Protein 1IYC (pdb70)

Secondary structure (DSSP, 8-state):
--S---SSS---TTTS---SS-EEETTEEE-GGGT-

InterPro domains:
  IPR036508 Chitin binding domain superfamily [SSF57625] (29-64)

Structure (mmCIF, N/CA/C/O backbone):
data_1IYC
#
_entry.id   1IYC
#
loop_
_atom_site.group_PDB
_atom_site.id
_atom_site.type_symbol
_atom_site.label_atom_id
_atom_site.label_alt_id
_atom_site.label_comp_id
_atom_site.label_asym_id
_atom_site.label_entity_id
_atom_site.label_seq_id
_atom_site.pdbx_PDB_ins_code
_atom_site.Cartn_x
_atom_site.Cartn_y
_atom_site.Cartn_z
_atom_site.occupancy
_atom_site.B_iso_or_equiv
_atom_site.auth_seq_id
_atom_site.auth_comp_id
_atom_site.auth_asym_id
_atom_site.auth_atom_id
_atom_site.pdbx_PDB_model_num
ATOM 1 N N . GLU A 1 1 ? -9.972 -2.809 -6.774 1.00 0.00 1 GLU A N 1
ATOM 2 C CA . GLU A 1 1 ? -8.761 -2.947 -7.623 1.00 0.00 1 GLU A CA 1
ATOM 3 C C . GLU A 1 1 ? -7.905 -4.125 -7.169 1.00 0.00 1 GLU A C 1
ATOM 4 O O . GLU A 1 1 ? -7.678 -4.315 -5.974 1.00 0.00 1 GLU A O 1
ATOM 18 N N . LEU A 1 2 ? -7.438 -4.917 -8.129 1.00 0.00 2 LEU A N 1
ATOM 19 C CA . LEU A 1 2 ? -6.612 -6.080 -7.824 1.00 0.00 2 LEU A CA 1
ATOM 20 C C . LEU A 1 2 ? -5.205 -5.666 -7.414 1.00 0.00 2 LEU A C 1
ATOM 21 O O . LEU A 1 2 ? -4.661 -6.173 -6.433 1.00 0.00 2 LEU A O 1
ATOM 37 N N . PRO A 1 3 ? -4.595 -4.738 -8.161 1.00 0.00 3 PRO A N 1
ATOM 38 C CA . PRO A 1 3 ? -3.248 -4.257 -7.881 1.00 0.00 3 PRO A CA 1
ATOM 39 C C . PRO A 1 3 ? -3.236 -3.080 -6.909 1.00 0.00 3 PRO A C 1
ATOM 40 O O . PRO A 1 3 ? -3.677 -1.983 -7.246 1.00 0.00 3 PRO A O 1
ATOM 51 N N . LYS A 1 4 ? -2.738 -3.317 -5.699 1.00 0.00 4 LYS A N 1
ATOM 52 C CA . LYS A 1 4 ? -2.677 -2.277 -4.679 1.00 0.00 4 LYS A CA 1
ATOM 53 C C . LYS A 1 4 ? -1.751 -1.137 -5.086 1.00 0.00 4 LYS A C 1
ATOM 54 O O . LYS A 1 4 ? -0.530 -1.248 -4.975 1.00 0.00 4 LYS A O 1
ATOM 73 N N . LEU A 1 5 ? -2.337 -0.034 -5.541 1.00 0.00 5 LEU A N 1
ATOM 74 C CA . LEU A 1 5 ? -1.558 1.126 -5.941 1.00 0.00 5 LEU A CA 1
ATOM 75 C C . LEU A 1 5 ? -2.324 2.438 -5.731 1.00 0.00 5 LEU A C 1
ATOM 76 O O . LEU A 1 5 ? -2.203 3.353 -6.545 1.00 0.00 5 LEU A O 1
ATOM 92 N N . PRO A 1 6 ? -3.110 2.578 -4.635 1.00 0.00 6 PRO A N 1
ATOM 93 C CA . PRO A 1 6 ? -3.845 3.803 -4.364 1.00 0.00 6 PRO A CA 1
ATOM 94 C C . PRO A 1 6 ? -3.047 4.748 -3.475 1.00 0.00 6 PRO A C 1
ATOM 95 O O . PRO A 1 6 ? -1.846 4.561 -3.280 1.00 0.00 6 PRO A O 1
ATOM 106 N N . ASP A 1 7 ? -3.715 5.758 -2.932 1.00 0.00 7 ASP A N 1
ATOM 107 C CA . ASP A 1 7 ? -3.054 6.719 -2.061 1.00 0.00 7 ASP A CA 1
ATOM 108 C C . ASP A 1 7 ? -4.031 7.789 -1.587 1.00 0.00 7 ASP A C 1
ATOM 109 O O . ASP A 1 7 ? -4.028 8.174 -0.417 1.00 0.00 7 ASP A O 1
ATOM 118 N N . ASP A 1 8 ? -4.866 8.262 -2.503 1.00 0.00 8 ASP A N 1
ATOM 119 C CA . ASP A 1 8 ? -5.853 9.287 -2.186 1.00 0.00 8 ASP A CA 1
ATOM 120 C C . ASP A 1 8 ? -7.253 8.833 -2.585 1.00 0.00 8 ASP A C 1
ATOM 121 O O . ASP A 1 8 ? -8.016 9.592 -3.183 1.00 0.00 8 ASP A O 1
ATOM 130 N N . LYS A 1 9 ? -7.584 7.588 -2.252 1.00 0.00 9 LYS A N 1
ATOM 131 C CA . LYS A 1 9 ? -8.893 7.037 -2.580 1.00 0.00 9 LYS A CA 1
ATOM 132 C C . LYS A 1 9 ? -9.485 6.289 -1.392 1.00 0.00 9 LYS A C 1
ATOM 133 O O . LYS A 1 9 ? -10.524 6.673 -0.856 1.00 0.00 9 LYS A O 1
ATOM 152 N N . VAL A 1 10 ? -8.818 5.215 -0.992 1.00 0.00 10 VAL A N 1
ATOM 153 C CA . VAL A 1 10 ? -9.276 4.402 0.124 1.00 0.00 10 VAL A CA 1
ATOM 154 C C . VAL A 1 10 ? -8.142 4.106 1.101 1.00 0.00 10 VAL A C 1
ATOM 155 O O . VAL A 1 10 ? -8.351 4.052 2.313 1.00 0.00 10 VAL A O 1
ATOM 168 N N . LEU A 1 11 ? -6.944 3.908 0.564 1.00 0.00 11 LEU A N 1
ATOM 169 C CA . LEU A 1 11 ? -5.775 3.612 1.381 1.00 0.00 11 LEU A CA 1
ATOM 170 C C . LEU A 1 11 ? -6.132 2.702 2.552 1.00 0.00 11 LEU A C 1
ATOM 171 O O . LEU A 1 11 ? -5.731 2.952 3.689 1.00 0.00 11 LEU A O 1
ATOM 187 N N . ILE A 1 12 ? -6.885 1.642 2.269 1.00 0.00 12 ILE A N 1
ATOM 188 C CA . ILE A 1 12 ? -7.285 0.696 3.308 1.00 0.00 12 ILE A CA 1
ATOM 189 C C . ILE A 1 12 ? -6.097 -0.112 3.806 1.00 0.00 12 ILE A C 1
ATOM 190 O O . ILE A 1 12 ? -5.534 -0.923 3.070 1.00 0.00 12 ILE A O 1
ATOM 206 N N . ARG A 1 13 ? -5.737 0.089 5.066 1.00 0.00 13 ARG A N 1
ATOM 207 C CA . ARG A 1 13 ? -4.635 -0.650 5.661 1.00 0.00 13 ARG A CA 1
ATOM 208 C C . ARG A 1 13 ? -4.964 -2.136 5.669 1.00 0.00 13 ARG A C 1
ATOM 209 O O . ARG A 1 13 ? -4.075 -2.981 5.775 1.00 0.00 13 ARG A O 1
ATOM 230 N N . SER A 1 14 ? -6.260 -2.428 5.555 1.00 0.00 14 SER A N 1
ATOM 231 C CA . SER A 1 14 ? -6.765 -3.799 5.541 1.00 0.00 14 SER A CA 1
ATOM 232 C C . SER A 1 14 ? -5.699 -4.785 5.097 1.00 0.00 14 SER A C 1
ATOM 233 O O . SER A 1 14 ? -5.005 -5.380 5.920 1.00 0.00 14 SER A O 1
ATOM 241 N N . ARG A 1 15 ? -5.578 -4.952 3.792 1.00 0.00 15 ARG A N 1
ATOM 242 C CA . ARG A 1 15 ? -4.593 -5.870 3.235 1.00 0.00 15 ARG A CA 1
ATOM 243 C C . ARG A 1 15 ? -4.612 -5.807 1.723 1.00 0.00 15 ARG A C 1
ATOM 244 O O . ARG A 1 15 ? -4.414 -6.811 1.038 1.00 0.00 15 ARG A O 1
ATOM 265 N N . SER A 1 16 ? -4.860 -4.616 1.213 1.00 0.00 16 SER A N 1
ATOM 266 C CA . SER A 1 16 ? -4.917 -4.405 -0.225 1.00 0.00 16 SER A CA 1
ATOM 267 C C . SER A 1 16 ? -4.920 -2.921 -0.571 1.00 0.00 16 SER A C 1
ATOM 268 O O . SER A 1 16 ? -5.791 -2.456 -1.307 1.00 0.00 16 SER A O 1
ATOM 276 N N . ASN A 1 17 ? -3.951 -2.175 -0.049 1.00 0.00 17 ASN A N 1
ATOM 277 C CA . ASN A 1 17 ? -3.882 -0.750 -0.332 1.00 0.00 17 ASN A CA 1
ATOM 278 C C . ASN A 1 17 ? -2.573 -0.123 0.135 1.00 0.00 17 ASN A C 1
ATOM 279 O O . ASN A 1 17 ? -1.863 -0.675 0.974 1.00 0.00 17 ASN A O 1
ATOM 290 N N . CYS A 1 18 ? -2.286 1.054 -0.414 1.00 0.00 18 CYS A N 1
ATOM 291 C CA . CYS A 1 18 ? -1.089 1.810 -0.072 1.00 0.00 18 CYS A CA 1
ATOM 292 C C . CYS A 1 18 ? -1.482 3.254 0.251 1.00 0.00 18 CYS A C 1
ATOM 293 O O . CYS A 1 18 ? -2.104 3.935 -0.564 1.00 0.00 18 CYS A O 1
ATOM 300 N N . PRO A 1 19 ? -1.150 3.725 1.463 1.00 0.00 19 PRO A N 1
ATOM 301 C CA . PRO A 1 19 ? -1.492 5.078 1.923 1.00 0.00 19 PRO A CA 1
ATOM 302 C C . PRO A 1 19 ? -0.982 6.178 0.999 1.00 0.00 19 PRO A C 1
ATOM 303 O O . PRO A 1 19 ? -0.346 5.910 -0.017 1.00 0.00 19 PRO A O 1
ATOM 314 N N . LYS A 1 20 ? -1.266 7.421 1.372 1.00 0.00 20 LYS A N 1
ATOM 315 C CA . LYS A 1 20 ? -0.837 8.579 0.597 1.00 0.00 20 LYS A CA 1
ATOM 316 C C . LYS A 1 20 ? 0.673 8.555 0.398 1.00 0.00 20 LYS A C 1
ATOM 317 O O . LYS A 1 20 ? 1.415 8.251 1.332 1.00 0.00 20 LYS A O 1
ATOM 336 N N . GLY A 1 21 ? 1.123 8.871 -0.817 1.00 0.00 21 GLY A N 1
ATOM 337 C CA . GLY A 1 21 ? 2.550 8.869 -1.105 1.00 0.00 21 GLY A CA 1
ATOM 338 C C . GLY A 1 21 ? 3.269 7.800 -0.311 1.00 0.00 21 GLY A C 1
ATOM 339 O O . GLY A 1 21 ? 3.822 8.075 0.754 1.00 0.00 21 GLY A O 1
ATOM 343 N N . LYS A 1 22 ? 3.228 6.572 -0.807 1.00 0.00 22 LYS A N 1
ATOM 344 C CA . LYS A 1 22 ? 3.843 5.458 -0.115 1.00 0.00 22 LYS A CA 1
ATOM 345 C C . LYS A 1 22 ? 4.607 4.556 -1.080 1.00 0.00 22 LYS A C 1
ATOM 346 O O . LYS A 1 22 ? 4.929 4.957 -2.198 1.00 0.00 22 LYS A O 1
ATOM 365 N N . VAL A 1 23 ? 4.922 3.351 -0.630 1.00 0.00 23 VAL A N 1
ATOM 366 C CA . VAL A 1 23 ? 5.675 2.406 -1.445 1.00 0.00 23 VAL A CA 1
ATOM 367 C C . VAL A 1 23 ? 5.564 0.979 -0.919 1.00 0.00 23 VAL A C 1
ATOM 368 O O . VAL A 1 23 ? 5.874 0.702 0.234 1.00 0.00 23 VAL A O 1
ATOM 381 N N . TRP A 1 24 ? 5.135 0.069 -1.771 1.00 0.00 24 TRP A N 1
ATOM 382 C CA . TRP A 1 24 ? 4.994 -1.319 -1.380 1.00 0.00 24 TRP A CA 1
ATOM 383 C C . TRP A 1 24 ? 6.341 -1.975 -1.139 1.00 0.00 24 TRP A C 1
ATOM 384 O O . TRP A 1 24 ? 7.394 -1.428 -1.465 1.00 0.00 24 TRP A O 1
ATOM 405 N N . ASN A 1 25 ? 6.275 -3.150 -0.550 1.00 0.00 25 ASN A N 1
ATOM 406 C CA . ASN A 1 25 ? 7.457 -3.931 -0.221 1.00 0.00 25 ASN A CA 1
ATOM 407 C C . ASN A 1 25 ? 7.121 -5.411 -0.300 1.00 0.00 25 ASN A C 1
ATOM 408 O O . ASN A 1 25 ? 5.979 -5.764 -0.544 1.00 0.00 25 ASN A O 1
ATOM 419 N N . GLY A 1 26 ? 8.113 -6.267 -0.105 1.00 0.00 26 GLY A N 1
ATOM 420 C CA . GLY A 1 26 ? 7.889 -7.702 -0.171 1.00 0.00 26 GLY A CA 1
ATOM 421 C C . GLY A 1 26 ? 6.472 -8.129 0.196 1.00 0.00 26 GLY A C 1
ATOM 422 O O . GLY A 1 26 ? 5.954 -9.091 -0.371 1.00 0.00 26 GLY A O 1
ATOM 426 N N . PHE A 1 27 ? 5.840 -7.433 1.145 1.00 0.00 27 PHE A N 1
ATOM 427 C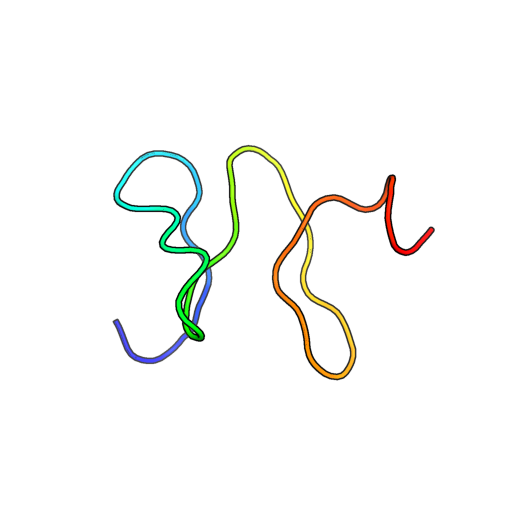 CA . PHE A 1 27 ? 4.494 -7.776 1.560 1.00 0.00 27 PHE A CA 1
ATOM 428 C C . PHE A 1 27 ? 3.823 -6.629 2.313 1.00 0.00 27 PHE A C 1
ATOM 429 O O . PHE A 1 27 ? 3.242 -6.849 3.374 1.00 0.00 27 PHE A O 1
ATOM 446 N N . ASP A 1 28 ? 3.900 -5.406 1.784 1.00 0.00 28 ASP A N 1
ATOM 447 C CA . ASP A 1 28 ? 3.280 -4.266 2.473 1.00 0.00 28 ASP A CA 1
ATOM 448 C C . ASP A 1 28 ? 3.271 -3.005 1.628 1.00 0.00 28 ASP A C 1
ATOM 449 O O . ASP A 1 28 ? 4.301 -2.601 1.103 1.00 0.00 28 ASP A O 1
ATOM 458 N N . CYS A 1 29 ? 2.103 -2.376 1.519 1.00 0.00 29 CYS A N 1
ATOM 459 C CA . CYS A 1 29 ? 1.963 -1.143 0.749 1.00 0.00 29 CYS A CA 1
ATOM 460 C C . CYS A 1 29 ? 1.975 0.060 1.678 1.00 0.00 29 CYS A C 1
ATOM 461 O O . CYS A 1 29 ? 0.936 0.439 2.212 1.00 0.00 29 CYS A O 1
ATOM 468 N N . LYS A 1 30 ? 3.145 0.669 1.865 1.00 0.00 30 LYS A N 1
ATOM 469 C CA . LYS A 1 30 ? 3.252 1.836 2.748 1.00 0.00 30 LYS A CA 1
ATOM 470 C C . LYS A 1 30 ? 4.507 2.643 2.487 1.00 0.00 30 LYS A C 1
ATOM 471 O O . LYS A 1 30 ? 5.412 2.224 1.777 1.00 0.00 30 LYS A O 1
ATOM 490 N N . SER A 1 31 ? 4.528 3.825 3.067 1.00 0.00 31 SER A N 1
ATOM 491 C CA . SER A 1 31 ? 5.643 4.745 2.906 1.00 0.00 31 SER A CA 1
ATOM 492 C C . SER A 1 31 ? 6.977 4.059 3.155 1.00 0.00 31 SER A C 1
ATOM 493 O O . SER A 1 31 ? 7.046 3.022 3.816 1.00 0.00 31 SER A O 1
ATOM 501 N N . PRO A 1 32 ? 8.061 4.642 2.624 1.00 0.00 32 PRO A N 1
ATOM 502 C CA . PRO A 1 32 ? 9.407 4.100 2.781 1.00 0.00 32 PRO A CA 1
ATOM 503 C C . PRO A 1 32 ? 9.958 4.356 4.171 1.00 0.00 32 PRO A C 1
ATOM 504 O O . PRO A 1 32 ? 10.900 3.697 4.611 1.00 0.00 32 PRO A O 1
ATOM 515 N N . PHE A 1 33 ? 9.352 5.304 4.867 1.00 0.00 33 PHE A N 1
ATOM 516 C CA . PHE A 1 33 ? 9.769 5.633 6.218 1.00 0.00 33 PHE A CA 1
ATOM 517 C C . PHE A 1 33 ? 9.722 4.387 7.090 1.00 0.00 33 PHE A C 1
ATOM 518 O O . PHE A 1 33 ? 10.453 4.272 8.074 1.00 0.00 33 PHE A O 1
ATOM 535 N N . ALA A 1 34 ? 8.848 3.456 6.716 1.00 0.00 34 ALA A N 1
ATOM 536 C CA . ALA A 1 34 ? 8.692 2.213 7.460 1.00 0.00 34 ALA A CA 1
ATOM 537 C C . ALA A 1 34 ? 9.189 1.019 6.657 1.00 0.00 34 ALA A C 1
ATOM 538 O O . ALA A 1 34 ? 8.590 -0.055 6.688 1.00 0.00 34 ALA A O 1
ATOM 545 N N . PHE A 1 35 ? 10.292 1.217 5.949 1.00 0.00 35 PHE A N 1
ATOM 546 C CA . PHE A 1 35 ? 10.886 0.160 5.136 1.00 0.00 35 PHE A CA 1
ATOM 547 C C . PHE A 1 35 ? 12.285 0.554 4.677 1.00 0.00 35 PHE A C 1
ATOM 548 O O . PHE A 1 35 ? 13.203 -0.266 4.673 1.00 0.00 35 PHE A O 1
ATOM 565 N N . SER A 1 36 ? 12.436 1.813 4.293 1.00 0.00 36 SER A N 1
ATOM 566 C CA . SER A 1 36 ? 13.720 2.324 3.831 1.00 0.00 36 SER A CA 1
ATOM 567 C C . SER A 1 36 ? 14.705 2.454 4.989 1.00 0.00 36 SER A C 1
ATOM 568 O O . SER A 1 36 ? 14.462 3.295 5.879 1.00 0.00 36 SER A O 1
ATOM 577 N N . GLU A 1 1 ? -4.713 -11.633 -6.449 1.00 0.00 1 GLU A N 2
ATOM 578 C CA . GLU A 1 1 ? -3.942 -10.446 -5.995 1.00 0.00 1 GLU A CA 2
ATOM 579 C C . GLU A 1 1 ? -4.847 -9.228 -5.834 1.00 0.00 1 GLU A C 2
ATOM 580 O O . GLU A 1 1 ? -5.872 -9.111 -6.505 1.00 0.00 1 GLU A O 2
ATOM 594 N N . LEU A 1 2 ? -4.460 -8.324 -4.939 1.00 0.00 2 LEU A N 2
ATOM 595 C CA . LEU A 1 2 ? -5.236 -7.116 -4.689 1.00 0.00 2 LEU A CA 2
ATOM 596 C C . LEU A 1 2 ? -4.512 -5.882 -5.216 1.00 0.00 2 LEU A C 2
ATOM 597 O O . LEU A 1 2 ? -3.283 -5.809 -5.184 1.00 0.00 2 LEU A O 2
ATOM 613 N N . PRO A 1 3 ? -5.271 -4.894 -5.713 1.00 0.00 3 PRO A N 2
ATOM 614 C CA . PRO A 1 3 ? -4.704 -3.654 -6.253 1.00 0.00 3 PRO A CA 2
ATOM 615 C C . PRO A 1 3 ? -4.048 -2.799 -5.174 1.00 0.00 3 PRO A C 2
ATOM 616 O O . PRO A 1 3 ? -4.431 -1.649 -4.962 1.00 0.00 3 PRO A O 2
ATOM 627 N N . LYS A 1 4 ? -3.063 -3.373 -4.490 1.00 0.00 4 LYS A N 2
ATOM 628 C CA . LYS A 1 4 ? -2.354 -2.671 -3.427 1.00 0.00 4 LYS A CA 2
ATOM 629 C C . LYS A 1 4 ? -1.603 -1.452 -3.957 1.00 0.00 4 LYS A C 2
ATOM 630 O O . LYS A 1 4 ? -0.386 -1.355 -3.812 1.00 0.00 4 LYS A O 2
ATOM 649 N N . LEU A 1 5 ? -2.327 -0.521 -4.572 1.00 0.00 5 LEU A N 2
ATOM 650 C CA . LEU A 1 5 ? -1.709 0.684 -5.107 1.00 0.00 5 LEU A CA 2
ATOM 651 C C . LEU A 1 5 ? -2.601 1.929 -4.956 1.00 0.00 5 LEU A C 2
ATOM 652 O O . LEU A 1 5 ? -2.436 2.890 -5.709 1.00 0.00 5 LEU A O 2
ATOM 668 N N . PRO A 1 6 ? -3.553 1.962 -3.992 1.00 0.00 6 PRO A N 2
ATOM 669 C CA . PRO A 1 6 ? -4.423 3.128 -3.802 1.00 0.00 6 PRO A CA 2
ATOM 670 C C . PRO A 1 6 ? -3.748 4.232 -2.993 1.00 0.00 6 PRO A C 2
ATOM 671 O O . PRO A 1 6 ? -2.653 4.045 -2.463 1.00 0.00 6 PRO A O 2
ATOM 682 N N . ASP A 1 7 ? -4.415 5.378 -2.893 1.00 0.00 7 ASP A N 2
ATOM 683 C CA . ASP A 1 7 ? -3.885 6.510 -2.136 1.00 0.00 7 ASP A CA 2
ATOM 684 C C . ASP A 1 7 ? -4.837 7.700 -2.194 1.00 0.00 7 ASP A C 2
ATOM 685 O O . ASP A 1 7 ? -4.704 8.573 -3.052 1.00 0.00 7 ASP A O 2
ATOM 694 N N . ASP A 1 8 ? -5.795 7.730 -1.274 1.00 0.00 8 ASP A N 2
ATOM 695 C CA . ASP A 1 8 ? -6.771 8.813 -1.215 1.00 0.00 8 ASP A CA 2
ATOM 696 C C . ASP A 1 8 ? -7.176 9.096 0.228 1.00 0.00 8 ASP A C 2
ATOM 697 O O . ASP A 1 8 ? -8.292 9.544 0.496 1.00 0.00 8 ASP A O 2
ATOM 706 N N . LYS A 1 9 ? -6.261 8.834 1.153 1.00 0.00 9 LYS A N 2
ATOM 707 C CA . LYS A 1 9 ? -6.510 9.059 2.566 1.00 0.00 9 LYS A CA 2
ATOM 708 C C . LYS A 1 9 ? -7.760 8.318 3.025 1.00 0.00 9 LYS A C 2
ATOM 709 O O . LYS A 1 9 ? -8.325 8.616 4.076 1.00 0.00 9 LYS A O 2
ATOM 728 N N . VAL A 1 10 ? -8.181 7.346 2.224 1.00 0.00 10 VAL A N 2
ATOM 729 C CA . VAL A 1 10 ? -9.359 6.547 2.533 1.00 0.00 10 VAL A CA 2
ATOM 730 C C . VAL A 1 10 ? -9.038 5.055 2.455 1.00 0.00 10 VAL A C 2
ATOM 731 O O . VAL A 1 10 ? -9.887 4.211 2.739 1.00 0.00 10 VAL A O 2
ATOM 744 N N . LEU A 1 11 ? -7.807 4.743 2.060 1.00 0.00 11 LEU A N 2
ATOM 745 C CA . LEU A 1 11 ? -7.359 3.367 1.932 1.00 0.00 11 LEU A CA 2
ATOM 746 C C . LEU A 1 11 ? -7.675 2.555 3.181 1.00 0.00 11 LEU A C 2
ATOM 747 O O . LEU A 1 11 ? -8.365 3.021 4.087 1.00 0.00 11 LEU A O 2
ATOM 763 N N . ILE A 1 12 ? -7.163 1.331 3.211 1.00 0.00 12 ILE A N 2
ATOM 764 C CA . ILE A 1 12 ? -7.378 0.428 4.330 1.00 0.00 12 ILE A CA 2
ATOM 765 C C . ILE A 1 12 ? -6.076 -0.218 4.778 1.00 0.00 12 ILE A C 2
ATOM 766 O O . ILE A 1 12 ? -5.431 -0.930 4.008 1.00 0.00 12 ILE A O 2
ATOM 782 N N . ARG A 1 13 ? -5.710 -0.001 6.033 1.00 0.00 13 ARG A N 2
ATOM 783 C CA . ARG A 1 13 ? -4.504 -0.604 6.575 1.00 0.00 13 ARG A CA 2
ATOM 784 C C . ARG A 1 13 ? -4.673 -2.119 6.623 1.00 0.00 13 ARG A C 2
ATOM 785 O O . ARG A 1 13 ? -3.705 -2.862 6.785 1.00 0.00 13 ARG A O 2
ATOM 806 N N . SER A 1 14 ? -5.924 -2.556 6.479 1.00 0.00 14 SER A N 2
ATOM 807 C CA . SER A 1 14 ? -6.276 -3.970 6.497 1.00 0.00 14 SER A CA 2
ATOM 808 C C . SER A 1 14 ? -5.115 -4.851 6.069 1.00 0.00 14 SER A C 2
ATOM 809 O O . SER A 1 14 ? -4.354 -5.344 6.902 1.00 0.00 14 SER A O 2
ATOM 817 N N . ARG A 1 15 ? -4.990 -5.050 4.768 1.00 0.00 15 ARG A N 2
ATOM 818 C CA . ARG A 1 15 ? -3.921 -5.883 4.229 1.00 0.00 15 ARG A CA 2
ATOM 819 C C . ARG A 1 15 ? -3.967 -5.902 2.714 1.00 0.00 15 ARG A C 2
ATOM 820 O O . ARG A 1 15 ? -3.655 -6.908 2.078 1.00 0.00 15 ARG A O 2
ATOM 841 N N . SER A 1 16 ? -4.362 -4.779 2.150 1.00 0.00 16 SER A N 2
ATOM 842 C CA . SER A 1 16 ? -4.463 -4.647 0.699 1.00 0.00 16 SER A CA 2
ATOM 843 C C . SER A 1 16 ? -4.688 -3.195 0.304 1.00 0.00 16 SER A C 2
ATOM 844 O O . SER A 1 16 ? -5.604 -2.886 -0.458 1.00 0.00 16 SER A O 2
ATOM 852 N N . ASN A 1 17 ? -3.858 -2.301 0.834 1.00 0.00 17 ASN A N 2
ATOM 853 C CA . ASN A 1 17 ? -3.991 -0.885 0.538 1.00 0.00 17 ASN A CA 2
ATOM 854 C C . ASN A 1 17 ? -2.766 -0.096 0.993 1.00 0.00 17 ASN A C 2
ATOM 855 O O . ASN A 1 17 ? -2.149 -0.416 2.008 1.00 0.00 17 ASN A O 2
ATOM 866 N N . CYS A 1 18 ? -2.435 0.950 0.242 1.00 0.00 18 CYS A N 2
ATOM 867 C CA . CYS A 1 18 ? -1.302 1.806 0.573 1.00 0.00 18 CYS A CA 2
ATOM 868 C C . CYS A 1 18 ? -1.793 3.218 0.879 1.00 0.00 18 CYS A C 2
ATOM 869 O O . CYS A 1 18 ? -2.748 3.695 0.263 1.00 0.00 18 CYS A O 2
ATOM 876 N N . PRO A 1 19 ? -1.152 3.913 1.828 1.00 0.00 19 PRO A N 2
ATOM 877 C CA . PRO A 1 19 ? -1.541 5.273 2.193 1.00 0.00 19 PRO A CA 2
ATOM 878 C C . PRO A 1 19 ? -1.196 6.262 1.082 1.00 0.00 19 PRO A C 2
ATOM 879 O O . PRO A 1 19 ? -1.091 5.876 -0.081 1.00 0.00 19 PRO A O 2
ATOM 890 N N . LYS A 1 20 ? -1.019 7.528 1.433 1.00 0.00 20 LYS A N 2
ATOM 891 C CA . LYS A 1 20 ? -0.680 8.547 0.447 1.00 0.00 20 LYS A CA 2
ATOM 892 C C . LYS A 1 20 ? 0.831 8.614 0.251 1.00 0.00 20 LYS A C 2
ATOM 893 O O . LYS A 1 20 ? 1.595 8.536 1.214 1.00 0.00 20 LYS A O 2
ATOM 912 N N . GLY A 1 21 ? 1.259 8.758 -0.997 1.00 0.00 21 GLY A N 2
ATOM 913 C CA . GLY A 1 21 ? 2.681 8.828 -1.284 1.00 0.00 21 GLY A CA 2
ATOM 914 C C . GLY A 1 21 ? 3.450 7.746 -0.558 1.00 0.00 21 GLY A C 2
ATOM 915 O O . GLY A 1 21 ? 4.357 8.032 0.223 1.00 0.00 21 GLY A O 2
ATOM 919 N N . LYS A 1 22 ? 3.067 6.501 -0.805 1.00 0.00 22 LYS A N 2
ATOM 920 C CA . LYS A 1 22 ? 3.698 5.361 -0.163 1.00 0.00 22 LYS A CA 2
ATOM 921 C C . LYS A 1 22 ? 4.516 4.542 -1.152 1.00 0.00 22 LYS A C 2
ATOM 922 O O . LYS A 1 22 ? 4.779 4.976 -2.273 1.00 0.00 22 LYS A O 2
ATOM 941 N N . VAL A 1 23 ? 4.917 3.356 -0.716 1.00 0.00 23 VAL A N 2
ATOM 942 C CA . VAL A 1 23 ? 5.707 2.456 -1.524 1.00 0.00 23 VAL A CA 2
ATOM 943 C C . VAL A 1 23 ? 5.640 1.039 -0.967 1.00 0.00 23 VAL A C 2
ATOM 944 O O . VAL A 1 23 ? 6.053 0.791 0.162 1.00 0.00 23 VAL A O 2
ATOM 957 N N . TRP A 1 24 ? 5.116 0.112 -1.750 1.00 0.00 24 TRP A N 2
ATOM 958 C CA . TRP A 1 24 ? 4.997 -1.261 -1.308 1.00 0.00 24 TRP A CA 2
ATOM 959 C C . TRP A 1 24 ? 6.357 -1.915 -1.176 1.00 0.00 24 TRP A C 2
ATOM 960 O O . TRP A 1 24 ? 7.376 -1.384 -1.617 1.00 0.00 24 TRP A O 2
ATOM 981 N N . ASN A 1 25 ? 6.349 -3.066 -0.545 1.00 0.00 25 ASN A N 2
ATOM 982 C CA . ASN A 1 25 ? 7.558 -3.832 -0.303 1.00 0.00 25 ASN A CA 2
ATOM 983 C C . ASN A 1 25 ? 7.249 -5.319 -0.353 1.00 0.00 25 ASN A C 2
ATOM 984 O O . ASN A 1 25 ? 6.117 -5.708 -0.591 1.00 0.00 25 ASN A O 2
ATOM 995 N N . GLY A 1 26 ? 8.259 -6.139 -0.133 1.00 0.00 26 GLY A N 2
ATOM 996 C CA . GLY A 1 26 ? 8.075 -7.575 -0.170 1.00 0.00 26 GLY A CA 2
ATOM 997 C C . GLY A 1 26 ? 6.675 -8.047 0.208 1.00 0.00 26 GLY A C 2
ATOM 998 O O . GLY A 1 26 ? 6.196 -9.033 -0.349 1.00 0.00 26 GLY A O 2
ATOM 1002 N N . PHE A 1 27 ? 6.011 -7.368 1.154 1.00 0.00 27 PHE A N 2
ATOM 1003 C CA . PHE A 1 27 ? 4.676 -7.779 1.565 1.00 0.00 27 PHE A CA 2
ATOM 1004 C C . PHE A 1 27 ? 3.942 -6.676 2.330 1.00 0.00 27 PHE A C 2
ATOM 1005 O O . PHE A 1 27 ? 3.340 -6.944 3.368 1.00 0.00 27 PHE A O 2
ATOM 1022 N N . ASP A 1 28 ? 3.986 -5.442 1.828 1.00 0.00 28 ASP A N 2
ATOM 1023 C CA . ASP A 1 28 ? 3.306 -4.333 2.512 1.00 0.00 28 ASP A CA 2
ATOM 1024 C C . ASP A 1 28 ? 3.285 -3.074 1.659 1.00 0.00 28 ASP A C 2
ATOM 1025 O O . ASP A 1 28 ? 4.188 -2.847 0.869 1.00 0.00 28 ASP A O 2
ATOM 1034 N N . CYS A 1 29 ? 2.239 -2.266 1.816 1.00 0.00 29 CYS A N 2
ATOM 1035 C CA . CYS A 1 29 ? 2.103 -1.035 1.041 1.00 0.00 29 CYS A CA 2
ATOM 1036 C C . CYS A 1 29 ? 2.226 0.189 1.939 1.00 0.00 29 CYS A C 2
ATOM 1037 O O . CYS A 1 29 ? 1.265 0.572 2.602 1.00 0.00 29 CYS A O 2
ATOM 1044 N N . LYS A 1 30 ? 3.407 0.796 1.966 1.00 0.00 30 LYS A N 2
ATOM 1045 C CA . LYS A 1 30 ? 3.634 1.966 2.802 1.00 0.00 30 LYS A CA 2
ATOM 1046 C C . LYS A 1 30 ? 4.898 2.727 2.407 1.00 0.00 30 LYS A C 2
ATOM 1047 O O . LYS A 1 30 ? 5.894 2.128 2.012 1.00 0.00 30 LYS A O 2
ATOM 1066 N N . SER A 1 31 ? 4.858 4.051 2.532 1.00 0.00 31 SER A N 2
ATOM 1067 C CA . SER A 1 31 ? 6.012 4.880 2.200 1.00 0.00 31 SER A CA 2
ATOM 1068 C C . SER A 1 31 ? 7.295 4.254 2.740 1.00 0.00 31 SER A C 2
ATOM 1069 O O . SER A 1 31 ? 7.253 3.274 3.484 1.00 0.00 31 SER A O 2
ATOM 1077 N N . PRO A 1 32 ? 8.460 4.811 2.374 1.00 0.00 32 PRO A N 2
ATOM 1078 C CA . PRO A 1 32 ? 9.754 4.295 2.824 1.00 0.00 32 PRO A CA 2
ATOM 1079 C C . PRO A 1 32 ? 9.936 4.428 4.325 1.00 0.00 32 PRO A C 2
ATOM 1080 O O . PRO A 1 32 ? 10.841 3.831 4.907 1.00 0.00 32 PRO A O 2
ATOM 1091 N N . PHE A 1 33 ? 9.065 5.203 4.948 1.00 0.00 33 PHE A N 2
ATOM 1092 C CA . PHE A 1 33 ? 9.122 5.402 6.384 1.00 0.00 33 PHE A CA 2
ATOM 1093 C C . PHE A 1 33 ? 8.846 4.091 7.108 1.00 0.00 33 PHE A C 2
ATOM 1094 O O . PHE A 1 33 ? 9.145 3.947 8.294 1.00 0.00 33 PHE A O 2
ATOM 1111 N N . ALA A 1 34 ? 8.266 3.139 6.384 1.00 0.00 34 ALA A N 2
ATOM 1112 C CA . ALA A 1 34 ? 7.938 1.839 6.950 1.00 0.00 34 ALA A CA 2
ATOM 1113 C C . ALA A 1 34 ? 8.615 0.712 6.179 1.00 0.00 34 ALA A C 2
ATOM 1114 O O . ALA A 1 34 ? 8.004 -0.321 5.908 1.00 0.00 34 ALA A O 2
ATOM 1121 N N . PHE A 1 35 ? 9.880 0.918 5.836 1.00 0.00 35 PHE A N 2
ATOM 1122 C CA . PHE A 1 35 ? 10.646 -0.081 5.098 1.00 0.00 35 PHE A CA 2
ATOM 1123 C C . PHE A 1 35 ? 12.136 0.241 5.137 1.00 0.00 35 PHE A C 2
ATOM 1124 O O . PHE A 1 35 ? 12.852 0.032 4.156 1.00 0.00 35 PHE A O 2
ATOM 1141 N N . SER A 1 36 ? 12.598 0.749 6.274 1.00 0.00 36 SER A N 2
ATOM 1142 C CA . SER A 1 36 ? 14.003 1.098 6.440 1.00 0.00 36 SER A CA 2
ATOM 1143 C C . SER A 1 36 ? 14.605 0.374 7.639 1.00 0.00 36 SER A C 2
ATOM 1144 O O . SER A 1 36 ? 14.643 -0.874 7.620 1.00 0.00 36 SER A O 2
ATOM 1153 N N . GLU A 1 1 ? -6.159 -6.699 -10.070 1.00 0.00 1 GLU A N 3
ATOM 1154 C CA . GLU A 1 1 ? -5.963 -6.152 -8.702 1.00 0.00 1 GLU A CA 3
ATOM 1155 C C . GLU A 1 1 ? -4.842 -6.885 -7.970 1.00 0.00 1 GLU A C 3
ATOM 1156 O O . GLU A 1 1 ? -5.078 -7.563 -6.971 1.00 0.00 1 GLU A O 3
ATOM 1170 N N . LEU A 1 2 ? -3.622 -6.740 -8.476 1.00 0.00 2 LEU A N 3
ATOM 1171 C CA . LEU A 1 2 ? -2.461 -7.385 -7.872 1.00 0.00 2 LEU A CA 3
ATOM 1172 C C . LEU A 1 2 ? -1.540 -6.359 -7.226 1.00 0.00 2 LEU A C 3
ATOM 1173 O O . LEU A 1 2 ? -1.302 -6.399 -6.019 1.00 0.00 2 LEU A O 3
ATOM 1189 N N . PRO A 1 3 ? -1.010 -5.417 -8.021 1.00 0.00 3 PRO A N 3
ATOM 1190 C CA . PRO A 1 3 ? -0.121 -4.378 -7.523 1.00 0.00 3 PRO A CA 3
ATOM 1191 C C . PRO A 1 3 ? -0.890 -3.145 -7.066 1.00 0.00 3 PRO A C 3
ATOM 1192 O O . PRO A 1 3 ? -1.020 -2.169 -7.806 1.00 0.00 3 PRO A O 3
ATOM 1203 N N . LYS A 1 4 ? -1.412 -3.203 -5.845 1.00 0.00 4 LYS A N 3
ATOM 1204 C CA . LYS A 1 4 ? -2.185 -2.101 -5.288 1.00 0.00 4 LYS A CA 3
ATOM 1205 C C . LYS A 1 4 ? -1.380 -0.808 -5.259 1.00 0.00 4 LYS A C 3
ATOM 1206 O O . LYS A 1 4 ? -0.190 -0.804 -4.944 1.00 0.00 4 LYS A O 3
ATOM 1225 N N . LEU A 1 5 ? -2.051 0.288 -5.582 1.00 0.00 5 LEU A N 3
ATOM 1226 C CA . LEU A 1 5 ? -1.429 1.603 -5.592 1.00 0.00 5 LEU A CA 3
ATOM 1227 C C . LEU A 1 5 ? -2.466 2.701 -5.394 1.00 0.00 5 LEU A C 3
ATOM 1228 O O . LEU A 1 5 ? -2.447 3.713 -6.096 1.00 0.00 5 LEU A O 3
ATOM 1244 N N . PRO A 1 6 ? -3.398 2.519 -4.444 1.00 0.00 6 PRO A N 3
ATOM 1245 C CA . PRO A 1 6 ? -4.443 3.496 -4.173 1.00 0.00 6 PRO A CA 3
ATOM 1246 C C . PRO A 1 6 ? -4.052 4.487 -3.084 1.00 0.00 6 PRO A C 3
ATOM 1247 O O . PRO A 1 6 ? -2.963 4.404 -2.517 1.00 0.00 6 PRO A O 3
ATOM 1258 N N . ASP A 1 7 ? -4.950 5.420 -2.791 1.00 0.00 7 ASP A N 3
ATOM 1259 C CA . ASP A 1 7 ? -4.707 6.423 -1.761 1.00 0.00 7 ASP A CA 3
ATOM 1260 C C . ASP A 1 7 ? -5.889 7.381 -1.647 1.00 0.00 7 ASP A C 3
ATOM 1261 O O . ASP A 1 7 ? -6.330 7.957 -2.642 1.00 0.00 7 ASP A O 3
ATOM 1270 N N . ASP A 1 8 ? -6.399 7.546 -0.432 1.00 0.00 8 ASP A N 3
ATOM 1271 C CA . ASP A 1 8 ? -7.532 8.433 -0.194 1.00 0.00 8 ASP A CA 3
ATOM 1272 C C . ASP A 1 8 ? -7.825 8.554 1.299 1.00 0.00 8 ASP A C 3
ATOM 1273 O O . ASP A 1 8 ? -8.960 8.362 1.733 1.00 0.00 8 ASP A O 3
ATOM 1282 N N . LYS A 1 9 ? -6.794 8.878 2.075 1.00 0.00 9 LYS A N 3
ATOM 1283 C CA . LYS A 1 9 ? -6.936 9.030 3.518 1.00 0.00 9 LYS A CA 3
ATOM 1284 C C . LYS A 1 9 ? -7.963 8.048 4.067 1.00 0.00 9 LYS A C 3
ATOM 1285 O O . LYS A 1 9 ? -8.699 8.358 5.005 1.00 0.00 9 LYS A O 3
ATOM 1304 N N . VAL A 1 10 ? -8.006 6.864 3.469 1.00 0.00 10 VAL A N 3
ATOM 1305 C CA . VAL A 1 10 ? -8.940 5.828 3.882 1.00 0.00 10 VAL A CA 3
ATOM 1306 C C . VAL A 1 10 ? -8.361 4.444 3.604 1.00 0.00 10 VAL A C 3
ATOM 1307 O O . VAL A 1 10 ? -8.013 3.711 4.529 1.00 0.00 10 VAL A O 3
ATOM 1320 N N . LEU A 1 11 ? -8.247 4.111 2.321 1.00 0.00 11 LEU A N 3
ATOM 1321 C CA . LEU A 1 11 ? -7.704 2.823 1.882 1.00 0.00 11 LEU A CA 3
ATOM 1322 C C . LEU A 1 11 ? -8.131 1.680 2.804 1.00 0.00 11 LEU A C 3
ATOM 1323 O O . LEU A 1 11 ? -8.985 1.850 3.673 1.00 0.00 11 LEU A O 3
ATOM 1339 N N . ILE A 1 12 ? -7.533 0.508 2.600 1.00 0.00 12 ILE A N 3
ATOM 1340 C CA . ILE A 1 12 ? -7.845 -0.659 3.409 1.00 0.00 12 ILE A CA 3
ATOM 1341 C C . ILE A 1 12 ? -6.576 -1.323 3.918 1.00 0.00 12 ILE A C 3
ATOM 1342 O O . ILE A 1 12 ? -5.886 -2.017 3.170 1.00 0.00 12 ILE A O 3
ATOM 1358 N N . ARG A 1 13 ? -6.283 -1.133 5.195 1.00 0.00 13 ARG A N 3
ATOM 1359 C CA . ARG A 1 13 ? -5.108 -1.743 5.794 1.00 0.00 13 ARG A CA 3
ATOM 1360 C C . ARG A 1 13 ? -5.147 -3.251 5.580 1.00 0.00 13 ARG A C 3
ATOM 1361 O O . ARG A 1 13 ? -4.124 -3.930 5.677 1.00 0.00 13 ARG A O 3
ATOM 1382 N N . SER A 1 14 ? -6.347 -3.758 5.286 1.00 0.00 14 SER A N 3
ATOM 1383 C CA . SER A 1 14 ? -6.565 -5.181 5.045 1.00 0.00 14 SER A CA 3
ATOM 1384 C C . SER A 1 14 ? -5.302 -5.859 4.544 1.00 0.00 14 SER A C 3
ATOM 1385 O O . SER A 1 14 ? -4.539 -6.431 5.322 1.00 0.00 14 SER A O 3
ATOM 1393 N N . ARG A 1 15 ? -5.088 -5.789 3.243 1.00 0.00 15 ARG A N 3
ATOM 1394 C CA . ARG A 1 15 ? -3.912 -6.394 2.638 1.00 0.00 15 ARG A CA 3
ATOM 1395 C C . ARG A 1 15 ? -3.887 -6.140 1.146 1.00 0.00 15 ARG A C 3
ATOM 1396 O O . ARG A 1 15 ? -3.425 -6.971 0.365 1.00 0.00 15 ARG A O 3
ATOM 1417 N N . SER A 1 16 ? -4.389 -4.983 0.760 1.00 0.00 16 SER A N 3
ATOM 1418 C CA . SER A 1 16 ? -4.426 -4.615 -0.651 1.00 0.00 16 SER A CA 3
ATOM 1419 C C . SER A 1 16 ? -4.603 -3.115 -0.852 1.00 0.00 16 SER A C 3
ATOM 1420 O O . SER A 1 16 ? -5.399 -2.687 -1.688 1.00 0.00 16 SER A O 3
ATOM 1428 N N . ASN A 1 17 ? -3.854 -2.316 -0.100 1.00 0.00 17 ASN A N 3
ATOM 1429 C CA . ASN A 1 17 ? -3.942 -0.870 -0.230 1.00 0.00 17 ASN A CA 3
ATOM 1430 C C . ASN A 1 17 ? -2.684 -0.180 0.287 1.00 0.00 17 ASN A C 3
ATOM 1431 O O . ASN A 1 17 ? -1.998 -0.687 1.174 1.00 0.00 17 ASN A O 3
ATOM 1442 N N . CYS A 1 18 ? -2.396 0.985 -0.284 1.00 0.00 18 CYS A N 3
ATOM 1443 C CA . CYS A 1 18 ? -1.228 1.771 0.095 1.00 0.00 18 CYS A CA 3
ATOM 1444 C C . CYS A 1 18 ? -1.646 3.200 0.433 1.00 0.00 18 CYS A C 3
ATOM 1445 O O . CYS A 1 18 ? -2.339 3.853 -0.347 1.00 0.00 18 CYS A O 3
ATOM 1452 N N . PRO A 1 19 ? -1.238 3.705 1.607 1.00 0.00 19 PRO A N 3
ATOM 1453 C CA . PRO A 1 19 ? -1.583 5.059 2.049 1.00 0.00 19 PRO A CA 3
ATOM 1454 C C . PRO A 1 19 ? -1.177 6.117 1.032 1.00 0.00 19 PRO A C 3
ATOM 1455 O O . PRO A 1 19 ? -0.715 5.798 -0.058 1.00 0.00 19 PRO A O 3
ATOM 1466 N N . LYS A 1 20 ? -1.346 7.379 1.399 1.00 0.00 20 LYS A N 3
ATOM 1467 C CA . LYS A 1 20 ? -0.984 8.485 0.523 1.00 0.00 20 LYS A CA 3
ATOM 1468 C C . LYS A 1 20 ? 0.525 8.510 0.312 1.00 0.00 20 LYS A C 3
ATOM 1469 O O . LYS A 1 20 ? 1.282 8.172 1.221 1.00 0.00 20 LYS A O 3
ATOM 1488 N N . GLY A 1 21 ? 0.957 8.911 -0.885 1.00 0.00 21 GLY A N 3
ATOM 1489 C CA . GLY A 1 21 ? 2.381 8.966 -1.185 1.00 0.00 21 GLY A CA 3
ATOM 1490 C C . GLY A 1 21 ? 3.156 7.905 -0.432 1.00 0.00 21 GLY A C 3
ATOM 1491 O O . GLY A 1 21 ? 3.835 8.205 0.549 1.00 0.00 21 GLY A O 3
ATOM 1495 N N . LYS A 1 22 ? 3.034 6.661 -0.873 1.00 0.00 22 LYS A N 3
ATOM 1496 C CA . LYS A 1 22 ? 3.704 5.558 -0.213 1.00 0.00 22 LYS A CA 3
ATOM 1497 C C . LYS A 1 22 ? 4.416 4.658 -1.219 1.00 0.00 22 LYS A C 3
ATOM 1498 O O . LYS A 1 22 ? 4.634 5.043 -2.368 1.00 0.00 22 LYS A O 3
ATOM 1517 N N . VAL A 1 23 ? 4.800 3.471 -0.773 1.00 0.00 23 VAL A N 3
ATOM 1518 C CA . VAL A 1 23 ? 5.512 2.525 -1.623 1.00 0.00 23 VAL A CA 3
ATOM 1519 C C . VAL A 1 23 ? 5.493 1.114 -1.047 1.00 0.00 23 VAL A C 3
ATOM 1520 O O . VAL A 1 23 ? 5.913 0.888 0.082 1.00 0.00 23 VAL A O 3
ATOM 1533 N N . TRP A 1 24 ? 5.025 0.157 -1.825 1.00 0.00 24 TRP A N 3
ATOM 1534 C CA . TRP A 1 24 ? 4.975 -1.214 -1.364 1.00 0.00 24 TRP A CA 3
ATOM 1535 C C . TRP A 1 24 ? 6.359 -1.806 -1.221 1.00 0.00 24 TRP A C 3
ATOM 1536 O O . TRP A 1 24 ? 7.350 -1.264 -1.709 1.00 0.00 24 TRP A O 3
ATOM 1557 N N . ASN A 1 25 ? 6.398 -2.930 -0.541 1.00 0.00 25 ASN A N 3
ATOM 1558 C CA . ASN A 1 25 ? 7.637 -3.646 -0.298 1.00 0.00 25 ASN A CA 3
ATOM 1559 C C . ASN A 1 25 ? 7.365 -5.138 -0.236 1.00 0.00 25 ASN A C 3
ATOM 1560 O O . ASN A 1 25 ? 6.241 -5.571 -0.432 1.00 0.00 25 ASN A O 3
ATOM 1571 N N . GLY A 1 26 ? 8.397 -5.915 0.026 1.00 0.00 26 GLY A N 3
ATOM 1572 C CA . GLY A 1 26 ? 8.251 -7.357 0.090 1.00 0.00 26 GLY A CA 3
ATOM 1573 C C . GLY A 1 26 ? 6.864 -7.841 0.504 1.00 0.00 26 GLY A C 3
ATOM 1574 O O . GLY A 1 26 ? 6.406 -8.871 0.010 1.00 0.00 26 GLY A O 3
ATO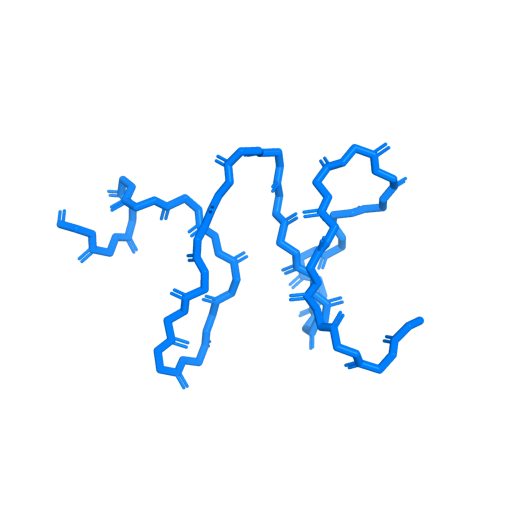M 1578 N N . PHE A 1 27 ? 6.189 -7.124 1.408 1.00 0.00 27 PHE A N 3
ATOM 1579 C CA . PHE A 1 27 ? 4.865 -7.542 1.851 1.00 0.00 27 PHE A CA 3
ATOM 1580 C C . PHE A 1 27 ? 4.102 -6.414 2.539 1.00 0.00 27 PHE A C 3
ATOM 1581 O O . PHE A 1 27 ? 3.478 -6.640 3.575 1.00 0.00 27 PHE A O 3
ATOM 1598 N N . ASP A 1 28 ? 4.141 -5.205 1.982 1.00 0.00 28 ASP A N 3
ATOM 1599 C CA . ASP A 1 28 ? 3.428 -4.080 2.602 1.00 0.00 28 ASP A CA 3
ATOM 1600 C C . ASP A 1 28 ? 3.398 -2.846 1.718 1.00 0.00 28 ASP A C 3
ATOM 1601 O O . ASP A 1 28 ? 4.408 -2.471 1.139 1.00 0.00 28 ASP A O 3
ATOM 1610 N N . CYS A 1 29 ? 2.229 -2.211 1.643 1.00 0.00 29 CYS A N 3
ATOM 1611 C CA . CYS A 1 29 ? 2.051 -1.000 0.845 1.00 0.00 29 CYS A CA 3
ATOM 1612 C C . CYS A 1 29 ? 2.087 0.231 1.744 1.00 0.00 29 CYS A C 3
ATOM 1613 O O . CYS A 1 29 ? 1.064 0.620 2.302 1.00 0.00 29 CYS A O 3
ATOM 1620 N N . LYS A 1 30 ? 3.260 0.849 1.877 1.00 0.00 30 LYS A N 3
ATOM 1621 C CA . LYS A 1 30 ? 3.398 2.042 2.722 1.00 0.00 30 LYS A CA 3
ATOM 1622 C C . LYS A 1 30 ? 4.645 2.836 2.384 1.00 0.00 30 LYS A C 3
ATOM 1623 O O . LYS A 1 30 ? 5.522 2.383 1.661 1.00 0.00 30 LYS A O 3
ATOM 1642 N N . SER A 1 31 ? 4.691 4.042 2.907 1.00 0.00 31 SER A N 3
ATOM 1643 C CA . SER A 1 31 ? 5.802 4.951 2.660 1.00 0.00 31 SER A CA 3
ATOM 1644 C C . SER A 1 31 ? 7.149 4.251 2.801 1.00 0.00 31 SER A C 3
ATOM 1645 O O . SER A 1 31 ? 7.230 3.118 3.273 1.00 0.00 31 SER A O 3
ATOM 1653 N N . PRO A 1 32 ? 8.229 4.932 2.383 1.00 0.00 32 PRO A N 3
ATOM 1654 C CA . PRO A 1 32 ? 9.589 4.398 2.450 1.00 0.00 32 PRO A CA 3
ATOM 1655 C C . PRO A 1 32 ? 10.151 4.447 3.859 1.00 0.00 32 PRO A C 3
ATOM 1656 O O . PRO A 1 32 ? 11.158 3.806 4.163 1.00 0.00 32 PRO A O 3
ATOM 1667 N N . PHE A 1 33 ? 9.484 5.196 4.722 1.00 0.00 33 PHE A N 3
ATOM 1668 C CA . PHE A 1 33 ? 9.903 5.310 6.107 1.00 0.00 33 PHE A CA 3
ATOM 1669 C C . PHE A 1 33 ? 9.773 3.958 6.790 1.00 0.00 33 PHE A C 3
ATOM 1670 O O . PHE A 1 33 ? 10.551 3.611 7.679 1.00 0.00 33 PHE A O 3
ATOM 1687 N N . ALA A 1 34 ? 8.778 3.200 6.349 1.00 0.00 34 ALA A N 3
ATOM 1688 C CA . ALA A 1 34 ? 8.515 1.875 6.884 1.00 0.00 34 ALA A CA 3
ATOM 1689 C C . ALA A 1 34 ? 9.607 0.894 6.476 1.00 0.00 34 ALA A C 3
ATOM 1690 O O . ALA A 1 34 ? 10.774 1.264 6.353 1.00 0.00 34 ALA A O 3
ATOM 1697 N N . PHE A 1 35 ? 9.201 -0.353 6.283 1.00 0.00 35 PHE A N 3
ATOM 1698 C CA . PHE A 1 35 ? 10.096 -1.447 5.895 1.00 0.00 35 PHE A CA 3
ATOM 1699 C C . PHE A 1 35 ? 11.419 -0.929 5.339 1.00 0.00 35 PHE A C 3
ATOM 1700 O O . PHE A 1 35 ? 11.525 -0.615 4.154 1.00 0.00 35 PHE A O 3
ATOM 1717 N N . SER A 1 36 ? 12.424 -0.847 6.202 1.00 0.00 36 SER A N 3
ATOM 1718 C CA . SER A 1 36 ? 13.741 -0.372 5.794 1.00 0.00 36 SER A CA 3
ATOM 1719 C C . SER A 1 36 ? 14.776 -1.487 5.901 1.00 0.00 36 SER A C 3
ATOM 1720 O O . SER A 1 36 ? 15.189 -1.804 7.036 1.00 0.00 36 SER A O 3
ATOM 1729 N N . GLU A 1 1 ? -3.269 -10.132 -3.920 1.00 0.00 1 GLU A N 4
ATOM 1730 C CA . GLU A 1 1 ? -3.962 -8.834 -4.127 1.00 0.00 1 GLU A CA 4
ATOM 1731 C C . GLU A 1 1 ? -3.078 -7.858 -4.896 1.00 0.00 1 GLU A C 4
ATOM 1732 O O . GLU A 1 1 ? -2.013 -7.465 -4.422 1.00 0.00 1 GLU A O 4
ATOM 1746 N N . LEU A 1 2 ? -3.527 -7.474 -6.086 1.00 0.00 2 LEU A N 4
ATOM 1747 C CA . LEU A 1 2 ? -2.773 -6.546 -6.919 1.00 0.00 2 LEU A CA 4
ATOM 1748 C C . LEU A 1 2 ? -3.104 -5.102 -6.572 1.00 0.00 2 LEU A C 4
ATOM 1749 O O . LEU A 1 2 ? -2.213 -4.261 -6.469 1.00 0.00 2 LEU A O 4
ATOM 1765 N N . PRO A 1 3 ? -4.394 -4.800 -6.384 1.00 0.00 3 PRO A N 4
ATOM 1766 C CA . PRO A 1 3 ? -4.850 -3.450 -6.041 1.00 0.00 3 PRO A CA 4
ATOM 1767 C C . PRO A 1 3 ? -4.076 -2.854 -4.868 1.00 0.00 3 PRO A C 4
ATOM 1768 O O . PRO A 1 3 ? -4.555 -2.848 -3.734 1.00 0.00 3 PRO A O 4
ATOM 1779 N N . LYS A 1 4 ? -2.874 -2.363 -5.147 1.00 0.00 4 LYS A N 4
ATOM 1780 C CA . LYS A 1 4 ? -2.031 -1.774 -4.116 1.00 0.00 4 LYS A CA 4
ATOM 1781 C C . LYS A 1 4 ? -1.487 -0.413 -4.543 1.00 0.00 4 LYS A C 4
ATOM 1782 O O . LYS A 1 4 ? -0.284 -0.168 -4.472 1.00 0.00 4 LYS A O 4
ATOM 1801 N N . LEU A 1 5 ? -2.378 0.472 -4.980 1.00 0.00 5 LEU A N 4
ATOM 1802 C CA . LEU A 1 5 ? -1.971 1.807 -5.398 1.00 0.00 5 LEU A CA 4
ATOM 1803 C C . LEU A 1 5 ? -3.019 2.876 -5.050 1.00 0.00 5 LEU A C 4
ATOM 1804 O O . LEU A 1 5 ? -3.213 3.815 -5.822 1.00 0.00 5 LEU A O 4
ATOM 1820 N N . PRO A 1 6 ? -3.717 2.775 -3.893 1.00 0.00 6 PRO A N 4
ATOM 1821 C CA . PRO A 1 6 ? -4.722 3.750 -3.498 1.00 0.00 6 PRO A CA 4
ATOM 1822 C C . PRO A 1 6 ? -4.191 4.746 -2.466 1.00 0.00 6 PRO A C 4
ATOM 1823 O O . PRO A 1 6 ? -3.041 4.658 -2.038 1.00 0.00 6 PRO A O 4
ATOM 1834 N N . ASP A 1 7 ? -5.040 5.688 -2.063 1.00 0.00 7 ASP A N 4
ATOM 1835 C CA . ASP A 1 7 ? -4.659 6.692 -1.074 1.00 0.00 7 ASP A CA 4
ATOM 1836 C C . ASP A 1 7 ? -5.810 7.664 -0.815 1.00 0.00 7 ASP A C 4
ATOM 1837 O O . ASP A 1 7 ? -6.286 8.330 -1.734 1.00 0.00 7 ASP A O 4
ATOM 1846 N N . ASP A 1 8 ? -6.259 7.740 0.437 1.00 0.00 8 ASP A N 4
ATOM 1847 C CA . ASP A 1 8 ? -7.359 8.635 0.798 1.00 0.00 8 ASP A CA 4
ATOM 1848 C C . ASP A 1 8 ? -7.472 8.807 2.313 1.00 0.00 8 ASP A C 4
ATOM 1849 O O . ASP A 1 8 ? -8.541 9.136 2.829 1.00 0.00 8 ASP A O 4
ATOM 1858 N N . LYS A 1 9 ? -6.366 8.593 3.018 1.00 0.00 9 LYS A N 4
ATOM 1859 C CA . LYS A 1 9 ? -6.337 8.733 4.465 1.00 0.00 9 LYS A CA 4
ATOM 1860 C C . LYS A 1 9 ? -7.215 7.688 5.147 1.00 0.00 9 LYS A C 4
ATOM 1861 O O . LYS A 1 9 ? -7.425 7.733 6.359 1.00 0.00 9 LYS A O 4
ATOM 1880 N N . VAL A 1 10 ? -7.723 6.748 4.361 1.00 0.00 10 VAL A N 4
ATOM 1881 C CA . VAL A 1 10 ? -8.574 5.689 4.881 1.00 0.00 10 VAL A CA 4
ATOM 1882 C C . VAL A 1 10 ? -8.031 4.332 4.462 1.00 0.00 10 VAL A C 4
ATOM 1883 O O . VAL A 1 10 ? -7.561 3.556 5.294 1.00 0.00 10 VAL A O 4
ATOM 1896 N N . LEU A 1 11 ? -8.070 4.074 3.158 1.00 0.00 11 LEU A N 4
ATOM 1897 C CA . LEU A 1 11 ? -7.559 2.829 2.587 1.00 0.00 11 LEU A CA 4
ATOM 1898 C C . LEU A 1 11 ? -7.831 1.627 3.493 1.00 0.00 11 LEU A C 4
ATOM 1899 O O . LEU A 1 11 ? -8.588 1.715 4.459 1.00 0.00 11 LEU A O 4
ATOM 1915 N N . ILE A 1 12 ? -7.208 0.500 3.164 1.00 0.00 12 ILE A N 4
ATOM 1916 C CA . ILE A 1 12 ? -7.366 -0.724 3.933 1.00 0.00 12 ILE A CA 4
ATOM 1917 C C . ILE A 1 12 ? -6.023 -1.396 4.168 1.00 0.00 12 ILE A C 4
ATOM 1918 O O . ILE A 1 12 ? -5.358 -1.819 3.221 1.00 0.00 12 ILE A O 4
ATOM 1934 N N . ARG A 1 13 ? -5.634 -1.517 5.428 1.00 0.00 13 ARG A N 4
ATOM 1935 C CA . ARG A 1 13 ? -4.378 -2.167 5.766 1.00 0.00 13 ARG A CA 4
ATOM 1936 C C . ARG A 1 13 ? -4.433 -3.635 5.369 1.00 0.00 13 ARG A C 4
ATOM 1937 O O . ARG A 1 13 ? -3.400 -4.289 5.226 1.00 0.00 13 ARG A O 4
ATOM 1958 N N . SER A 1 14 ? -5.658 -4.133 5.193 1.00 0.00 14 SER A N 4
ATOM 1959 C CA . SER A 1 14 ? -5.898 -5.521 4.804 1.00 0.00 14 SER A CA 4
ATOM 1960 C C . SER A 1 14 ? -4.707 -6.108 4.064 1.00 0.00 14 SER A C 4
ATOM 1961 O O . SER A 1 14 ? -3.828 -6.728 4.664 1.00 0.00 14 SER A O 4
ATOM 1969 N N . ARG A 1 15 ? -4.687 -5.901 2.761 1.00 0.00 15 ARG A N 4
ATOM 1970 C CA . ARG A 1 15 ? -3.604 -6.402 1.926 1.00 0.00 15 ARG A CA 4
ATOM 1971 C C . ARG A 1 15 ? -3.837 -6.021 0.478 1.00 0.00 15 ARG A C 4
ATOM 1972 O O . ARG A 1 15 ? -3.509 -6.771 -0.442 1.00 0.00 15 ARG A O 4
ATOM 1993 N N . SER A 1 16 ? -4.404 -4.843 0.291 1.00 0.00 16 SER A N 4
ATOM 1994 C CA . SER A 1 16 ? -4.693 -4.338 -1.045 1.00 0.00 16 SER A CA 4
ATOM 1995 C C . SER A 1 16 ? -4.843 -2.825 -1.036 1.00 0.00 16 SER A C 4
ATOM 1996 O O . SER A 1 16 ? -5.701 -2.272 -1.724 1.00 0.00 16 SER A O 4
ATOM 2004 N N . ASN A 1 17 ? -4.002 -2.156 -0.255 1.00 0.00 17 ASN A N 4
ATOM 2005 C CA . ASN A 1 17 ? -4.049 -0.707 -0.164 1.00 0.00 17 ASN A CA 4
ATOM 2006 C C . ASN A 1 17 ? -2.739 -0.121 0.365 1.00 0.00 17 ASN A C 4
ATOM 2007 O O . ASN A 1 17 ? -1.936 -0.812 0.991 1.00 0.00 17 ASN A O 4
ATOM 2018 N N . CYS A 1 18 ? -2.550 1.170 0.107 1.00 0.00 18 CYS A N 4
ATOM 2019 C CA . CYS A 1 18 ? -1.362 1.907 0.539 1.00 0.00 18 CYS A CA 4
ATOM 2020 C C . CYS A 1 18 ? -1.764 3.329 0.909 1.00 0.00 18 CYS A C 4
ATOM 2021 O O . CYS A 1 18 ? -2.664 3.900 0.294 1.00 0.00 18 CYS A O 4
ATOM 2028 N N . PRO A 1 19 ? -1.111 3.931 1.909 1.00 0.00 19 PRO A N 4
ATOM 2029 C CA . PRO A 1 19 ? -1.431 5.293 2.328 1.00 0.00 19 PRO A CA 4
ATOM 2030 C C . PRO A 1 19 ? -1.110 6.303 1.235 1.00 0.00 19 PRO A C 4
ATOM 2031 O O . PRO A 1 19 ? -1.012 5.947 0.061 1.00 0.00 19 PRO A O 4
ATOM 2042 N N . LYS A 1 20 ? -0.950 7.559 1.619 1.00 0.00 20 LYS A N 4
ATOM 2043 C CA . LYS A 1 20 ? -0.637 8.612 0.666 1.00 0.00 20 LYS A CA 4
ATOM 2044 C C . LYS A 1 20 ? 0.861 8.640 0.383 1.00 0.00 20 LYS A C 4
ATOM 2045 O O . LYS A 1 20 ? 1.675 8.529 1.301 1.00 0.00 20 LYS A O 4
ATOM 2064 N N . GLY A 1 21 ? 1.224 8.784 -0.886 1.00 0.00 21 GLY A N 4
ATOM 2065 C CA . GLY A 1 21 ? 2.629 8.816 -1.247 1.00 0.00 21 GLY A CA 4
ATOM 2066 C C . GLY A 1 21 ? 3.412 7.751 -0.510 1.00 0.00 21 GLY A C 4
ATOM 2067 O O . GLY A 1 21 ? 4.218 8.054 0.369 1.00 0.00 21 GLY A O 4
ATOM 2071 N N . LYS A 1 22 ? 3.145 6.500 -0.854 1.00 0.00 22 LYS A N 4
ATOM 2072 C CA . LYS A 1 22 ? 3.791 5.369 -0.212 1.00 0.00 22 LYS A CA 4
ATOM 2073 C C . LYS A 1 22 ? 4.558 4.515 -1.213 1.00 0.00 22 LYS A C 4
ATOM 2074 O O . LYS A 1 22 ? 4.775 4.916 -2.357 1.00 0.00 22 LYS A O 4
ATOM 2093 N N . VAL A 1 23 ? 4.962 3.330 -0.768 1.00 0.00 23 VAL A N 4
ATOM 2094 C CA . VAL A 1 23 ? 5.700 2.401 -1.602 1.00 0.00 23 VAL A CA 4
ATOM 2095 C C . VAL A 1 23 ? 5.650 0.990 -1.031 1.00 0.00 23 VAL A C 4
ATOM 2096 O O . VAL A 1 23 ? 6.067 0.752 0.098 1.00 0.00 23 VAL A O 4
ATOM 2109 N N . TRP A 1 24 ? 5.140 0.055 -1.813 1.00 0.00 24 TRP A N 4
ATOM 2110 C CA . TRP A 1 24 ? 5.035 -1.320 -1.371 1.00 0.00 24 TRP A CA 4
ATOM 2111 C C . TRP A 1 24 ? 6.401 -1.960 -1.207 1.00 0.00 24 TRP A C 4
ATOM 2112 O O . TRP A 1 24 ? 7.420 -1.440 -1.661 1.00 0.00 24 TRP A O 4
ATOM 2133 N N . ASN A 1 25 ? 6.390 -3.087 -0.529 1.00 0.00 25 ASN A N 4
ATOM 2134 C CA . ASN A 1 25 ? 7.598 -3.843 -0.247 1.00 0.00 25 ASN A CA 4
ATOM 2135 C C . ASN A 1 25 ? 7.310 -5.333 -0.320 1.00 0.00 25 ASN A C 4
ATOM 2136 O O . ASN A 1 25 ? 6.209 -5.739 -0.654 1.00 0.00 25 ASN A O 4
ATOM 2147 N N . GLY A 1 26 ? 8.306 -6.140 -0.014 1.00 0.00 26 GLY A N 4
ATOM 2148 C CA . GLY A 1 26 ? 8.142 -7.580 -0.064 1.00 0.00 26 GLY A CA 4
ATOM 2149 C C . GLY A 1 26 ? 6.727 -8.069 0.225 1.00 0.00 26 GLY A C 4
ATOM 2150 O O . GLY A 1 26 ? 6.293 -9.059 -0.365 1.00 0.00 26 GLY A O 4
ATOM 2154 N N . PHE A 1 27 ? 6.000 -7.405 1.130 1.00 0.00 27 PHE A N 4
ATOM 2155 C CA . PHE A 1 27 ? 4.647 -7.837 1.453 1.00 0.00 27 PHE A CA 4
ATOM 2156 C C . PHE A 1 27 ? 3.848 -6.752 2.176 1.00 0.00 27 PHE A C 4
ATOM 2157 O O . PHE A 1 27 ? 3.162 -7.042 3.155 1.00 0.00 27 PHE A O 4
ATOM 2174 N N . ASP A 1 28 ? 3.930 -5.508 1.704 1.00 0.00 28 ASP A N 4
ATOM 2175 C CA . ASP A 1 28 ? 3.192 -4.413 2.349 1.00 0.00 28 ASP A CA 4
ATOM 2176 C C . ASP A 1 28 ? 3.240 -3.129 1.535 1.00 0.00 28 ASP A C 4
ATOM 2177 O O . ASP A 1 28 ? 4.264 -2.798 0.954 1.00 0.00 28 ASP A O 4
ATOM 2186 N N . CYS A 1 29 ? 2.122 -2.408 1.508 1.00 0.00 29 CYS A N 4
ATOM 2187 C CA . CYS A 1 29 ? 2.030 -1.154 0.768 1.00 0.00 29 CYS A CA 4
ATOM 2188 C C . CYS A 1 29 ? 2.098 0.033 1.719 1.00 0.00 29 CYS A C 4
ATOM 2189 O O . CYS A 1 29 ? 1.106 0.387 2.351 1.00 0.00 29 CYS A O 4
ATOM 2196 N N . LYS A 1 30 ? 3.274 0.638 1.826 1.00 0.00 30 LYS A N 4
ATOM 2197 C CA . LYS A 1 30 ? 3.463 1.771 2.717 1.00 0.00 30 LYS A CA 4
ATOM 2198 C C . LYS A 1 30 ? 4.737 2.548 2.391 1.00 0.00 30 LYS A C 4
ATOM 2199 O O . LYS A 1 30 ? 5.738 1.969 1.982 1.00 0.00 30 LYS A O 4
ATOM 2218 N N . SER A 1 31 ? 4.692 3.858 2.593 1.00 0.00 31 SER A N 4
ATOM 2219 C CA . SER A 1 31 ? 5.844 4.722 2.337 1.00 0.00 31 SER A CA 4
ATOM 2220 C C . SER A 1 31 ? 7.147 4.060 2.771 1.00 0.00 31 SER A C 4
ATOM 2221 O O . SER A 1 31 ? 7.144 3.037 3.454 1.00 0.00 31 SER A O 4
ATOM 2229 N N . PRO A 1 32 ? 8.289 4.649 2.379 1.00 0.00 32 PRO A N 4
ATOM 2230 C CA . PRO A 1 32 ? 9.607 4.118 2.728 1.00 0.00 32 PRO A CA 4
ATOM 2231 C C . PRO A 1 32 ? 9.969 4.398 4.173 1.00 0.00 32 PRO A C 4
ATOM 2232 O O . PRO A 1 32 ? 10.878 3.782 4.729 1.00 0.00 32 PRO A O 4
ATOM 2243 N N . PHE A 1 33 ? 9.241 5.318 4.781 1.00 0.00 33 PHE A N 4
ATOM 2244 C CA . PHE A 1 33 ? 9.469 5.665 6.168 1.00 0.00 33 PHE A CA 4
ATOM 2245 C C . PHE A 1 33 ? 9.214 4.452 7.052 1.00 0.00 33 PHE A C 4
ATOM 2246 O O . PHE A 1 33 ? 9.671 4.388 8.193 1.00 0.00 33 PHE A O 4
ATOM 2263 N N . ALA A 1 34 ? 8.471 3.490 6.509 1.00 0.00 34 ALA A N 4
ATOM 2264 C CA . ALA A 1 34 ? 8.140 2.274 7.237 1.00 0.00 34 ALA A CA 4
ATOM 2265 C C . ALA A 1 34 ? 8.656 1.035 6.513 1.00 0.00 34 ALA A C 4
ATOM 2266 O O . ALA A 1 34 ? 7.943 0.041 6.378 1.00 0.00 34 ALA A O 4
ATOM 2273 N N . PHE A 1 35 ? 9.899 1.101 6.054 1.00 0.00 35 PHE A N 4
ATOM 2274 C CA . PHE A 1 35 ? 10.511 -0.020 5.348 1.00 0.00 35 PHE A CA 4
ATOM 2275 C C . PHE A 1 35 ? 12.030 0.119 5.318 1.00 0.00 35 PHE A C 4
ATOM 2276 O O . PHE A 1 35 ? 12.657 -0.062 4.275 1.00 0.00 35 PHE A O 4
ATOM 2293 N N . SER A 1 36 ? 12.616 0.439 6.468 1.00 0.00 36 SER A N 4
ATOM 2294 C CA . SER A 1 36 ? 14.061 0.601 6.567 1.00 0.00 36 SER A CA 4
ATOM 2295 C C . SER A 1 36 ? 14.669 -0.466 7.473 1.00 0.00 36 SER A C 4
ATOM 2296 O O . SER A 1 36 ? 13.902 -1.132 8.199 1.00 0.00 36 SER A O 4
ATOM 2305 N N . GLU A 1 1 ? -4.034 -10.384 -5.054 1.00 0.00 1 GLU A N 5
ATOM 2306 C CA . GLU A 1 1 ? -3.846 -9.197 -4.181 1.00 0.00 1 GLU A CA 5
ATOM 2307 C C . GLU A 1 1 ? -3.581 -7.940 -5.004 1.00 0.00 1 GLU A C 5
ATOM 2308 O O . GLU A 1 1 ? -2.547 -7.290 -4.848 1.00 0.00 1 GLU A O 5
ATOM 2322 N N . LEU A 1 2 ? -4.523 -7.600 -5.878 1.00 0.00 2 LEU A N 5
ATOM 2323 C CA . LEU A 1 2 ? -4.391 -6.417 -6.720 1.00 0.00 2 LEU A CA 5
ATOM 2324 C C . LEU A 1 2 ? -4.562 -5.153 -5.897 1.00 0.00 2 LEU A C 5
ATOM 2325 O O . LEU A 1 2 ? -3.782 -4.209 -6.014 1.00 0.00 2 LEU A O 5
ATOM 2341 N N . PRO A 1 3 ? -5.592 -5.124 -5.048 1.00 0.00 3 PRO A N 5
ATOM 2342 C CA . PRO A 1 3 ? -5.881 -3.977 -4.187 1.00 0.00 3 PRO A CA 5
ATOM 2343 C C . PRO A 1 3 ? -4.667 -3.535 -3.377 1.00 0.00 3 PRO A C 5
ATOM 2344 O O . PRO A 1 3 ? -4.556 -3.841 -2.191 1.00 0.00 3 PRO A O 5
ATOM 2355 N N . LYS A 1 4 ? -3.761 -2.815 -4.026 1.00 0.00 4 LYS A N 5
ATOM 2356 C CA . LYS A 1 4 ? -2.556 -2.329 -3.368 1.00 0.00 4 LYS A CA 5
ATOM 2357 C C . LYS A 1 4 ? -2.083 -1.019 -3.981 1.00 0.00 4 LYS A C 5
ATOM 2358 O O . LYS A 1 4 ? -0.882 -0.773 -4.096 1.00 0.00 4 LYS A O 5
ATOM 2377 N N . LEU A 1 5 ? -3.032 -0.175 -4.364 1.00 0.00 5 LEU A N 5
ATOM 2378 C CA . LEU A 1 5 ? -2.701 1.115 -4.955 1.00 0.00 5 LEU A CA 5
ATOM 2379 C C . LEU A 1 5 ? -3.736 2.202 -4.625 1.00 0.00 5 LEU A C 5
ATOM 2380 O O . LEU A 1 5 ? -4.025 3.047 -5.472 1.00 0.00 5 LEU A O 5
ATOM 2396 N N . PRO A 1 6 ? -4.304 2.224 -3.399 1.00 0.00 6 PRO A N 5
ATOM 2397 C CA . PRO A 1 6 ? -5.278 3.230 -3.007 1.00 0.00 6 PRO A CA 5
ATOM 2398 C C . PRO A 1 6 ? -4.632 4.374 -2.229 1.00 0.00 6 PRO A C 5
ATOM 2399 O O . PRO A 1 6 ? -3.425 4.364 -1.989 1.00 0.00 6 PRO A O 5
ATOM 2410 N N . ASP A 1 7 ? -5.439 5.349 -1.828 1.00 0.00 7 ASP A N 5
ATOM 2411 C CA . ASP A 1 7 ? -4.935 6.486 -1.064 1.00 0.00 7 ASP A CA 5
ATOM 2412 C C . ASP A 1 7 ? -6.054 7.478 -0.757 1.00 0.00 7 ASP A C 5
ATOM 2413 O O . ASP A 1 7 ? -6.706 7.993 -1.667 1.00 0.00 7 ASP A O 5
ATOM 2422 N N . ASP A 1 8 ? -6.274 7.740 0.528 1.00 0.00 8 ASP A N 5
ATOM 2423 C CA . ASP A 1 8 ? -7.318 8.670 0.952 1.00 0.00 8 ASP A CA 5
ATOM 2424 C C . ASP A 1 8 ? -7.231 8.955 2.450 1.00 0.00 8 ASP A C 5
ATOM 2425 O O . ASP A 1 8 ? -8.239 9.239 3.097 1.00 0.00 8 ASP A O 5
ATOM 2434 N N . LYS A 1 9 ? -6.021 8.883 2.992 1.00 0.00 9 LYS A N 5
ATOM 2435 C CA . LYS A 1 9 ? -5.795 9.138 4.404 1.00 0.00 9 LYS A CA 5
ATOM 2436 C C . LYS A 1 9 ? -6.661 8.230 5.274 1.00 0.00 9 LYS A C 5
ATOM 2437 O O . LYS A 1 9 ? -6.849 8.484 6.463 1.00 0.00 9 LYS A O 5
ATOM 2456 N N . VAL A 1 10 ? -7.181 7.166 4.670 1.00 0.00 10 VAL A N 5
ATOM 2457 C CA . VAL A 1 10 ? -8.023 6.208 5.377 1.00 0.00 10 VAL A CA 5
ATOM 2458 C C . VAL A 1 10 ? -7.522 4.790 5.134 1.00 0.00 10 VAL A C 5
ATOM 2459 O O . VAL A 1 10 ? -6.905 4.183 6.009 1.00 0.00 10 VAL A O 5
ATOM 2472 N N . LEU A 1 11 ? -7.778 4.295 3.925 1.00 0.00 11 LEU A N 5
ATOM 2473 C CA . LEU A 1 11 ? -7.350 2.961 3.499 1.00 0.00 11 LEU A CA 5
ATOM 2474 C C . LEU A 1 11 ? -7.398 1.931 4.632 1.00 0.00 11 LEU A C 5
ATOM 2475 O O . LEU A 1 11 ? -7.934 2.188 5.710 1.00 0.00 11 LEU A O 5
ATOM 2491 N N . ILE A 1 12 ? -6.826 0.758 4.367 1.00 0.00 12 ILE A N 5
ATOM 2492 C CA . ILE A 1 12 ? -6.782 -0.319 5.349 1.00 0.00 12 ILE A CA 5
ATOM 2493 C C . ILE A 1 12 ? -5.358 -0.824 5.521 1.00 0.00 12 ILE A C 5
ATOM 2494 O O . ILE A 1 12 ? -4.516 -0.660 4.639 1.00 0.00 12 ILE A O 5
ATOM 2510 N N . ARG A 1 13 ? -5.104 -1.462 6.653 1.00 0.00 13 ARG A N 5
ATOM 2511 C CA . ARG A 1 13 ? -3.792 -2.019 6.935 1.00 0.00 13 ARG A CA 5
ATOM 2512 C C . ARG A 1 13 ? -3.805 -3.520 6.681 1.00 0.00 13 ARG A C 5
ATOM 2513 O O . ARG A 1 13 ? -2.755 -4.154 6.578 1.00 0.00 13 ARG A O 5
ATOM 2534 N N . SER A 1 14 ? -5.012 -4.077 6.584 1.00 0.00 14 SER A N 5
ATOM 2535 C CA . SER A 1 14 ? -5.192 -5.502 6.341 1.00 0.00 14 SER A CA 5
ATOM 2536 C C . SER A 1 14 ? -4.062 -6.062 5.496 1.00 0.00 14 SER A C 5
ATOM 2537 O O . SER A 1 14 ? -3.094 -6.616 6.018 1.00 0.00 14 SER A O 5
ATOM 2545 N N . ARG A 1 15 ? -4.188 -5.909 4.191 1.00 0.00 15 ARG A N 5
ATOM 2546 C CA . ARG A 1 15 ? -3.172 -6.394 3.269 1.00 0.00 15 ARG A CA 5
ATOM 2547 C C . ARG A 1 15 ? -3.567 -6.099 1.837 1.00 0.00 15 ARG A C 5
ATOM 2548 O O . ARG A 1 15 ? -3.294 -6.881 0.927 1.00 0.00 15 ARG A O 5
ATOM 2569 N N . SER A 1 16 ? -4.218 -4.966 1.649 1.00 0.00 16 SER A N 5
ATOM 2570 C CA . SER A 1 16 ? -4.663 -4.561 0.319 1.00 0.00 16 SER A CA 5
ATOM 2571 C C . SER A 1 16 ? -4.882 -3.058 0.229 1.00 0.00 16 SER A C 5
ATOM 2572 O O . SER A 1 16 ? -5.839 -2.602 -0.398 1.00 0.00 16 SER A O 5
ATOM 2580 N N . ASN A 1 17 ? -3.993 -2.291 0.843 1.00 0.00 17 ASN A N 5
ATOM 2581 C CA . ASN A 1 17 ? -4.104 -0.844 0.810 1.00 0.00 17 ASN A CA 5
ATOM 2582 C C . ASN A 1 17 ? -2.773 -0.170 1.134 1.00 0.00 17 ASN A C 5
ATOM 2583 O O . ASN A 1 17 ? -1.943 -0.714 1.862 1.00 0.00 17 ASN A O 5
ATOM 2594 N N . CYS A 1 18 ? -2.588 1.025 0.584 1.00 0.00 18 CYS A N 5
ATOM 2595 C CA . CYS A 1 18 ? -1.375 1.807 0.793 1.00 0.00 18 CYS A CA 5
ATOM 2596 C C . CYS A 1 18 ? -1.731 3.267 1.068 1.00 0.00 18 CYS A C 5
ATOM 2597 O O . CYS A 1 18 ? -2.713 3.781 0.530 1.00 0.00 18 CYS A O 5
ATOM 2604 N N . PRO A 1 19 ? -0.947 3.959 1.911 1.00 0.00 19 PRO A N 5
ATOM 2605 C CA . PRO A 1 19 ? -1.198 5.360 2.252 1.00 0.00 19 PRO A CA 5
ATOM 2606 C C . PRO A 1 19 ? -0.993 6.292 1.065 1.00 0.00 19 PRO A C 5
ATOM 2607 O O . PRO A 1 19 ? -1.110 5.887 -0.091 1.00 0.00 19 PRO A O 5
ATOM 2618 N N . LYS A 1 20 ? -0.687 7.547 1.369 1.00 0.00 20 LYS A N 5
ATOM 2619 C CA . LYS A 1 20 ? -0.462 8.561 0.345 1.00 0.00 20 LYS A CA 5
ATOM 2620 C C . LYS A 1 20 ? 0.985 8.541 -0.143 1.00 0.00 20 LYS A C 5
ATOM 2621 O O . LYS A 1 20 ? 1.914 8.413 0.654 1.00 0.00 20 LYS A O 5
ATOM 2640 N N . GLY A 1 21 ? 1.170 8.670 -1.455 1.00 0.00 21 GLY A N 5
ATOM 2641 C CA . GLY A 1 21 ? 2.510 8.664 -2.016 1.00 0.00 21 GLY A CA 5
ATOM 2642 C C . GLY A 1 21 ? 3.410 7.679 -1.304 1.00 0.00 21 GLY A C 5
ATOM 2643 O O . GLY A 1 21 ? 4.589 7.947 -1.072 1.00 0.00 21 GLY A O 5
ATOM 2647 N N . LYS A 1 22 ? 2.839 6.539 -0.947 1.00 0.00 22 LYS A N 5
ATOM 2648 C CA . LYS A 1 22 ? 3.559 5.494 -0.245 1.00 0.00 22 LYS A CA 5
ATOM 2649 C C . LYS A 1 22 ? 4.364 4.625 -1.199 1.00 0.00 22 LYS A C 5
ATOM 2650 O O . LYS A 1 22 ? 4.650 5.017 -2.330 1.00 0.00 22 LYS A O 5
ATOM 2669 N N . VAL A 1 23 ? 4.745 3.447 -0.721 1.00 0.00 23 VAL A N 5
ATOM 2670 C CA . VAL A 1 23 ? 5.535 2.528 -1.510 1.00 0.00 23 VAL A CA 5
ATOM 2671 C C . VAL A 1 23 ? 5.470 1.104 -0.966 1.00 0.00 23 VAL A C 5
ATOM 2672 O O . VAL A 1 23 ? 5.858 0.845 0.169 1.00 0.00 23 VAL A O 5
ATOM 2685 N N . TRP A 1 24 ? 4.989 0.179 -1.778 1.00 0.00 24 TRP A N 5
ATOM 2686 C CA . TRP A 1 24 ? 4.891 -1.204 -1.360 1.00 0.00 24 TRP A CA 5
ATOM 2687 C C . TRP A 1 24 ? 6.266 -1.829 -1.216 1.00 0.00 24 TRP A C 5
ATOM 2688 O O . TRP A 1 24 ? 7.280 -1.248 -1.600 1.00 0.00 24 TRP A O 5
ATOM 2709 N N . ASN A 1 25 ? 6.276 -3.006 -0.632 1.00 0.00 25 ASN A N 5
ATOM 2710 C CA . ASN A 1 25 ? 7.503 -3.745 -0.381 1.00 0.00 25 ASN A CA 5
ATOM 2711 C C . ASN A 1 25 ? 7.224 -5.240 -0.457 1.00 0.00 25 ASN A C 5
ATOM 2712 O O . ASN A 1 25 ? 6.087 -5.644 -0.635 1.00 0.00 25 ASN A O 5
ATOM 2723 N N . GLY A 1 26 ? 8.264 -6.048 -0.330 1.00 0.00 26 GLY A N 5
ATOM 2724 C CA . GLY A 1 26 ? 8.106 -7.490 -0.399 1.00 0.00 26 GLY A CA 5
ATOM 2725 C C . GLY A 1 26 ? 6.741 -7.995 0.055 1.00 0.00 26 GLY A C 5
ATOM 2726 O O . GLY A 1 26 ? 6.242 -8.985 -0.482 1.00 0.00 26 GLY A O 5
ATOM 2730 N N . PHE A 1 27 ? 6.128 -7.331 1.039 1.00 0.00 27 PHE A N 5
ATOM 2731 C CA . PHE A 1 27 ? 4.826 -7.753 1.530 1.00 0.00 27 PHE A CA 5
ATOM 2732 C C . PHE A 1 27 ? 4.135 -6.648 2.327 1.00 0.00 27 PHE A C 5
ATOM 2733 O O . PHE A 1 27 ? 3.615 -6.905 3.414 1.00 0.00 27 PHE A O 5
ATOM 2750 N N . ASP A 1 28 ? 4.123 -5.422 1.803 1.00 0.00 28 ASP A N 5
ATOM 2751 C CA . ASP A 1 28 ? 3.478 -4.318 2.525 1.00 0.00 28 ASP A CA 5
ATOM 2752 C C . ASP A 1 28 ? 3.378 -3.060 1.681 1.00 0.00 28 ASP A C 5
ATOM 2753 O O . ASP A 1 28 ? 4.295 -2.728 0.947 1.00 0.00 28 ASP A O 5
ATOM 2762 N N . CYS A 1 29 ? 2.256 -2.360 1.799 1.00 0.00 29 CYS A N 5
ATOM 2763 C CA . CYS A 1 29 ? 2.030 -1.130 1.049 1.00 0.00 29 CYS A CA 5
ATOM 2764 C C . CYS A 1 29 ? 2.162 0.077 1.969 1.00 0.00 29 CYS A C 5
ATOM 2765 O O . CYS A 1 29 ? 1.211 0.431 2.660 1.00 0.00 29 CYS A O 5
ATOM 2772 N N . LYS A 1 30 ? 3.335 0.700 2.000 1.00 0.00 30 LYS A N 5
ATOM 2773 C CA . LYS A 1 30 ? 3.538 1.845 2.876 1.00 0.00 30 LYS A CA 5
ATOM 2774 C C . LYS A 1 30 ? 4.760 2.684 2.498 1.00 0.00 30 LYS A C 5
ATOM 2775 O O . LYS A 1 30 ? 5.752 2.172 1.988 1.00 0.00 30 LYS A O 5
ATOM 2794 N N . SER A 1 31 ? 4.675 3.983 2.766 1.00 0.00 31 SER A N 5
ATOM 2795 C CA . SER A 1 31 ? 5.761 4.915 2.465 1.00 0.00 31 SER A CA 5
ATOM 2796 C C . SER A 1 31 ? 7.118 4.370 2.899 1.00 0.00 31 SER A C 5
ATOM 2797 O O . SER A 1 31 ? 7.209 3.322 3.538 1.00 0.00 31 SER A O 5
ATOM 2805 N N . PRO A 1 32 ? 8.197 5.093 2.546 1.00 0.00 32 PRO A N 5
ATOM 2806 C CA . PRO A 1 32 ? 9.569 4.705 2.887 1.00 0.00 32 PRO A CA 5
ATOM 2807 C C . PRO A 1 32 ? 9.847 4.835 4.375 1.00 0.00 32 PRO A C 5
ATOM 2808 O O . PRO A 1 32 ? 10.903 4.426 4.858 1.00 0.00 32 PRO A O 5
ATOM 2819 N N . PHE A 1 33 ? 8.885 5.388 5.100 1.00 0.00 33 PHE A N 5
ATOM 2820 C CA . PHE A 1 33 ? 9.021 5.548 6.536 1.00 0.00 33 PHE A CA 5
ATOM 2821 C C . PHE A 1 33 ? 9.081 4.177 7.186 1.00 0.00 33 PHE A C 5
ATOM 2822 O O . PHE A 1 33 ? 9.639 4.003 8.270 1.00 0.00 33 PHE A O 5
ATOM 2839 N N . ALA A 1 34 ? 8.506 3.203 6.490 1.00 0.00 34 ALA A N 5
ATOM 2840 C CA . ALA A 1 34 ? 8.484 1.826 6.953 1.00 0.00 34 ALA A CA 5
ATOM 2841 C C . ALA A 1 34 ? 9.719 1.083 6.465 1.00 0.00 34 ALA A C 5
ATOM 2842 O O . ALA A 1 34 ? 10.788 1.674 6.314 1.00 0.00 34 ALA A O 5
ATOM 2849 N N . PHE A 1 35 ? 9.549 -0.210 6.227 1.00 0.00 35 PHE A N 5
ATOM 2850 C CA . PHE A 1 35 ? 10.622 -1.088 5.749 1.00 0.00 35 PHE A CA 5
ATOM 2851 C C . PHE A 1 35 ? 11.779 -0.297 5.146 1.00 0.00 35 PHE A C 5
ATOM 2852 O O . PHE A 1 35 ? 11.801 -0.033 3.943 1.00 0.00 35 PHE A O 5
ATOM 2869 N N . SER A 1 36 ? 12.740 0.075 5.985 1.00 0.00 36 SER A N 5
ATOM 2870 C CA . SER A 1 36 ? 13.900 0.833 5.530 1.00 0.00 36 SER A CA 5
ATOM 2871 C C . SER A 1 36 ? 14.661 0.068 4.452 1.00 0.00 36 SER A C 5
ATOM 2872 O O . SER A 1 36 ? 14.836 -1.159 4.609 1.00 0.00 36 SER A O 5
ATOM 2881 N N . GLU A 1 1 ? -0.243 -12.195 -5.960 1.00 0.00 1 GLU A N 6
ATOM 2882 C CA . GLU A 1 1 ? -1.432 -11.304 -6.030 1.00 0.00 1 GLU A CA 6
ATOM 2883 C C . GLU A 1 1 ? -1.172 -10.104 -6.933 1.00 0.00 1 GLU A C 6
ATOM 2884 O O . GLU A 1 1 ? -0.150 -10.038 -7.616 1.00 0.00 1 GLU A O 6
ATOM 2898 N N . LEU A 1 2 ? -2.105 -9.157 -6.932 1.00 0.00 2 LEU A N 6
ATOM 2899 C CA . LEU A 1 2 ? -1.978 -7.958 -7.753 1.00 0.00 2 LEU A CA 6
ATOM 2900 C C . LEU A 1 2 ? -1.687 -6.732 -6.893 1.00 0.00 2 LEU A C 6
ATOM 2901 O O . LEU A 1 2 ? -2.543 -6.277 -6.133 1.00 0.00 2 LEU A O 6
ATOM 2917 N N . PRO A 1 3 ? -0.472 -6.176 -7.009 1.00 0.00 3 PRO A N 6
ATOM 2918 C CA . PRO A 1 3 ? -0.069 -4.994 -6.243 1.00 0.00 3 PRO A CA 6
ATOM 2919 C C . PRO A 1 3 ? -1.059 -3.844 -6.403 1.00 0.00 3 PRO A C 6
ATOM 2920 O O . PRO A 1 3 ? -1.320 -3.386 -7.515 1.00 0.00 3 PRO A O 6
ATOM 2931 N N . LYS A 1 4 ? -1.607 -3.382 -5.283 1.00 0.00 4 LYS A N 6
ATOM 2932 C CA . LYS A 1 4 ? -2.571 -2.284 -5.305 1.00 0.00 4 LYS A CA 6
ATOM 2933 C C . LYS A 1 4 ? -1.866 -0.951 -5.540 1.00 0.00 4 LYS A C 6
ATOM 2934 O O . LYS A 1 4 ? -0.644 -0.901 -5.680 1.00 0.00 4 LYS A O 6
ATOM 2953 N N . LEU A 1 5 ? -2.642 0.128 -5.580 1.00 0.00 5 LEU A N 6
ATOM 2954 C CA . LEU A 1 5 ? -2.090 1.461 -5.792 1.00 0.00 5 LEU A CA 6
ATOM 2955 C C . LEU A 1 5 ? -3.109 2.544 -5.438 1.00 0.00 5 LEU A C 6
ATOM 2956 O O . LEU A 1 5 ? -3.428 3.400 -6.263 1.00 0.00 5 LEU A O 6
ATOM 2972 N N . PRO A 1 6 ? -3.632 2.520 -4.200 1.00 0.00 6 PRO A N 6
ATOM 2973 C CA . PRO A 1 6 ? -4.607 3.477 -3.712 1.00 0.00 6 PRO A CA 6
ATOM 2974 C C . PRO A 1 6 ? -3.968 4.544 -2.831 1.00 0.00 6 PRO A C 6
ATOM 2975 O O . PRO A 1 6 ? -2.754 4.740 -2.861 1.00 0.00 6 PRO A O 6
ATOM 2986 N N . ASP A 1 7 ? -4.789 5.220 -2.036 1.00 0.00 7 ASP A N 6
ATOM 2987 C CA . ASP A 1 7 ? -4.292 6.254 -1.137 1.00 0.00 7 ASP A CA 6
ATOM 2988 C C . ASP A 1 7 ? -5.421 6.896 -0.336 1.00 0.00 7 ASP A C 6
ATOM 2989 O O . ASP A 1 7 ? -5.514 6.713 0.877 1.00 0.00 7 ASP A O 6
ATOM 2998 N N . ASP A 1 8 ? -6.270 7.659 -1.016 1.00 0.00 8 ASP A N 6
ATOM 2999 C CA . ASP A 1 8 ? -7.382 8.336 -0.354 1.00 0.00 8 ASP A CA 6
ATOM 3000 C C . ASP A 1 8 ? -8.725 7.937 -0.958 1.00 0.00 8 ASP A C 6
ATOM 3001 O O . ASP A 1 8 ? -9.518 8.791 -1.351 1.00 0.00 8 ASP A O 6
ATOM 3010 N N . LYS A 1 9 ? -8.979 6.633 -1.023 1.00 0.00 9 LYS A N 6
ATOM 3011 C CA . LYS A 1 9 ? -10.231 6.123 -1.571 1.00 0.00 9 LYS A CA 6
ATOM 3012 C C . LYS A 1 9 ? -10.757 4.974 -0.719 1.00 0.00 9 LYS A C 6
ATOM 3013 O O . LYS A 1 9 ? -11.828 5.067 -0.118 1.00 0.00 9 LYS A O 6
ATOM 3032 N N . VAL A 1 10 ? -9.986 3.899 -0.669 1.00 0.00 10 VAL A N 6
ATOM 3033 C CA . VAL A 1 10 ? -10.346 2.723 0.110 1.00 0.00 10 VAL A CA 6
ATOM 3034 C C . VAL A 1 10 ? -9.217 2.338 1.060 1.00 0.00 10 VAL A C 6
ATOM 3035 O O . VAL A 1 10 ? -9.309 1.337 1.771 1.00 0.00 10 VAL A O 6
ATOM 3048 N N . LEU A 1 11 ? -8.153 3.144 1.051 1.00 0.00 11 LEU A N 6
ATOM 3049 C CA . LEU A 1 11 ? -6.979 2.921 1.895 1.00 0.00 11 LEU A CA 6
ATOM 3050 C C . LEU A 1 11 ? -7.300 2.044 3.100 1.00 0.00 11 LEU A C 6
ATOM 3051 O O . LEU A 1 11 ? -7.982 2.471 4.032 1.00 0.00 11 LEU A O 6
ATOM 3067 N N . ILE A 1 12 ? -6.798 0.816 3.069 1.00 0.00 12 ILE A N 6
ATOM 3068 C CA . ILE A 1 12 ? -7.016 -0.132 4.150 1.00 0.00 12 ILE A CA 6
ATOM 3069 C C . ILE A 1 12 ? -5.700 -0.674 4.683 1.00 0.00 12 ILE A C 6
ATOM 3070 O O . ILE A 1 12 ? -5.090 -1.550 4.069 1.00 0.00 12 ILE A O 6
ATOM 3086 N N . ARG A 1 13 ? -5.274 -0.181 5.838 1.00 0.00 13 ARG A N 6
ATOM 3087 C CA . ARG A 1 13 ? -4.044 -0.666 6.440 1.00 0.00 13 ARG A CA 6
ATOM 3088 C C . ARG A 1 13 ? -4.048 -2.184 6.409 1.00 0.00 13 ARG A C 6
ATOM 3089 O O . ARG A 1 13 ? -2.996 -2.821 6.376 1.00 0.00 13 ARG A O 6
ATOM 3110 N N . SER A 1 14 ? -5.264 -2.738 6.414 1.00 0.00 14 SER A N 6
ATOM 3111 C CA . SER A 1 14 ? -5.491 -4.183 6.377 1.00 0.00 14 SER A CA 6
ATOM 3112 C C . SER A 1 14 ? -4.230 -4.949 6.019 1.00 0.00 14 SER A C 6
ATOM 3113 O O . SER A 1 14 ? -3.468 -5.362 6.893 1.00 0.00 14 SER A O 6
ATOM 3121 N N . ARG A 1 15 ? -4.016 -5.129 4.729 1.00 0.00 15 ARG A N 6
ATOM 3122 C CA . ARG A 1 15 ? -2.840 -5.841 4.249 1.00 0.00 15 ARG A CA 6
ATOM 3123 C C . ARG A 1 15 ? -2.835 -5.912 2.735 1.00 0.00 15 ARG A C 6
ATOM 3124 O O . ARG A 1 15 ? -2.377 -6.889 2.143 1.00 0.00 15 ARG A O 6
ATOM 3145 N N . SER A 1 16 ? -3.349 -4.863 2.118 1.00 0.00 16 SER A N 6
ATOM 3146 C CA . SER A 1 16 ? -3.408 -4.796 0.661 1.00 0.00 16 SER A CA 6
ATOM 3147 C C . SER A 1 16 ? -3.779 -3.401 0.174 1.00 0.00 16 SER A C 6
ATOM 3148 O O . SER A 1 16 ? -4.639 -3.248 -0.693 1.00 0.00 16 SER A O 6
ATOM 3156 N N . ASN A 1 17 ? -3.131 -2.384 0.730 1.00 0.00 17 ASN A N 6
ATOM 3157 C CA . ASN A 1 17 ? -3.411 -1.015 0.331 1.00 0.00 17 ASN A CA 6
ATOM 3158 C C . ASN A 1 17 ? -2.232 -0.088 0.619 1.00 0.00 17 ASN A C 6
ATOM 3159 O O . ASN A 1 17 ? -1.500 -0.272 1.592 1.00 0.00 17 ASN A O 6
ATOM 3170 N N . CYS A 1 18 ? -2.067 0.911 -0.243 1.00 0.00 18 CYS A N 6
ATOM 3171 C CA . CYS A 1 18 ? -0.991 1.891 -0.110 1.00 0.00 18 CYS A CA 6
ATOM 3172 C C . CYS A 1 18 ? -1.569 3.278 0.144 1.00 0.00 18 CYS A C 6
ATOM 3173 O O . CYS A 1 18 ? -2.150 3.893 -0.751 1.00 0.00 18 CYS A O 6
ATOM 3180 N N . PRO A 1 19 ? -1.418 3.789 1.375 1.00 0.00 19 PRO A N 6
ATOM 3181 C CA . PRO A 1 19 ? -1.930 5.108 1.752 1.00 0.00 19 PRO A CA 6
ATOM 3182 C C . PRO A 1 19 ? -1.254 6.227 0.975 1.00 0.00 19 PRO A C 6
ATOM 3183 O O . PRO A 1 19 ? -0.164 6.046 0.431 1.00 0.00 19 PRO A O 6
ATOM 3194 N N . LYS A 1 20 ? -1.901 7.384 0.930 1.00 0.00 20 LYS A N 6
ATOM 3195 C CA . LYS A 1 20 ? -1.356 8.535 0.222 1.00 0.00 20 LYS A CA 6
ATOM 3196 C C . LYS A 1 20 ? 0.160 8.581 0.358 1.00 0.00 20 LYS A C 6
ATOM 3197 O O . LYS A 1 20 ? 0.712 8.201 1.391 1.00 0.00 20 LYS A O 6
ATOM 3216 N N . GLY A 1 21 ? 0.827 9.050 -0.688 1.00 0.00 21 GLY A N 6
ATOM 3217 C CA . GLY A 1 21 ? 2.275 9.138 -0.665 1.00 0.00 21 GLY A CA 6
ATOM 3218 C C . GLY A 1 21 ? 2.913 7.989 0.088 1.00 0.00 21 GLY A C 6
ATOM 3219 O O . GLY A 1 21 ? 3.359 8.154 1.224 1.00 0.00 21 GLY A O 6
ATOM 3223 N N . LYS A 1 22 ? 2.959 6.822 -0.546 1.00 0.00 22 LYS A N 6
ATOM 3224 C CA . LYS A 1 22 ? 3.545 5.644 0.062 1.00 0.00 22 LYS A CA 6
ATOM 3225 C C . LYS A 1 22 ? 4.170 4.775 -1.017 1.00 0.00 22 LYS A C 6
ATOM 3226 O O . LYS A 1 22 ? 4.307 5.203 -2.161 1.00 0.00 22 LYS A O 6
ATOM 3245 N N . VAL A 1 23 ? 4.558 3.567 -0.660 1.00 0.00 23 VAL A N 6
ATOM 3246 C CA . VAL A 1 23 ? 5.165 2.656 -1.618 1.00 0.00 23 VAL A CA 6
ATOM 3247 C C . VAL A 1 23 ? 5.175 1.239 -1.070 1.00 0.00 23 VAL A C 6
ATOM 3248 O O . VAL A 1 23 ? 5.342 1.033 0.122 1.00 0.00 23 VAL A O 6
ATOM 3261 N N . TRP A 1 24 ? 4.986 0.258 -1.925 1.00 0.00 24 TRP A N 6
ATOM 3262 C CA . TRP A 1 24 ? 4.971 -1.115 -1.473 1.00 0.00 24 TRP A CA 6
ATOM 3263 C C . TRP A 1 24 ? 6.365 -1.626 -1.179 1.00 0.00 24 TRP A C 6
ATOM 3264 O O . TRP A 1 24 ? 7.371 -1.027 -1.560 1.00 0.00 24 TRP A O 6
ATOM 3285 N N . ASN A 1 25 ? 6.393 -2.739 -0.479 1.00 0.00 25 ASN A N 6
ATOM 3286 C CA . ASN A 1 25 ? 7.628 -3.384 -0.078 1.00 0.00 25 ASN A CA 6
ATOM 3287 C C . ASN A 1 25 ? 7.440 -4.893 -0.089 1.00 0.00 25 ASN A C 6
ATOM 3288 O O . ASN A 1 25 ? 6.368 -5.379 -0.416 1.00 0.00 25 ASN A O 6
ATOM 3299 N N . GLY A 1 26 ? 8.482 -5.624 0.258 1.00 0.00 26 GLY A N 6
ATOM 3300 C CA . GLY A 1 26 ? 8.409 -7.073 0.266 1.00 0.00 26 GLY A CA 6
ATOM 3301 C C . GLY A 1 26 ? 7.018 -7.631 0.540 1.00 0.00 26 GLY A C 6
ATOM 3302 O O . GLY A 1 26 ? 6.654 -8.668 -0.014 1.00 0.00 26 GLY A O 6
ATOM 3306 N N . PHE A 1 27 ? 6.233 -6.969 1.395 1.00 0.00 27 PHE A N 6
ATOM 3307 C CA . PHE A 1 27 ? 4.901 -7.456 1.709 1.00 0.00 27 PHE A CA 6
ATOM 3308 C C . PHE A 1 27 ? 4.033 -6.379 2.355 1.00 0.00 27 PHE A C 6
ATOM 3309 O O . PHE A 1 27 ? 3.341 -6.651 3.336 1.00 0.00 27 PHE A O 6
ATOM 3326 N N . ASP A 1 28 ? 4.059 -5.159 1.818 1.00 0.00 28 ASP A N 6
ATOM 3327 C CA . ASP A 1 28 ? 3.249 -4.074 2.393 1.00 0.00 28 ASP A CA 6
ATOM 3328 C C . ASP A 1 28 ? 3.244 -2.826 1.523 1.00 0.00 28 ASP A C 6
ATOM 3329 O O . ASP A 1 28 ? 4.269 -2.449 0.975 1.00 0.00 28 ASP A O 6
ATOM 3338 N N . CYS A 1 29 ? 2.084 -2.181 1.423 1.00 0.00 29 CYS A N 6
ATOM 3339 C CA . CYS A 1 29 ? 1.949 -0.962 0.632 1.00 0.00 29 CYS A CA 6
ATOM 3340 C C . CYS A 1 29 ? 1.987 0.267 1.534 1.00 0.00 29 CYS A C 6
ATOM 3341 O O . CYS A 1 29 ? 0.960 0.713 2.036 1.00 0.00 29 CYS A O 6
ATOM 3348 N N . LYS A 1 30 ? 3.185 0.793 1.747 1.00 0.00 30 LYS A N 6
ATOM 3349 C CA . LYS A 1 30 ? 3.374 1.959 2.607 1.00 0.00 30 LYS A CA 6
ATOM 3350 C C . LYS A 1 30 ? 4.747 2.601 2.402 1.00 0.00 30 LYS A C 6
ATOM 3351 O O . LYS A 1 30 ? 5.710 1.923 2.076 1.00 0.00 30 LYS A O 6
ATOM 3370 N N . SER A 1 31 ? 4.849 3.907 2.608 1.00 0.00 31 SER A N 6
ATOM 3371 C CA . SER A 1 31 ? 6.125 4.588 2.445 1.00 0.00 31 SER A CA 6
ATOM 3372 C C . SER A 1 31 ? 7.250 3.764 3.071 1.00 0.00 31 SER A C 6
ATOM 3373 O O . SER A 1 31 ? 7.335 3.641 4.294 1.00 0.00 31 SER A O 6
ATOM 3381 N N . PRO A 1 32 ? 8.122 3.182 2.234 1.00 0.00 32 PRO A N 6
ATOM 3382 C CA . PRO A 1 32 ? 9.241 2.358 2.698 1.00 0.00 32 PRO A CA 6
ATOM 3383 C C . PRO A 1 32 ? 9.989 2.988 3.860 1.00 0.00 32 PRO A C 6
ATOM 3384 O O . PRO A 1 32 ? 10.632 2.292 4.646 1.00 0.00 32 PRO A O 6
ATOM 3395 N N . PHE A 1 33 ? 9.896 4.304 3.974 1.00 0.00 33 PHE A N 6
ATOM 3396 C CA . PHE A 1 33 ? 10.561 5.011 5.055 1.00 0.00 33 PHE A CA 6
ATOM 3397 C C . PHE A 1 33 ? 10.406 4.231 6.351 1.00 0.00 33 PHE A C 6
ATOM 3398 O O . PHE A 1 33 ? 11.274 4.267 7.222 1.00 0.00 33 PHE A O 6
ATOM 3415 N N . ALA A 1 34 ? 9.286 3.525 6.465 1.00 0.00 34 ALA A N 6
ATOM 3416 C CA . ALA A 1 34 ? 8.999 2.728 7.649 1.00 0.00 34 ALA A CA 6
ATOM 3417 C C . ALA A 1 34 ? 9.053 1.238 7.333 1.00 0.00 34 ALA A C 6
ATOM 3418 O O . ALA A 1 34 ? 8.184 0.472 7.753 1.00 0.00 34 ALA A O 6
ATOM 3425 N N . PHE A 1 35 ? 10.079 0.834 6.593 1.00 0.00 35 PHE A N 6
ATOM 3426 C CA . PHE A 1 35 ? 10.248 -0.568 6.220 1.00 0.00 35 PHE A CA 6
ATOM 3427 C C . PHE A 1 35 ? 11.724 -0.915 6.043 1.00 0.00 35 PHE A C 6
ATOM 3428 O O . PHE A 1 35 ? 12.065 -1.881 5.360 1.00 0.00 35 PHE A O 6
ATOM 3445 N N . SER A 1 36 ? 12.595 -0.125 6.660 1.00 0.00 36 SER A N 6
ATOM 3446 C CA . SER A 1 36 ? 14.032 -0.357 6.565 1.00 0.00 36 SER A CA 6
ATOM 3447 C C . SER A 1 36 ? 14.794 0.545 7.530 1.00 0.00 36 SER A C 6
ATOM 3448 O O . SER A 1 36 ? 15.061 0.100 8.667 1.00 0.00 36 SER A O 6
ATOM 3457 N N . GLU A 1 1 ? -2.313 -10.870 -5.922 1.00 0.00 1 GLU A N 7
ATOM 3458 C CA . GLU A 1 1 ? -3.320 -9.831 -5.584 1.00 0.00 1 GLU A CA 7
ATOM 3459 C C . GLU A 1 1 ? -2.898 -8.463 -6.109 1.00 0.00 1 GLU A C 7
ATOM 3460 O O . GLU A 1 1 ? -1.946 -7.862 -5.612 1.00 0.00 1 GLU A O 7
ATOM 3474 N N . LEU A 1 2 ? -3.617 -7.985 -7.120 1.00 0.00 2 LEU A N 7
ATOM 3475 C CA . LEU A 1 2 ? -3.335 -6.688 -7.733 1.00 0.00 2 LEU A CA 7
ATOM 3476 C C . LEU A 1 2 ? -2.719 -5.711 -6.733 1.00 0.00 2 LEU A C 7
ATOM 3477 O O . LEU A 1 2 ? -3.433 -5.012 -6.012 1.00 0.00 2 LEU A O 7
ATOM 3493 N N . PRO A 1 3 ? -1.378 -5.639 -6.686 1.00 0.00 3 PRO A N 7
ATOM 3494 C CA . PRO A 1 3 ? -0.670 -4.734 -5.783 1.00 0.00 3 PRO A CA 7
ATOM 3495 C C . PRO A 1 3 ? -1.362 -3.382 -5.675 1.00 0.00 3 PRO A C 7
ATOM 3496 O O . PRO A 1 3 ? -1.377 -2.602 -6.628 1.00 0.00 3 PRO A O 7
ATOM 3507 N N . LYS A 1 4 ? -1.950 -3.114 -4.514 1.00 0.00 4 LYS A N 7
ATOM 3508 C CA . LYS A 1 4 ? -2.659 -1.861 -4.291 1.00 0.00 4 LYS A CA 7
ATOM 3509 C C . LYS A 1 4 ? -1.751 -0.655 -4.490 1.00 0.00 4 LYS A C 7
ATOM 3510 O O . LYS A 1 4 ? -0.555 -0.703 -4.199 1.00 0.00 4 LYS A O 7
ATOM 3529 N N . LEU A 1 5 ? -2.342 0.434 -4.965 1.00 0.00 5 LEU A N 7
ATOM 3530 C CA . LEU A 1 5 ? -1.615 1.674 -5.180 1.00 0.00 5 LEU A CA 7
ATOM 3531 C C . LEU A 1 5 ? -2.549 2.879 -5.043 1.00 0.00 5 LEU A C 7
ATOM 3532 O O . LEU A 1 5 ? -2.529 3.778 -5.883 1.00 0.00 5 LEU A O 7
ATOM 3548 N N . PRO A 1 6 ? -3.389 2.924 -3.980 1.00 0.00 6 PRO A N 7
ATOM 3549 C CA . PRO A 1 6 ? -4.316 4.016 -3.749 1.00 0.00 6 PRO A CA 7
ATOM 3550 C C . PRO A 1 6 ? -3.778 5.009 -2.723 1.00 0.00 6 PRO A C 7
ATOM 3551 O O . PRO A 1 6 ? -2.641 4.884 -2.268 1.00 0.00 6 PRO A O 7
ATOM 3562 N N . ASP A 1 7 ? -4.596 5.991 -2.354 1.00 0.00 7 ASP A N 7
ATOM 3563 C CA . ASP A 1 7 ? -4.183 6.989 -1.374 1.00 0.00 7 ASP A CA 7
ATOM 3564 C C . ASP A 1 7 ? -5.282 8.014 -1.119 1.00 0.00 7 ASP A C 7
ATOM 3565 O O . ASP A 1 7 ? -5.747 8.173 0.010 1.00 0.00 7 ASP A O 7
ATOM 3574 N N . ASP A 1 8 ? -5.683 8.715 -2.171 1.00 0.00 8 ASP A N 7
ATOM 3575 C CA . ASP A 1 8 ? -6.719 9.737 -2.060 1.00 0.00 8 ASP A CA 7
ATOM 3576 C C . ASP A 1 8 ? -8.108 9.152 -2.290 1.00 0.00 8 ASP A C 7
ATOM 3577 O O . ASP A 1 8 ? -9.113 9.848 -2.143 1.00 0.00 8 ASP A O 7
ATOM 3586 N N . LYS A 1 9 ? -8.165 7.876 -2.653 1.00 0.00 9 LYS A N 7
ATOM 3587 C CA . LYS A 1 9 ? -9.441 7.217 -2.902 1.00 0.00 9 LYS A CA 7
ATOM 3588 C C . LYS A 1 9 ? -9.541 5.909 -2.124 1.00 0.00 9 LYS A C 7
ATOM 3589 O O . LYS A 1 9 ? -10.585 5.257 -2.118 1.00 0.00 9 LYS A O 7
ATOM 3608 N N . VAL A 1 10 ? -8.448 5.527 -1.474 1.00 0.00 10 VAL A N 7
ATOM 3609 C CA . VAL A 1 10 ? -8.400 4.312 -0.710 1.00 0.00 10 VAL A CA 7
ATOM 3610 C C . VAL A 1 10 ? -7.108 4.235 0.084 1.00 0.00 10 VAL A C 7
ATOM 3611 O O . VAL A 1 10 ? -6.015 4.184 -0.479 1.00 0.00 10 VAL A O 7
ATOM 3624 N N . LEU A 1 11 ? -7.245 4.221 1.385 1.00 0.00 11 LEU A N 7
ATOM 3625 C CA . LEU A 1 11 ? -6.093 4.141 2.274 1.00 0.00 11 LEU A CA 7
ATOM 3626 C C . LEU A 1 11 ? -6.395 3.271 3.492 1.00 0.00 11 LEU A C 7
ATOM 3627 O O . LEU A 1 11 ? -6.225 3.704 4.633 1.00 0.00 11 LEU A O 7
ATOM 3643 N N . ILE A 1 12 ? -6.834 2.039 3.244 1.00 0.00 12 ILE A N 7
ATOM 3644 C CA . ILE A 1 12 ? -7.146 1.109 4.325 1.00 0.00 12 ILE A CA 7
ATOM 3645 C C . ILE A 1 12 ? -5.932 0.280 4.716 1.00 0.00 12 ILE A C 7
ATOM 3646 O O . ILE A 1 12 ? -5.497 -0.591 3.963 1.00 0.00 12 ILE A O 7
ATOM 3662 N N . ARG A 1 13 ? -5.411 0.526 5.908 1.00 0.00 13 ARG A N 7
ATOM 3663 C CA . ARG A 1 13 ? -4.275 -0.235 6.401 1.00 0.00 13 ARG A CA 7
ATOM 3664 C C . ARG A 1 13 ? -4.661 -1.703 6.464 1.00 0.00 13 ARG A C 7
ATOM 3665 O O . ARG A 1 13 ? -3.817 -2.591 6.343 1.00 0.00 13 ARG A O 7
ATOM 3686 N N . SER A 1 14 ? -5.963 -1.920 6.653 1.00 0.00 14 SER A N 7
ATOM 3687 C CA . SER A 1 14 ? -6.557 -3.254 6.736 1.00 0.00 14 SER A CA 7
ATOM 3688 C C . SER A 1 14 ? -5.602 -4.337 6.274 1.00 0.00 14 SER A C 7
ATOM 3689 O O . SER A 1 14 ? -4.878 -4.927 7.076 1.00 0.00 14 SER A O 7
ATOM 3697 N N . ARG A 1 15 ? -5.608 -4.595 4.977 1.00 0.00 15 ARG A N 7
ATOM 3698 C CA . ARG A 1 15 ? -4.734 -5.615 4.412 1.00 0.00 15 ARG A CA 7
ATOM 3699 C C . ARG A 1 15 ? -4.805 -5.621 2.899 1.00 0.00 15 ARG A C 7
ATOM 3700 O O . ARG A 1 15 ? -4.650 -6.660 2.258 1.00 0.00 15 ARG A O 7
ATOM 3721 N N . SER A 1 16 ? -5.035 -4.452 2.341 1.00 0.00 16 SER A N 7
ATOM 3722 C CA . SER A 1 16 ? -5.125 -4.309 0.893 1.00 0.00 16 SER A CA 7
ATOM 3723 C C . SER A 1 16 ? -5.169 -2.849 0.475 1.00 0.00 16 SER A C 7
ATOM 3724 O O . SER A 1 16 ? -6.140 -2.406 -0.138 1.00 0.00 16 SER A O 7
ATOM 3732 N N . ASN A 1 17 ? -4.127 -2.098 0.801 1.00 0.00 17 ASN A N 7
ATOM 3733 C CA . ASN A 1 17 ? -4.091 -0.695 0.437 1.00 0.00 17 ASN A CA 7
ATOM 3734 C C . ASN A 1 17 ? -2.771 -0.039 0.817 1.00 0.00 17 ASN A C 7
ATOM 3735 O O . ASN A 1 17 ? -1.949 -0.621 1.525 1.00 0.00 17 ASN A O 7
ATOM 3746 N N . CYS A 1 18 ? -2.587 1.184 0.336 1.00 0.00 18 CYS A N 7
ATOM 3747 C CA . CYS A 1 18 ? -1.381 1.954 0.607 1.00 0.00 18 CYS A CA 7
ATOM 3748 C C . CYS A 1 18 ? -1.742 3.413 0.871 1.00 0.00 18 CYS A C 7
ATOM 3749 O O . CYS A 1 18 ? -2.503 4.019 0.116 1.00 0.00 18 CYS A O 7
ATOM 3756 N N . PRO A 1 19 ? -1.203 3.997 1.952 1.00 0.00 19 PRO A N 7
ATOM 3757 C CA . PRO A 1 19 ? -1.473 5.388 2.317 1.00 0.00 19 PRO A CA 7
ATOM 3758 C C . PRO A 1 19 ? -1.141 6.353 1.186 1.00 0.00 19 PRO A C 7
ATOM 3759 O O . PRO A 1 19 ? -1.107 5.970 0.017 1.00 0.00 19 PRO A O 7
ATOM 3770 N N . LYS A 1 20 ? -0.895 7.606 1.543 1.00 0.00 20 LYS A N 7
ATOM 3771 C CA . LYS A 1 20 ? -0.561 8.631 0.563 1.00 0.00 20 LYS A CA 7
ATOM 3772 C C . LYS A 1 20 ? 0.928 8.596 0.235 1.00 0.00 20 LYS A C 7
ATOM 3773 O O . LYS A 1 20 ? 1.762 8.395 1.119 1.00 0.00 20 LYS A O 7
ATOM 3792 N N . GLY A 1 21 ? 1.258 8.788 -1.037 1.00 0.00 21 GLY A N 7
ATOM 3793 C CA . GLY A 1 21 ? 2.650 8.768 -1.448 1.00 0.00 21 GLY A CA 7
ATOM 3794 C C . GLY A 1 21 ? 3.426 7.692 -0.724 1.00 0.00 21 GLY A C 7
ATOM 3795 O O . GLY A 1 21 ? 4.368 7.978 0.015 1.00 0.00 21 GLY A O 7
ATOM 3799 N N . LYS A 1 22 ? 3.006 6.452 -0.923 1.00 0.00 22 LYS A N 7
ATOM 3800 C CA . LYS A 1 22 ? 3.635 5.313 -0.278 1.00 0.00 22 LYS A CA 7
ATOM 3801 C C . LYS A 1 22 ? 4.485 4.515 -1.259 1.00 0.00 22 LYS A C 7
ATOM 3802 O O . LYS A 1 22 ? 4.773 4.967 -2.367 1.00 0.00 22 LYS A O 7
ATOM 3821 N N . VAL A 1 23 ? 4.884 3.326 -0.829 1.00 0.00 23 VAL A N 7
ATOM 3822 C CA . VAL A 1 23 ? 5.697 2.438 -1.624 1.00 0.00 23 VAL A CA 7
ATOM 3823 C C . VAL A 1 23 ? 5.634 1.018 -1.076 1.00 0.00 23 VAL A C 7
ATOM 3824 O O . VAL A 1 23 ? 6.049 0.763 0.053 1.00 0.00 23 VAL A O 7
ATOM 3837 N N . TRP A 1 24 ? 5.117 0.091 -1.859 1.00 0.00 24 TRP A N 7
ATOM 3838 C CA . TRP A 1 24 ? 5.017 -1.277 -1.403 1.00 0.00 24 TRP A CA 7
ATOM 3839 C C . TRP A 1 24 ? 6.388 -1.902 -1.249 1.00 0.00 24 TRP A C 7
ATOM 3840 O O . TRP A 1 24 ? 7.395 -1.374 -1.723 1.00 0.00 24 TRP A O 7
ATOM 3861 N N . ASN A 1 25 ? 6.405 -3.022 -0.563 1.00 0.00 25 ASN A N 7
ATOM 3862 C CA . ASN A 1 25 ? 7.632 -3.754 -0.296 1.00 0.00 25 ASN A CA 7
ATOM 3863 C C . ASN A 1 25 ? 7.354 -5.247 -0.296 1.00 0.00 25 ASN A C 7
ATOM 3864 O O . ASN A 1 25 ? 6.232 -5.667 -0.528 1.00 0.00 25 ASN A O 7
ATOM 3875 N N . GLY A 1 26 ? 8.374 -6.040 -0.039 1.00 0.00 26 GLY A N 7
ATOM 3876 C CA . GLY A 1 26 ? 8.204 -7.481 -0.026 1.00 0.00 26 GLY A CA 7
ATOM 3877 C C . GLY A 1 26 ? 6.822 -7.943 0.420 1.00 0.00 26 GLY A C 7
ATOM 3878 O O . GLY A 1 26 ? 6.334 -8.967 -0.058 1.00 0.00 26 GLY A O 7
ATOM 3882 N N . PHE A 1 27 ? 6.181 -7.210 1.337 1.00 0.00 27 PHE A N 7
ATOM 3883 C CA . PHE A 1 27 ? 4.860 -7.601 1.813 1.00 0.00 27 PHE A CA 7
ATOM 3884 C C . PHE A 1 27 ? 4.146 -6.456 2.530 1.00 0.00 27 PHE A C 7
ATOM 3885 O O . PHE A 1 27 ? 3.597 -6.656 3.612 1.00 0.00 27 PHE A O 7
ATOM 3902 N N . ASP A 1 28 ? 4.150 -5.259 1.945 1.00 0.00 28 ASP A N 7
ATOM 3903 C CA . ASP A 1 28 ? 3.486 -4.119 2.590 1.00 0.00 28 ASP A CA 7
ATOM 3904 C C . ASP A 1 28 ? 3.416 -2.912 1.676 1.00 0.00 28 ASP A C 7
ATOM 3905 O O . ASP A 1 28 ? 4.413 -2.523 1.083 1.00 0.00 28 ASP A O 7
ATOM 3914 N N . CYS A 1 29 ? 2.228 -2.326 1.566 1.00 0.00 29 CYS A N 7
ATOM 3915 C CA . CYS A 1 29 ? 2.018 -1.162 0.710 1.00 0.00 29 CYS A CA 7
ATOM 3916 C C . CYS A 1 29 ? 1.963 0.126 1.528 1.00 0.00 29 CYS A C 7
ATOM 3917 O O . CYS A 1 29 ? 0.894 0.530 1.982 1.00 0.00 29 CYS A O 7
ATOM 3924 N N . LYS A 1 30 ? 3.109 0.780 1.694 1.00 0.00 30 LYS A N 7
ATOM 3925 C CA . LYS A 1 30 ? 3.164 2.041 2.446 1.00 0.00 30 LYS A CA 7
ATOM 3926 C C . LYS A 1 30 ? 4.457 2.789 2.198 1.00 0.00 30 LYS A C 7
ATOM 3927 O O . LYS A 1 30 ? 5.391 2.267 1.601 1.00 0.00 30 LYS A O 7
ATOM 3946 N N . SER A 1 31 ? 4.501 4.019 2.667 1.00 0.00 31 SER A N 7
ATOM 3947 C CA . SER A 1 31 ? 5.682 4.857 2.502 1.00 0.00 31 SER A CA 7
ATOM 3948 C C . SER A 1 31 ? 6.947 4.103 2.889 1.00 0.00 31 SER A C 7
ATOM 3949 O O . SER A 1 31 ? 6.890 3.057 3.535 1.00 0.00 31 SER A O 7
ATOM 3957 N N . PRO A 1 32 ? 8.114 4.634 2.495 1.00 0.00 32 PRO A N 7
ATOM 3958 C CA . PRO A 1 32 ? 9.404 4.016 2.799 1.00 0.00 32 PRO A CA 7
ATOM 3959 C C . PRO A 1 32 ? 9.729 4.092 4.279 1.00 0.00 32 PRO A C 7
ATOM 3960 O O . PRO A 1 32 ? 10.512 3.296 4.798 1.00 0.00 32 PRO A O 7
ATOM 3971 N N . PHE A 1 33 ? 9.108 5.044 4.956 1.00 0.00 33 PHE A N 7
ATOM 3972 C CA . PHE A 1 33 ? 9.317 5.211 6.383 1.00 0.00 33 PHE A CA 7
ATOM 3973 C C . PHE A 1 33 ? 9.161 3.873 7.091 1.00 0.00 33 PHE A C 7
ATOM 3974 O O . PHE A 1 33 ? 9.728 3.653 8.162 1.00 0.00 33 PHE A O 7
ATOM 3991 N N . ALA A 1 34 ? 8.380 2.982 6.483 1.00 0.00 34 ALA A N 7
ATOM 3992 C CA . ALA A 1 34 ? 8.139 1.662 7.056 1.00 0.00 34 ALA A CA 7
ATOM 3993 C C . ALA A 1 34 ? 8.849 0.572 6.262 1.00 0.00 34 ALA A C 7
ATOM 3994 O O . ALA A 1 34 ? 8.276 -0.483 5.987 1.00 0.00 34 ALA A O 7
ATOM 4001 N N . PHE A 1 35 ? 10.102 0.830 5.906 1.00 0.00 35 PHE A N 7
ATOM 4002 C CA . PHE A 1 35 ? 10.901 -0.130 5.150 1.00 0.00 35 PHE A CA 7
ATOM 4003 C C . PHE A 1 35 ? 12.381 0.231 5.217 1.00 0.00 35 PHE A C 7
ATOM 4004 O O . PHE A 1 35 ? 13.142 -0.043 4.288 1.00 0.00 35 PHE A O 7
ATOM 4021 N N . SER A 1 36 ? 12.781 0.848 6.324 1.00 0.00 36 SER A N 7
ATOM 4022 C CA . SER A 1 36 ? 14.170 1.249 6.518 1.00 0.00 36 SER A CA 7
ATOM 4023 C C . SER A 1 36 ? 14.370 1.858 7.903 1.00 0.00 36 SER A C 7
ATOM 4024 O O . SER A 1 36 ? 15.503 1.786 8.422 1.00 0.00 36 SER A O 7
ATOM 4033 N N . GLU A 1 1 ? -5.543 -12.819 -4.090 1.00 0.00 1 GLU A N 8
ATOM 4034 C CA . GLU A 1 1 ? -4.546 -11.771 -3.748 1.00 0.00 1 GLU A CA 8
ATOM 4035 C C . GLU A 1 1 ? -5.186 -10.633 -2.961 1.00 0.00 1 GLU A C 8
ATOM 4036 O O . GLU A 1 1 ? -6.340 -10.724 -2.542 1.00 0.00 1 GLU A O 8
ATOM 4050 N N . LEU A 1 2 ? -4.427 -9.560 -2.764 1.00 0.00 2 LEU A N 8
ATOM 4051 C CA . LEU A 1 2 ? -4.919 -8.402 -2.027 1.00 0.00 2 LEU A CA 8
ATOM 4052 C C . LEU A 1 2 ? -4.604 -7.108 -2.775 1.00 0.00 2 LEU A C 8
ATOM 4053 O O . LEU A 1 2 ? -3.441 -6.786 -3.016 1.00 0.00 2 LEU A O 8
ATOM 4069 N N . PRO A 1 3 ? -5.645 -6.352 -3.154 1.00 0.00 3 PRO A N 8
ATOM 4070 C CA . PRO A 1 3 ? -5.486 -5.087 -3.884 1.00 0.00 3 PRO A CA 8
ATOM 4071 C C . PRO A 1 3 ? -4.839 -3.996 -3.035 1.00 0.00 3 PRO A C 8
ATOM 4072 O O . PRO A 1 3 ? -5.523 -3.271 -2.313 1.00 0.00 3 PRO A O 8
ATOM 4083 N N . LYS A 1 4 ? -3.519 -3.885 -3.128 1.00 0.00 4 LYS A N 8
ATOM 4084 C CA . LYS A 1 4 ? -2.780 -2.881 -2.371 1.00 0.00 4 LYS A CA 8
ATOM 4085 C C . LYS A 1 4 ? -2.117 -1.865 -3.297 1.00 0.00 4 LYS A C 8
ATOM 4086 O O . LYS A 1 4 ? -0.893 -1.820 -3.402 1.00 0.00 4 LYS A O 8
ATOM 4105 N N . LEU A 1 5 ? -2.926 -1.060 -3.980 1.00 0.00 5 LEU A N 8
ATOM 4106 C CA . LEU A 1 5 ? -2.392 -0.061 -4.900 1.00 0.00 5 LEU A CA 8
ATOM 4107 C C . LEU A 1 5 ? -3.039 1.335 -4.768 1.00 0.00 5 LEU A C 8
ATOM 4108 O O . LEU A 1 5 ? -2.806 2.183 -5.630 1.00 0.00 5 LEU A O 8
ATOM 4124 N N . PRO A 1 6 ? -3.848 1.634 -3.718 1.00 0.00 6 PRO A N 8
ATOM 4125 C CA . PRO A 1 6 ? -4.456 2.960 -3.581 1.00 0.00 6 PRO A CA 8
ATOM 4126 C C . PRO A 1 6 ? -3.497 3.972 -2.963 1.00 0.00 6 PRO A C 8
ATOM 4127 O O . PRO A 1 6 ? -2.295 3.723 -2.871 1.00 0.00 6 PRO A O 8
ATOM 4138 N N . ASP A 1 7 ? -4.031 5.114 -2.536 1.00 0.00 7 ASP A N 8
ATOM 4139 C CA . ASP A 1 7 ? -3.207 6.152 -1.924 1.00 0.00 7 ASP A CA 8
ATOM 4140 C C . ASP A 1 7 ? -4.063 7.250 -1.296 1.00 0.00 7 ASP A C 8
ATOM 4141 O O . ASP A 1 7 ? -3.712 7.798 -0.251 1.00 0.00 7 ASP A O 8
ATOM 4150 N N . ASP A 1 8 ? -5.180 7.571 -1.938 1.00 0.00 8 ASP A N 8
ATOM 4151 C CA . ASP A 1 8 ? -6.074 8.610 -1.432 1.00 0.00 8 ASP A CA 8
ATOM 4152 C C . ASP A 1 8 ? -7.532 8.277 -1.731 1.00 0.00 8 ASP A C 8
ATOM 4153 O O . ASP A 1 8 ? -8.290 9.124 -2.203 1.00 0.00 8 ASP A O 8
ATOM 4162 N N . LYS A 1 9 ? -7.920 7.039 -1.450 1.00 0.00 9 LYS A N 8
ATOM 4163 C CA . LYS A 1 9 ? -9.288 6.594 -1.685 1.00 0.00 9 LYS A CA 8
ATOM 4164 C C . LYS A 1 9 ? -9.877 5.977 -0.422 1.00 0.00 9 LYS A C 8
ATOM 4165 O O . LYS A 1 9 ? -10.788 6.535 0.190 1.00 0.00 9 LYS A O 8
ATOM 4184 N N . VAL A 1 10 ? -9.343 4.827 -0.035 1.00 0.00 10 VAL A N 8
ATOM 4185 C CA . VAL A 1 10 ? -9.801 4.127 1.160 1.00 0.00 10 VAL A CA 8
ATOM 4186 C C . VAL A 1 10 ? -8.650 3.939 2.141 1.00 0.00 10 VAL A C 8
ATOM 4187 O O . VAL A 1 10 ? -8.822 4.053 3.354 1.00 0.00 10 VAL A O 8
ATOM 4200 N N . LEU A 1 11 ? -7.474 3.656 1.594 1.00 0.00 11 LEU A N 8
ATOM 4201 C CA . LEU A 1 11 ? -6.273 3.454 2.395 1.00 0.00 11 LEU A CA 8
ATOM 4202 C C . LEU A 1 11 ? -6.584 2.787 3.731 1.00 0.00 11 LEU A C 8
ATOM 4203 O O . LEU A 1 11 ? -6.556 3.432 4.778 1.00 0.00 11 LEU A O 8
ATOM 4219 N N . ILE A 1 12 ? -6.845 1.485 3.692 1.00 0.00 12 ILE A N 8
ATOM 4220 C CA . ILE A 1 12 ? -7.117 0.732 4.911 1.00 0.00 12 ILE A CA 8
ATOM 4221 C C . ILE A 1 12 ? -5.845 0.071 5.413 1.00 0.00 12 ILE A C 8
ATOM 4222 O O . ILE A 1 12 ? -5.437 -0.972 4.904 1.00 0.00 12 ILE A O 8
ATOM 4238 N N . ARG A 1 13 ? -5.225 0.674 6.419 1.00 0.00 13 ARG A N 8
ATOM 4239 C CA . ARG A 1 13 ? -4.004 0.126 6.990 1.00 0.00 13 ARG A CA 8
ATOM 4240 C C . ARG A 1 13 ? -4.172 -1.365 7.259 1.00 0.00 13 ARG A C 8
ATOM 4241 O O . ARG A 1 13 ? -3.190 -2.102 7.343 1.00 0.00 13 ARG A O 8
ATOM 4262 N N . SER A 1 14 ? -5.432 -1.793 7.392 1.00 0.00 14 SER A N 8
ATOM 4263 C CA . SER A 1 14 ? -5.765 -3.191 7.646 1.00 0.00 14 SER A CA 8
ATOM 4264 C C . SER A 1 14 ? -4.680 -4.124 7.140 1.00 0.00 14 SER A C 8
ATOM 4265 O O . SER A 1 14 ? -3.804 -4.546 7.895 1.00 0.00 14 SER A O 8
ATOM 4273 N N . ARG A 1 15 ? -4.738 -4.437 5.857 1.00 0.00 15 ARG A N 8
ATOM 4274 C CA . ARG A 1 15 ? -3.752 -5.318 5.249 1.00 0.00 15 ARG A CA 8
ATOM 4275 C C . ARG A 1 15 ? -4.033 -5.502 3.771 1.00 0.00 15 ARG A C 8
ATOM 4276 O O . ARG A 1 15 ? -3.807 -6.572 3.206 1.00 0.00 15 ARG A O 8
ATOM 4297 N N . SER A 1 16 ? -4.524 -4.443 3.153 1.00 0.00 16 SER A N 8
ATOM 4298 C CA . SER A 1 16 ? -4.841 -4.474 1.728 1.00 0.00 16 SER A CA 8
ATOM 4299 C C . SER A 1 16 ? -4.984 -3.070 1.159 1.00 0.00 16 SER A C 8
ATOM 4300 O O . SER A 1 16 ? -5.941 -2.782 0.441 1.00 0.00 16 SER A O 8
ATOM 4308 N N . ASN A 1 17 ? -4.035 -2.198 1.476 1.00 0.00 17 ASN A N 8
ATOM 4309 C CA . ASN A 1 17 ? -4.079 -0.831 0.987 1.00 0.00 17 ASN A CA 8
ATOM 4310 C C . ASN A 1 17 ? -2.774 -0.092 1.267 1.00 0.00 17 ASN A C 8
ATOM 4311 O O . ASN A 1 17 ? -2.014 -0.467 2.161 1.00 0.00 17 ASN A O 8
ATOM 4322 N N . CYS A 1 18 ? -2.532 0.972 0.507 1.00 0.00 18 CYS A N 8
ATOM 4323 C CA . CYS A 1 18 ? -1.334 1.784 0.677 1.00 0.00 18 CYS A CA 8
ATOM 4324 C C . CYS A 1 18 ? -1.710 3.249 0.862 1.00 0.00 18 CYS A C 8
ATOM 4325 O O . CYS A 1 18 ? -2.605 3.755 0.186 1.00 0.00 18 CYS A O 8
ATOM 4332 N N . PRO A 1 19 ? -1.034 3.958 1.778 1.00 0.00 19 PRO A N 8
ATOM 4333 C CA . PRO A 1 19 ? -1.313 5.369 2.035 1.00 0.00 19 PRO A CA 8
ATOM 4334 C C . PRO A 1 19 ? -0.896 6.255 0.866 1.00 0.00 19 PRO A C 8
ATOM 4335 O O . PRO A 1 19 ? -0.544 5.761 -0.205 1.00 0.00 19 PRO A O 8
ATOM 4346 N N . LYS A 1 20 ? -0.936 7.562 1.084 1.00 0.00 20 LYS A N 8
ATOM 4347 C CA . LYS A 1 20 ? -0.561 8.525 0.054 1.00 0.00 20 LYS A CA 8
ATOM 4348 C C . LYS A 1 20 ? 0.946 8.517 -0.178 1.00 0.00 20 LYS A C 8
ATOM 4349 O O . LYS A 1 20 ? 1.729 8.349 0.757 1.00 0.00 20 LYS A O 8
ATOM 4368 N N . GLY A 1 21 ? 1.345 8.703 -1.431 1.00 0.00 21 GLY A N 8
ATOM 4369 C CA . GLY A 1 21 ? 2.756 8.718 -1.767 1.00 0.00 21 GLY A CA 8
ATOM 4370 C C . GLY A 1 21 ? 3.542 7.664 -1.015 1.00 0.00 21 GLY A C 8
ATOM 4371 O O . GLY A 1 21 ? 4.704 7.875 -0.667 1.00 0.00 21 GLY A O 8
ATOM 4375 N N . LYS A 1 22 ? 2.907 6.526 -0.764 1.00 0.00 22 LYS A N 8
ATOM 4376 C CA . LYS A 1 22 ? 3.545 5.433 -0.054 1.00 0.00 22 LYS A CA 8
ATOM 4377 C C . LYS A 1 22 ? 4.409 4.598 -0.985 1.00 0.00 22 LYS A C 8
ATOM 4378 O O . LYS A 1 22 ? 4.755 5.029 -2.085 1.00 0.00 22 LYS A O 8
ATOM 4397 N N . VAL A 1 23 ? 4.773 3.410 -0.528 1.00 0.00 23 VAL A N 8
ATOM 4398 C CA . VAL A 1 23 ? 5.612 2.526 -1.303 1.00 0.00 23 VAL A CA 8
ATOM 4399 C C . VAL A 1 23 ? 5.563 1.091 -0.797 1.00 0.00 23 VAL A C 8
ATOM 4400 O O . VAL A 1 23 ? 5.967 0.804 0.326 1.00 0.00 23 VAL A O 8
ATOM 4413 N N . TRP A 1 24 ? 5.087 0.186 -1.631 1.00 0.00 24 TRP A N 8
ATOM 4414 C CA . TRP A 1 24 ? 5.010 -1.209 -1.249 1.00 0.00 24 TRP A CA 8
ATOM 4415 C C . TRP A 1 24 ? 6.397 -1.800 -1.115 1.00 0.00 24 TRP A C 8
ATOM 4416 O O . TRP A 1 24 ? 7.389 -1.203 -1.532 1.00 0.00 24 TRP A O 8
ATOM 4437 N N . ASN A 1 25 ? 6.457 -2.963 -0.502 1.00 0.00 25 ASN A N 8
ATOM 4438 C CA . ASN A 1 25 ? 7.728 -3.629 -0.273 1.00 0.00 25 ASN A CA 8
ATOM 4439 C C . ASN A 1 25 ? 7.559 -5.114 0.033 1.00 0.00 25 ASN A C 8
ATOM 4440 O O . ASN A 1 25 ? 7.260 -5.485 1.166 1.00 0.00 25 ASN A O 8
ATOM 4451 N N . GLY A 1 26 ? 7.793 -5.947 -0.978 1.00 0.00 26 GLY A N 8
ATOM 4452 C CA . GLY A 1 26 ? 7.718 -7.396 -0.833 1.00 0.00 26 GLY A CA 8
ATOM 4453 C C . GLY A 1 26 ? 6.408 -7.932 -0.278 1.00 0.00 26 GLY A C 8
ATOM 4454 O O . GLY A 1 26 ? 5.817 -8.843 -0.857 1.00 0.00 26 GLY A O 8
ATOM 4458 N N . PHE A 1 27 ? 5.967 -7.399 0.852 1.00 0.00 27 PHE A N 8
ATOM 4459 C CA . PHE A 1 27 ? 4.744 -7.862 1.484 1.00 0.00 27 PHE A CA 8
ATOM 4460 C C . PHE A 1 27 ? 4.085 -6.766 2.308 1.00 0.00 27 PHE A C 8
ATOM 4461 O O . PHE A 1 27 ? 3.465 -7.044 3.335 1.00 0.00 27 PHE A O 8
ATOM 4478 N N . ASP A 1 28 ? 4.216 -5.520 1.866 1.00 0.00 28 ASP A N 8
ATOM 4479 C CA . ASP A 1 28 ? 3.617 -4.403 2.607 1.00 0.00 28 ASP A CA 8
ATOM 4480 C C . ASP A 1 28 ? 3.487 -3.149 1.758 1.00 0.00 28 ASP A C 8
ATOM 4481 O O . ASP A 1 28 ? 4.407 -2.788 1.041 1.00 0.00 28 ASP A O 8
ATOM 4490 N N . CYS A 1 29 ? 2.335 -2.492 1.844 1.00 0.00 29 CYS A N 8
ATOM 4491 C CA . CYS A 1 29 ? 2.078 -1.275 1.074 1.00 0.00 29 CYS A CA 8
ATOM 4492 C C . CYS A 1 29 ? 2.074 -0.059 1.986 1.00 0.00 29 CYS A C 8
ATOM 4493 O O . CYS A 1 29 ? 1.060 0.241 2.609 1.00 0.00 29 CYS A O 8
ATOM 4500 N N . LYS A 1 30 ? 3.202 0.637 2.076 1.00 0.00 30 LYS A N 8
ATOM 4501 C CA . LYS A 1 30 ? 3.287 1.801 2.943 1.00 0.00 30 LYS A CA 8
ATOM 4502 C C . LYS A 1 30 ? 4.482 2.686 2.608 1.00 0.00 30 LYS A C 8
ATOM 4503 O O . LYS A 1 30 ? 5.413 2.259 1.939 1.00 0.00 30 LYS A O 8
ATOM 4522 N N . SER A 1 31 ? 4.461 3.920 3.095 1.00 0.00 31 SER A N 8
ATOM 4523 C CA . SER A 1 31 ? 5.562 4.841 2.851 1.00 0.00 31 SER A CA 8
ATOM 4524 C C . SER A 1 31 ? 6.899 4.135 3.056 1.00 0.00 31 SER A C 8
ATOM 4525 O O . SER A 1 31 ? 6.955 3.055 3.644 1.00 0.00 31 SER A O 8
ATOM 4533 N N . PRO A 1 32 ? 7.995 4.731 2.565 1.00 0.00 32 PRO A N 8
ATOM 4534 C CA . PRO A 1 32 ? 9.332 4.147 2.690 1.00 0.00 32 PRO A CA 8
ATOM 4535 C C . PRO A 1 32 ? 9.869 4.204 4.110 1.00 0.00 32 PRO A C 8
ATOM 4536 O O . PRO A 1 32 ? 10.617 3.325 4.537 1.00 0.00 32 PRO A O 8
ATOM 4547 N N . PHE A 1 33 ? 9.477 5.234 4.840 1.00 0.00 33 PHE A N 8
ATOM 4548 C CA . PHE A 1 33 ? 9.912 5.395 6.218 1.00 0.00 33 PHE A CA 8
ATOM 4549 C C . PHE A 1 33 ? 9.631 4.134 7.020 1.00 0.00 33 PHE A C 8
ATOM 4550 O O . PHE A 1 33 ? 10.331 3.823 7.984 1.00 0.00 33 PHE A O 8
ATOM 4567 N N . ALA A 1 34 ? 8.587 3.421 6.619 1.00 0.00 34 ALA A N 8
ATOM 4568 C CA . ALA A 1 34 ? 8.187 2.201 7.300 1.00 0.00 34 ALA A CA 8
ATOM 4569 C C . ALA A 1 34 ? 8.672 0.963 6.558 1.00 0.00 34 ALA A C 8
ATOM 4570 O O . ALA A 1 34 ? 7.938 -0.015 6.421 1.00 0.00 34 ALA A O 8
ATOM 4577 N N . PHE A 1 35 ? 9.912 1.013 6.092 1.00 0.00 35 PHE A N 8
ATOM 4578 C CA . PHE A 1 35 ? 10.503 -0.104 5.366 1.00 0.00 35 PHE A CA 8
ATOM 4579 C C . PHE A 1 35 ? 12.015 0.056 5.266 1.00 0.00 35 PHE A C 8
ATOM 4580 O O . PHE A 1 35 ? 12.604 -0.152 4.205 1.00 0.00 35 PHE A O 8
ATOM 4597 N N . SER A 1 36 ? 12.636 0.427 6.379 1.00 0.00 36 SER A N 8
ATOM 4598 C CA . SER A 1 36 ? 14.079 0.618 6.420 1.00 0.00 36 SER A CA 8
ATOM 4599 C C . SER A 1 36 ? 14.549 0.917 7.838 1.00 0.00 36 SER A C 8
ATOM 4600 O O . SER A 1 36 ? 15.725 0.628 8.144 1.00 0.00 36 SER A O 8
ATOM 4609 N N . GLU A 1 1 ? -9.797 -10.433 -3.437 1.00 0.00 1 GLU A N 9
ATOM 4610 C CA . GLU A 1 1 ? -8.504 -9.768 -3.744 1.00 0.00 1 GLU A CA 9
ATOM 4611 C C . GLU A 1 1 ? -8.606 -8.256 -3.571 1.00 0.00 1 GLU A C 9
ATOM 4612 O O . GLU A 1 1 ? -9.670 -7.728 -3.250 1.00 0.00 1 GLU A O 9
ATOM 4626 N N . LEU A 1 2 ? -7.491 -7.565 -3.785 1.00 0.00 2 LEU A N 9
ATOM 4627 C CA . LEU A 1 2 ? -7.458 -6.113 -3.655 1.00 0.00 2 LEU A CA 9
ATOM 4628 C C . LEU A 1 2 ? -6.079 -5.562 -4.005 1.00 0.00 2 LEU A C 9
ATOM 4629 O O . LEU A 1 2 ? -5.120 -5.732 -3.252 1.00 0.00 2 LEU A O 9
ATOM 4645 N N . PRO A 1 3 ? -5.967 -4.890 -5.160 1.00 0.00 3 PRO A N 9
ATOM 4646 C CA . PRO A 1 3 ? -4.702 -4.307 -5.616 1.00 0.00 3 PRO A CA 9
ATOM 4647 C C . PRO A 1 3 ? -4.220 -3.184 -4.702 1.00 0.00 3 PRO A C 9
ATOM 4648 O O . PRO A 1 3 ? -4.573 -2.021 -4.895 1.00 0.00 3 PRO A O 9
ATOM 4659 N N . LYS A 1 4 ? -3.415 -3.543 -3.704 1.00 0.00 4 LYS A N 9
ATOM 4660 C CA . LYS A 1 4 ? -2.884 -2.571 -2.755 1.00 0.00 4 LYS A CA 9
ATOM 4661 C C . LYS A 1 4 ? -2.107 -1.464 -3.464 1.00 0.00 4 LYS A C 9
ATOM 4662 O O . LYS A 1 4 ? -0.878 -1.452 -3.448 1.00 0.00 4 LYS A O 9
ATOM 4681 N N . LEU A 1 5 ? -2.829 -0.544 -4.096 1.00 0.00 5 LEU A N 9
ATOM 4682 C CA . LEU A 1 5 ? -2.198 0.558 -4.812 1.00 0.00 5 LEU A CA 9
ATOM 4683 C C . LEU A 1 5 ? -2.926 1.903 -4.644 1.00 0.00 5 LEU A C 9
ATOM 4684 O O . LEU A 1 5 ? -2.678 2.823 -5.424 1.00 0.00 5 LEU A O 9
ATOM 4700 N N . PRO A 1 6 ? -3.829 2.075 -3.650 1.00 0.00 6 PRO A N 9
ATOM 4701 C CA . PRO A 1 6 ? -4.530 3.348 -3.472 1.00 0.00 6 PRO A CA 9
ATOM 4702 C C . PRO A 1 6 ? -3.688 4.369 -2.713 1.00 0.00 6 PRO A C 9
ATOM 4703 O O . PRO A 1 6 ? -2.501 4.149 -2.473 1.00 0.00 6 PRO A O 9
ATOM 4714 N N . ASP A 1 7 ? -4.302 5.489 -2.336 1.00 0.00 7 ASP A N 9
ATOM 4715 C CA . ASP A 1 7 ? -3.586 6.529 -1.606 1.00 0.00 7 ASP A CA 9
ATOM 4716 C C . ASP A 1 7 ? -4.521 7.639 -1.135 1.00 0.00 7 ASP A C 9
ATOM 4717 O O . ASP A 1 7 ? -4.380 8.146 -0.022 1.00 0.00 7 ASP A O 9
ATOM 4726 N N . ASP A 1 8 ? -5.468 8.021 -1.983 1.00 0.00 8 ASP A N 9
ATOM 4727 C CA . ASP A 1 8 ? -6.412 9.080 -1.637 1.00 0.00 8 ASP A CA 9
ATOM 4728 C C . ASP A 1 8 ? -7.847 8.667 -1.942 1.00 0.00 8 ASP A C 9
ATOM 4729 O O . ASP A 1 8 ? -8.599 9.414 -2.568 1.00 0.00 8 ASP A O 9
ATOM 4738 N N . LYS A 1 9 ? -8.222 7.476 -1.489 1.00 0.00 9 LYS A N 9
ATOM 4739 C CA . LYS A 1 9 ? -9.570 6.963 -1.707 1.00 0.00 9 LYS A CA 9
ATOM 4740 C C . LYS A 1 9 ? -10.079 6.247 -0.461 1.00 0.00 9 LYS A C 9
ATOM 4741 O O . LYS A 1 9 ? -11.071 6.656 0.142 1.00 0.00 9 LYS A O 9
ATOM 4760 N N . VAL A 1 10 ? -9.386 5.183 -0.080 1.00 0.00 10 VAL A N 9
ATOM 4761 C CA . VAL A 1 10 ? -9.754 4.407 1.096 1.00 0.00 10 VAL A CA 9
ATOM 4762 C C . VAL A 1 10 ? -8.546 4.199 2.008 1.00 0.00 10 VAL A C 9
ATOM 4763 O O . VAL A 1 10 ? -8.662 4.240 3.232 1.00 0.00 10 VAL A O 9
ATOM 4776 N N . LEU A 1 11 ? -7.388 3.984 1.393 1.00 0.00 11 LEU A N 9
ATOM 4777 C CA . LEU A 1 11 ? -6.142 3.779 2.127 1.00 0.00 11 LEU A CA 9
ATOM 4778 C C . LEU A 1 11 ? -6.372 3.088 3.470 1.00 0.00 11 LEU A C 9
ATOM 4779 O O . LEU A 1 11 ? -5.897 3.558 4.504 1.00 0.00 11 LEU A O 9
ATOM 4795 N N . ILE A 1 12 ? -7.089 1.966 3.452 1.00 0.00 12 ILE A N 9
ATOM 4796 C CA . ILE A 1 12 ? -7.352 1.221 4.682 1.00 0.00 12 ILE A CA 9
ATOM 4797 C C . ILE A 1 12 ? -6.078 0.575 5.210 1.00 0.00 12 ILE A C 9
ATOM 4798 O O . ILE A 1 12 ? -5.544 -0.353 4.604 1.00 0.00 12 ILE A O 9
ATOM 4814 N N . ARG A 1 13 ? -5.607 1.054 6.354 1.00 0.00 13 ARG A N 9
ATOM 4815 C CA . ARG A 1 13 ? -4.409 0.501 6.972 1.00 0.00 13 ARG A CA 9
ATOM 4816 C C . ARG A 1 13 ? -4.626 -0.974 7.274 1.00 0.00 13 ARG A C 9
ATOM 4817 O O . ARG A 1 13 ? -3.672 -1.734 7.452 1.00 0.00 13 ARG A O 9
ATOM 4838 N N . SER A 1 14 ? -5.898 -1.359 7.330 1.00 0.00 14 SER A N 9
ATOM 4839 C CA . SER A 1 14 ? -6.296 -2.735 7.609 1.00 0.00 14 SER A CA 9
ATOM 4840 C C . SER A 1 14 ? -5.218 -3.727 7.211 1.00 0.00 14 SER A C 9
ATOM 4841 O O . SER A 1 14 ? -4.399 -4.136 8.033 1.00 0.00 14 SER A O 9
ATOM 4849 N N . ARG A 1 15 ? -5.225 -4.115 5.947 1.00 0.00 15 ARG A N 9
ATOM 4850 C CA . ARG A 1 15 ? -4.242 -5.066 5.443 1.00 0.00 15 ARG A CA 9
ATOM 4851 C C . ARG A 1 15 ? -4.398 -5.252 3.947 1.00 0.00 15 ARG A C 9
ATOM 4852 O O . ARG A 1 15 ? -4.216 -6.348 3.415 1.00 0.00 15 ARG A O 9
ATOM 4873 N N . SER A 1 16 ? -4.736 -4.164 3.278 1.00 0.00 16 SER A N 9
ATOM 4874 C CA . SER A 1 16 ? -4.924 -4.181 1.830 1.00 0.00 16 SER A CA 9
ATOM 4875 C C . SER A 1 16 ? -5.087 -2.773 1.282 1.00 0.00 16 SER A C 9
ATOM 4876 O O . SER A 1 16 ? -6.069 -2.475 0.605 1.00 0.00 16 SER A O 9
ATOM 4884 N N . ASN A 1 17 ? -4.129 -1.905 1.580 1.00 0.00 17 ASN A N 9
ATOM 4885 C CA . ASN A 1 17 ? -4.189 -0.534 1.116 1.00 0.00 17 ASN A CA 9
ATOM 4886 C C . ASN A 1 17 ? -2.927 0.232 1.484 1.00 0.00 17 ASN A C 9
ATOM 4887 O O . ASN A 1 17 ? -2.365 0.043 2.563 1.00 0.00 17 ASN A O 9
ATOM 4898 N N . CYS A 1 18 ? -2.496 1.108 0.588 1.00 0.00 18 CYS A N 9
ATOM 4899 C CA . CYS A 1 18 ? -1.311 1.914 0.826 1.00 0.00 18 CYS A CA 9
ATOM 4900 C C . CYS A 1 18 ? -1.694 3.371 1.028 1.00 0.00 18 CYS A C 9
ATOM 4901 O O . CYS A 1 18 ? -2.573 3.891 0.341 1.00 0.00 18 CYS A O 9
ATOM 4908 N N . PRO A 1 19 ? -1.040 4.054 1.977 1.00 0.00 19 PRO A N 9
ATOM 4909 C CA . PRO A 1 19 ? -1.323 5.458 2.264 1.00 0.00 19 PRO A CA 9
ATOM 4910 C C . PRO A 1 19 ? -1.088 6.339 1.046 1.00 0.00 19 PRO A C 9
ATOM 4911 O O . PRO A 1 19 ? -1.152 5.873 -0.091 1.00 0.00 19 PRO A O 9
ATOM 4922 N N . LYS A 1 20 ? -0.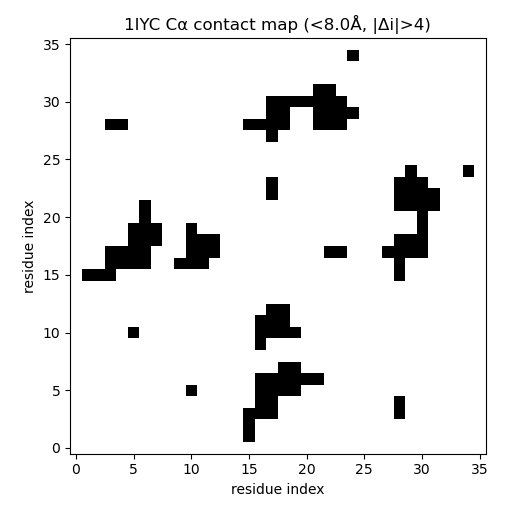812 7.611 1.291 1.00 0.00 20 LYS A N 9
ATOM 4923 C CA . LYS A 1 20 ? -0.560 8.559 0.215 1.00 0.00 20 LYS A CA 9
ATOM 4924 C C . LYS A 1 20 ? 0.919 8.568 -0.154 1.00 0.00 20 LYS A C 9
ATOM 4925 O O . LYS A 1 20 ? 1.785 8.554 0.720 1.00 0.00 20 LYS A O 9
ATOM 4944 N N . GLY A 1 21 ? 1.202 8.589 -1.449 1.00 0.00 21 GLY A N 9
ATOM 4945 C CA . GLY A 1 21 ? 2.580 8.597 -1.899 1.00 0.00 21 GLY A CA 9
ATOM 4946 C C . GLY A 1 21 ? 3.448 7.674 -1.072 1.00 0.00 21 GLY A C 9
ATOM 4947 O O . GLY A 1 21 ? 4.480 8.085 -0.544 1.00 0.00 21 GLY A O 9
ATOM 4951 N N . LYS A 1 22 ? 3.018 6.424 -0.954 1.00 0.00 22 LYS A N 9
ATOM 4952 C CA . LYS A 1 22 ? 3.747 5.434 -0.182 1.00 0.00 22 LYS A CA 9
ATOM 4953 C C . LYS A 1 22 ? 4.561 4.534 -1.102 1.00 0.00 22 LYS A C 9
ATOM 4954 O O . LYS A 1 22 ? 4.786 4.863 -2.266 1.00 0.00 22 LYS A O 9
ATOM 4973 N N . VAL A 1 23 ? 5.006 3.407 -0.575 1.00 0.00 23 VAL A N 9
ATOM 4974 C CA . VAL A 1 23 ? 5.798 2.475 -1.348 1.00 0.00 23 VAL A CA 9
ATOM 4975 C C . VAL A 1 23 ? 5.705 1.056 -0.809 1.00 0.00 23 VAL A C 9
ATOM 4976 O O . VAL A 1 23 ? 6.125 0.773 0.311 1.00 0.00 23 VAL A O 9
ATOM 4989 N N . TRP A 1 24 ? 5.150 0.166 -1.615 1.00 0.00 24 TRP A N 9
ATOM 4990 C CA . TRP A 1 24 ? 4.998 -1.216 -1.224 1.00 0.00 24 TRP A CA 9
ATOM 4991 C C . TRP A 1 24 ? 6.350 -1.900 -1.123 1.00 0.00 24 TRP A C 9
ATOM 4992 O O . TRP A 1 24 ? 7.375 -1.362 -1.541 1.00 0.00 24 TRP A O 9
ATOM 5013 N N . ASN A 1 25 ? 6.327 -3.078 -0.544 1.00 0.00 25 ASN A N 9
ATOM 5014 C CA . ASN A 1 25 ? 7.529 -3.872 -0.339 1.00 0.00 25 ASN A CA 9
ATOM 5015 C C . ASN A 1 25 ? 7.210 -5.349 -0.503 1.00 0.00 25 ASN A C 9
ATOM 5016 O O . ASN A 1 25 ? 6.074 -5.711 -0.761 1.00 0.00 25 ASN A O 9
ATOM 5027 N N . GLY A 1 26 ? 8.215 -6.194 -0.358 1.00 0.00 26 GLY A N 9
ATOM 5028 C CA . GLY A 1 26 ? 8.015 -7.622 -0.506 1.00 0.00 26 GLY A CA 9
ATOM 5029 C C . GLY A 1 26 ? 6.625 -8.106 -0.104 1.00 0.00 26 GLY A C 9
ATOM 5030 O O . GLY A 1 26 ? 6.117 -9.064 -0.686 1.00 0.00 26 GLY A O 9
ATOM 5034 N N . PHE A 1 27 ? 6.002 -7.464 0.888 1.00 0.00 27 PHE A N 9
ATOM 5035 C CA . PHE A 1 27 ? 4.678 -7.873 1.330 1.00 0.00 27 PHE A CA 9
ATOM 5036 C C . PHE A 1 27 ? 4.000 -6.790 2.165 1.00 0.00 27 PHE A C 9
ATOM 5037 O O . PHE A 1 27 ? 3.472 -7.080 3.238 1.00 0.00 27 PHE A O 9
ATOM 5054 N N . ASP A 1 28 ? 4.012 -5.545 1.690 1.00 0.00 28 ASP A N 9
ATOM 5055 C CA . ASP A 1 28 ? 3.386 -4.456 2.448 1.00 0.00 28 ASP A CA 9
ATOM 5056 C C . ASP A 1 28 ? 3.306 -3.178 1.636 1.00 0.00 28 ASP A C 9
ATOM 5057 O O . ASP A 1 28 ? 4.165 -2.913 0.810 1.00 0.00 28 ASP A O 9
ATOM 5066 N N . CYS A 1 29 ? 2.262 -2.394 1.867 1.00 0.00 29 CYS A N 9
ATOM 5067 C CA . CYS A 1 29 ? 2.068 -1.142 1.142 1.00 0.00 29 CYS A CA 9
ATOM 5068 C C . CYS A 1 29 ? 2.177 0.035 2.099 1.00 0.00 29 CYS A C 9
ATOM 5069 O O . CYS A 1 29 ? 1.229 0.334 2.819 1.00 0.00 29 CYS A O 9
ATOM 5076 N N . LYS A 1 30 ? 3.332 0.694 2.126 1.00 0.00 30 LYS A N 9
ATOM 5077 C CA . LYS A 1 30 ? 3.519 1.813 3.030 1.00 0.00 30 LYS A CA 9
ATOM 5078 C C . LYS A 1 30 ? 4.696 2.694 2.623 1.00 0.00 30 LYS A C 9
ATOM 5079 O O . LYS A 1 30 ? 5.656 2.227 2.016 1.00 0.00 30 LYS A O 9
ATOM 5098 N N . SER A 1 31 ? 4.619 3.972 2.977 1.00 0.00 31 SER A N 9
ATOM 5099 C CA . SER A 1 31 ? 5.682 4.918 2.659 1.00 0.00 31 SER A CA 9
ATOM 5100 C C . SER A 1 31 ? 7.049 4.317 2.956 1.00 0.00 31 SER A C 9
ATOM 5101 O O . SER A 1 31 ? 7.153 3.250 3.559 1.00 0.00 31 SER A O 9
ATOM 5109 N N . PRO A 1 32 ? 8.121 5.007 2.541 1.00 0.00 32 PRO A N 9
ATOM 5110 C CA . PRO A 1 32 ? 9.490 4.543 2.768 1.00 0.00 32 PRO A CA 9
ATOM 5111 C C . PRO A 1 32 ? 9.890 4.663 4.225 1.00 0.00 32 PRO A C 9
ATOM 5112 O O . PRO A 1 32 ? 10.945 4.179 4.636 1.00 0.00 32 PRO A O 9
ATOM 5123 N N . PHE A 1 33 ? 9.033 5.300 5.002 1.00 0.00 33 PHE A N 9
ATOM 5124 C CA . PHE A 1 33 ? 9.277 5.476 6.417 1.00 0.00 33 PHE A CA 9
ATOM 5125 C C . PHE A 1 33 ? 8.983 4.182 7.172 1.00 0.00 33 PHE A C 9
ATOM 5126 O O . PHE A 1 33 ? 9.238 4.081 8.372 1.00 0.00 33 PHE A O 9
ATOM 5143 N N . ALA A 1 34 ? 8.439 3.197 6.459 1.00 0.00 34 ALA A N 9
ATOM 5144 C CA . ALA A 1 34 ? 8.105 1.913 7.061 1.00 0.00 34 ALA A CA 9
ATOM 5145 C C . ALA A 1 34 ? 8.727 0.756 6.290 1.00 0.00 34 ALA A C 9
ATOM 5146 O O . ALA A 1 34 ? 8.074 -0.258 6.041 1.00 0.00 34 ALA A O 9
ATOM 5153 N N . PHE A 1 35 ? 9.991 0.910 5.923 1.00 0.00 35 PHE A N 9
ATOM 5154 C CA . PHE A 1 35 ? 10.702 -0.127 5.186 1.00 0.00 35 PHE A CA 9
ATOM 5155 C C . PHE A 1 35 ? 12.206 0.122 5.215 1.00 0.00 35 PHE A C 9
ATOM 5156 O O . PHE A 1 35 ? 12.907 -0.130 4.235 1.00 0.00 35 PHE A O 9
ATOM 5173 N N . SER A 1 36 ? 12.694 0.615 6.348 1.00 0.00 36 SER A N 9
ATOM 5174 C CA . SER A 1 36 ? 14.115 0.895 6.512 1.00 0.00 36 SER A CA 9
ATOM 5175 C C . SER A 1 36 ? 14.659 0.207 7.759 1.00 0.00 36 SER A C 9
ATOM 5176 O O . SER A 1 36 ? 14.674 0.851 8.830 1.00 0.00 36 SER A O 9
ATOM 5185 N N . GLU A 1 1 ? -8.115 -11.575 -4.268 1.00 0.00 1 GLU A N 10
ATOM 5186 C CA . GLU A 1 1 ? -7.819 -10.388 -3.423 1.00 0.00 1 GLU A CA 10
ATOM 5187 C C . GLU A 1 1 ? -7.477 -9.171 -4.278 1.00 0.00 1 GLU A C 10
ATOM 5188 O O . GLU A 1 1 ? -7.063 -9.305 -5.429 1.00 0.00 1 GLU A O 10
ATOM 5202 N N . LEU A 1 2 ? -7.661 -7.985 -3.708 1.00 0.00 2 LEU A N 10
ATOM 5203 C CA . LEU A 1 2 ? -7.378 -6.742 -4.418 1.00 0.00 2 LEU A CA 10
ATOM 5204 C C . LEU A 1 2 ? -5.932 -6.301 -4.210 1.00 0.00 2 LEU A C 10
ATOM 5205 O O . LEU A 1 2 ? -5.496 -6.081 -3.081 1.00 0.00 2 LEU A O 10
ATOM 5221 N N . PRO A 1 3 ? -5.171 -6.161 -5.307 1.00 0.00 3 PRO A N 10
ATOM 5222 C CA . PRO A 1 3 ? -3.769 -5.736 -5.248 1.00 0.00 3 PRO A CA 10
ATOM 5223 C C . PRO A 1 3 ? -3.612 -4.375 -4.580 1.00 0.00 3 PRO A C 10
ATOM 5224 O O . PRO A 1 3 ? -4.213 -3.388 -5.009 1.00 0.00 3 PRO A O 10
ATOM 5235 N N . LYS A 1 4 ? -2.811 -4.330 -3.524 1.00 0.00 4 LYS A N 10
ATOM 5236 C CA . LYS A 1 4 ? -2.581 -3.095 -2.786 1.00 0.00 4 LYS A CA 10
ATOM 5237 C C . LYS A 1 4 ? -1.842 -2.061 -3.634 1.00 0.00 4 LYS A C 10
ATOM 5238 O O . LYS A 1 4 ? -0.613 -2.019 -3.644 1.00 0.00 4 LYS A O 10
ATOM 5257 N N . LEU A 1 5 ? -2.596 -1.227 -4.344 1.00 0.00 5 LEU A N 10
ATOM 5258 C CA . LEU A 1 5 ? -2.002 -0.194 -5.179 1.00 0.00 5 LEU A CA 10
ATOM 5259 C C . LEU A 1 5 ? -2.769 1.143 -5.123 1.00 0.00 5 LEU A C 10
ATOM 5260 O O . LEU A 1 5 ? -2.605 1.971 -6.020 1.00 0.00 5 LEU A O 10
ATOM 5276 N N . PRO A 1 6 ? -3.605 1.409 -4.084 1.00 0.00 6 PRO A N 10
ATOM 5277 C CA . PRO A 1 6 ? -4.338 2.671 -3.986 1.00 0.00 6 PRO A CA 10
ATOM 5278 C C . PRO A 1 6 ? -3.528 3.751 -3.278 1.00 0.00 6 PRO A C 10
ATOM 5279 O O . PRO A 1 6 ? -2.337 3.577 -3.019 1.00 0.00 6 PRO A O 10
ATOM 5290 N N . ASP A 1 7 ? -4.184 4.859 -2.952 1.00 0.00 7 ASP A N 10
ATOM 5291 C CA . ASP A 1 7 ? -3.521 5.957 -2.258 1.00 0.00 7 ASP A CA 10
ATOM 5292 C C . ASP A 1 7 ? -4.480 7.119 -2.016 1.00 0.00 7 ASP A C 10
ATOM 5293 O O . ASP A 1 7 ? -4.351 7.845 -1.030 1.00 0.00 7 ASP A O 10
ATOM 5302 N N . ASP A 1 8 ? -5.437 7.295 -2.923 1.00 0.00 8 ASP A N 10
ATOM 5303 C CA . ASP A 1 8 ? -6.410 8.377 -2.805 1.00 0.00 8 ASP A CA 10
ATOM 5304 C C . ASP A 1 8 ? -7.835 7.861 -2.980 1.00 0.00 8 ASP A C 10
ATOM 5305 O O . ASP A 1 8 ? -8.736 8.610 -3.359 1.00 0.00 8 ASP A O 10
ATOM 5314 N N . LYS A 1 9 ? -8.034 6.578 -2.696 1.00 0.00 9 LYS A N 10
ATOM 5315 C CA . LYS A 1 9 ? -9.351 5.961 -2.817 1.00 0.00 9 LYS A CA 10
ATOM 5316 C C . LYS A 1 9 ? -9.857 5.505 -1.451 1.00 0.00 9 LYS A C 10
ATOM 5317 O O . LYS A 1 9 ? -10.890 5.970 -0.970 1.00 0.00 9 LYS A O 10
ATOM 5336 N N . VAL A 1 10 ? -9.115 4.597 -0.833 1.00 0.00 10 VAL A N 10
ATOM 5337 C CA . VAL A 1 10 ? -9.471 4.075 0.482 1.00 0.00 10 VAL A CA 10
ATOM 5338 C C . VAL A 1 10 ? -8.265 4.084 1.419 1.00 0.00 10 VAL A C 10
ATOM 5339 O O . VAL A 1 10 ? -8.396 4.330 2.618 1.00 0.00 10 VAL A O 10
ATOM 5352 N N . LEU A 1 11 ? -7.091 3.814 0.857 1.00 0.00 11 LEU A N 10
ATOM 5353 C CA . LEU A 1 11 ? -5.851 3.788 1.622 1.00 0.00 11 LEU A CA 10
ATOM 5354 C C . LEU A 1 11 ? -6.058 3.210 3.019 1.00 0.00 11 LEU A C 10
ATOM 5355 O O . LEU A 1 11 ? -5.630 3.801 4.010 1.00 0.00 11 LEU A O 10
ATOM 5371 N N . ILE A 1 12 ? -6.706 2.048 3.097 1.00 0.00 12 ILE A N 10
ATOM 5372 C CA . ILE A 1 12 ? -6.944 1.404 4.386 1.00 0.00 12 ILE A CA 10
ATOM 5373 C C . ILE A 1 12 ? -5.645 0.899 4.992 1.00 0.00 12 ILE A C 10
ATOM 5374 O O . ILE A 1 12 ? -5.070 -0.082 4.521 1.00 0.00 12 ILE A O 10
ATOM 5390 N N . ARG A 1 13 ? -5.198 1.555 6.057 1.00 0.00 13 ARG A N 10
ATOM 5391 C CA . ARG A 1 13 ? -3.979 1.143 6.736 1.00 0.00 13 ARG A CA 10
ATOM 5392 C C . ARG A 1 13 ? -4.114 -0.298 7.210 1.00 0.00 13 ARG A C 10
ATOM 5393 O O . ARG A 1 13 ? -3.122 -0.956 7.527 1.00 0.00 13 ARG A O 10
ATOM 5414 N N . SER A 1 14 ? -5.357 -0.776 7.254 1.00 0.00 14 SER A N 10
ATOM 5415 C CA . SER A 1 14 ? -5.656 -2.136 7.682 1.00 0.00 14 SER A CA 10
ATOM 5416 C C . SER A 1 14 ? -4.514 -3.083 7.361 1.00 0.00 14 SER A C 10
ATOM 5417 O O . SER A 1 14 ? -3.659 -3.351 8.205 1.00 0.00 14 SER A O 10
ATOM 5425 N N . ARG A 1 15 ? -4.502 -3.585 6.137 1.00 0.00 15 ARG A N 10
ATOM 5426 C CA . ARG A 1 15 ? -3.451 -4.504 5.710 1.00 0.00 15 ARG A CA 10
ATOM 5427 C C . ARG A 1 15 ? -3.619 -4.885 4.253 1.00 0.00 15 ARG A C 10
ATOM 5428 O O . ARG A 1 15 ? -3.306 -6.004 3.846 1.00 0.00 15 ARG A O 10
ATOM 5449 N N . SER A 1 16 ? -4.113 -3.943 3.474 1.00 0.00 16 SER A N 10
ATOM 5450 C CA . SER A 1 16 ? -4.325 -4.170 2.049 1.00 0.00 16 SER A CA 10
ATOM 5451 C C . SER A 1 16 ? -4.509 -2.856 1.305 1.00 0.00 16 SER A C 10
ATOM 5452 O O . SER A 1 16 ? -5.439 -2.706 0.511 1.00 0.00 16 SER A O 10
ATOM 5460 N N . ASN A 1 17 ? -3.625 -1.902 1.568 1.00 0.00 17 ASN A N 10
ATOM 5461 C CA . ASN A 1 17 ? -3.704 -0.604 0.925 1.00 0.00 17 ASN A CA 10
ATOM 5462 C C . ASN A 1 17 ? -2.426 0.197 1.135 1.00 0.00 17 ASN A C 10
ATOM 5463 O O . ASN A 1 17 ? -1.748 0.054 2.153 1.00 0.00 17 ASN A O 10
ATOM 5474 N N . CYS A 1 18 ? -2.111 1.050 0.170 1.00 0.00 18 CYS A N 10
ATOM 5475 C CA . CYS A 1 18 ? -0.926 1.890 0.250 1.00 0.00 18 CYS A CA 10
ATOM 5476 C C . CYS A 1 18 ? -1.332 3.341 0.496 1.00 0.00 18 CYS A C 10
ATOM 5477 O O . CYS A 1 18 ? -1.823 4.022 -0.404 1.00 0.00 18 CYS A O 10
ATOM 5484 N N . PRO A 1 19 ? -1.145 3.825 1.733 1.00 0.00 19 PRO A N 10
ATOM 5485 C CA . PRO A 1 19 ? -1.503 5.190 2.113 1.00 0.00 19 PRO A CA 10
ATOM 5486 C C . PRO A 1 19 ? -0.963 6.226 1.141 1.00 0.00 19 PRO A C 10
ATOM 5487 O O . PRO A 1 19 ? 0.071 6.018 0.512 1.00 0.00 19 PRO A O 10
ATOM 5498 N N . LYS A 1 20 ? -1.669 7.346 1.032 1.00 0.00 20 LYS A N 10
ATOM 5499 C CA . LYS A 1 20 ? -1.264 8.432 0.148 1.00 0.00 20 LYS A CA 10
ATOM 5500 C C . LYS A 1 20 ? 0.257 8.512 0.058 1.00 0.00 20 LYS A C 10
ATOM 5501 O O . LYS A 1 20 ? 0.953 8.285 1.048 1.00 0.00 20 LYS A O 10
ATOM 5520 N N . GLY A 1 21 ? 0.762 8.833 -1.129 1.00 0.00 21 GLY A N 10
ATOM 5521 C CA . GLY A 1 21 ? 2.199 8.932 -1.326 1.00 0.00 21 GLY A CA 10
ATOM 5522 C C . GLY A 1 21 ? 2.958 7.941 -0.468 1.00 0.00 21 GLY A C 10
ATOM 5523 O O . GLY A 1 21 ? 3.453 8.289 0.605 1.00 0.00 21 GLY A O 10
ATOM 5527 N N . LYS A 1 22 ? 3.031 6.699 -0.931 1.00 0.00 22 LYS A N 10
ATOM 5528 C CA . LYS A 1 22 ? 3.709 5.649 -0.194 1.00 0.00 22 LYS A CA 10
ATOM 5529 C C . LYS A 1 22 ? 4.487 4.742 -1.140 1.00 0.00 22 LYS A C 10
ATOM 5530 O O . LYS A 1 22 ? 4.797 5.128 -2.268 1.00 0.00 22 LYS A O 10
ATOM 5549 N N . VAL A 1 23 ? 4.826 3.553 -0.670 1.00 0.00 23 VAL A N 10
ATOM 5550 C CA . VAL A 1 23 ? 5.594 2.611 -1.476 1.00 0.00 23 VAL A CA 10
ATOM 5551 C C . VAL A 1 23 ? 5.532 1.190 -0.927 1.00 0.00 23 VAL A C 10
ATOM 5552 O O . VAL A 1 23 ? 5.940 0.928 0.197 1.00 0.00 23 VAL A O 10
ATOM 5565 N N . TRP A 1 24 ? 5.044 0.261 -1.728 1.00 0.00 24 TRP A N 10
ATOM 5566 C CA . TRP A 1 24 ? 4.955 -1.116 -1.296 1.00 0.00 24 TRP A CA 10
ATOM 5567 C C . TRP A 1 24 ? 6.334 -1.727 -1.132 1.00 0.00 24 TRP A C 10
ATOM 5568 O O . TRP A 1 24 ? 7.345 -1.155 -1.540 1.00 0.00 24 TRP A O 10
ATOM 5589 N N . ASN A 1 25 ? 6.349 -2.887 -0.514 1.00 0.00 25 ASN A N 10
ATOM 5590 C CA . ASN A 1 25 ? 7.577 -3.617 -0.251 1.00 0.00 25 ASN A CA 10
ATOM 5591 C C . ASN A 1 25 ? 7.319 -5.111 -0.331 1.00 0.00 25 ASN A C 10
ATOM 5592 O O . ASN A 1 25 ? 6.206 -5.534 -0.599 1.00 0.00 25 ASN A O 10
ATOM 5603 N N . GLY A 1 26 ? 8.347 -5.904 -0.104 1.00 0.00 26 GLY A N 10
ATOM 5604 C CA . GLY A 1 26 ? 8.202 -7.346 -0.169 1.00 0.00 26 GLY A CA 10
ATOM 5605 C C . GLY A 1 26 ? 6.818 -7.855 0.221 1.00 0.00 26 GLY A C 10
ATOM 5606 O O . GLY A 1 26 ? 6.350 -8.849 -0.333 1.00 0.00 26 GLY A O 10
ATOM 5610 N N . PHE A 1 27 ? 6.157 -7.190 1.172 1.00 0.00 27 PHE A N 10
ATOM 5611 C CA . PHE A 1 27 ? 4.834 -7.617 1.604 1.00 0.00 27 PHE A CA 10
ATOM 5612 C C . PHE A 1 27 ? 4.108 -6.519 2.380 1.00 0.00 27 PHE A C 10
ATOM 5613 O O . PHE A 1 27 ? 3.573 -6.776 3.458 1.00 0.00 27 PHE A O 10
ATOM 5630 N N . ASP A 1 28 ? 4.086 -5.297 1.848 1.00 0.00 28 ASP A N 10
ATOM 5631 C CA . ASP A 1 28 ? 3.413 -4.196 2.547 1.00 0.00 28 ASP A CA 10
ATOM 5632 C C . ASP A 1 28 ? 3.308 -2.961 1.675 1.00 0.00 28 ASP A C 10
ATOM 5633 O O . ASP A 1 28 ? 4.204 -2.680 0.894 1.00 0.00 28 ASP A O 10
ATOM 5642 N N . CYS A 1 29 ? 2.205 -2.231 1.801 1.00 0.00 29 CYS A N 10
ATOM 5643 C CA . CYS A 1 29 ? 1.991 -1.029 1.001 1.00 0.00 29 CYS A CA 10
ATOM 5644 C C . CYS A 1 29 ? 2.002 0.222 1.873 1.00 0.00 29 CYS A C 10
ATOM 5645 O O . CYS A 1 29 ? 0.972 0.611 2.413 1.00 0.00 29 CYS A O 10
ATOM 5652 N N . LYS A 1 30 ? 3.163 0.861 1.992 1.00 0.00 30 LYS A N 10
ATOM 5653 C CA . LYS A 1 30 ? 3.282 2.082 2.797 1.00 0.00 30 LYS A CA 10
ATOM 5654 C C . LYS A 1 30 ? 4.550 2.836 2.460 1.00 0.00 30 LYS A C 10
ATOM 5655 O O . LYS A 1 30 ? 5.419 2.339 1.763 1.00 0.00 30 LYS A O 10
ATOM 5674 N N . SER A 1 31 ? 4.646 4.044 2.963 1.00 0.00 31 SER A N 10
ATOM 5675 C CA . SER A 1 31 ? 5.815 4.872 2.708 1.00 0.00 31 SER A CA 10
ATOM 5676 C C . SER A 1 31 ? 7.088 4.035 2.770 1.00 0.00 31 SER A C 10
ATOM 5677 O O . SER A 1 31 ? 7.082 2.919 3.291 1.00 0.00 31 SER A O 10
ATOM 5685 N N . PRO A 1 32 ? 8.199 4.557 2.233 1.00 0.00 32 PRO A N 10
ATOM 5686 C CA . PRO A 1 32 ? 9.473 3.850 2.226 1.00 0.00 32 PRO A CA 10
ATOM 5687 C C . PRO A 1 32 ? 10.255 4.052 3.513 1.00 0.00 32 PRO A C 10
ATOM 5688 O O . PRO A 1 32 ? 11.397 3.608 3.638 1.00 0.00 32 PRO A O 10
ATOM 5699 N N . PHE A 1 33 ? 9.624 4.708 4.475 1.00 0.00 33 PHE A N 10
ATOM 5700 C CA . PHE A 1 33 ? 10.244 4.952 5.764 1.00 0.00 33 PHE A CA 10
ATOM 5701 C C . PHE A 1 33 ? 9.797 3.896 6.769 1.00 0.00 33 PHE A C 10
ATOM 5702 O O . PHE A 1 33 ? 10.354 3.784 7.861 1.00 0.00 33 PHE A O 10
ATOM 5719 N N . ALA A 1 34 ? 8.781 3.124 6.387 1.00 0.00 34 ALA A N 10
ATOM 5720 C CA . ALA A 1 34 ? 8.246 2.078 7.249 1.00 0.00 34 ALA A CA 10
ATOM 5721 C C . ALA A 1 34 ? 8.680 0.693 6.781 1.00 0.00 34 ALA A C 10
ATOM 5722 O O . ALA A 1 34 ? 7.867 -0.227 6.702 1.00 0.00 34 ALA A O 10
ATOM 5729 N N . PHE A 1 35 ? 9.965 0.550 6.479 1.00 0.00 35 PHE A N 10
ATOM 5730 C CA . PHE A 1 35 ? 10.507 -0.727 6.024 1.00 0.00 35 PHE A CA 10
ATOM 5731 C C . PHE A 1 35 ? 12.022 -0.764 6.202 1.00 0.00 35 PHE A C 10
ATOM 5732 O O . PHE A 1 35 ? 12.731 -1.423 5.442 1.00 0.00 35 PHE A O 10
ATOM 5749 N N . SER A 1 36 ? 12.511 -0.049 7.210 1.00 0.00 36 SER A N 10
ATOM 5750 C CA . SER A 1 36 ? 13.941 0.004 7.490 1.00 0.00 36 SER A CA 10
ATOM 5751 C C . SER A 1 36 ? 14.473 -1.370 7.887 1.00 0.00 36 SER A C 10
ATOM 5752 O O . SER A 1 36 ? 15.532 -1.768 7.359 1.00 0.00 36 SER A O 10
ATOM 5761 N N . GLU A 1 1 ? -6.509 -8.161 -10.607 1.00 0.00 1 GLU A N 11
ATOM 5762 C CA . GLU A 1 1 ? -7.271 -6.886 -10.582 1.00 0.00 1 GLU A CA 11
ATOM 5763 C C . GLU A 1 1 ? -6.340 -5.689 -10.409 1.00 0.00 1 GLU A C 11
ATOM 5764 O O . GLU A 1 1 ? -5.147 -5.850 -10.148 1.00 0.00 1 GLU A O 11
ATOM 5778 N N . LEU A 1 2 ? -6.894 -4.491 -10.560 1.00 0.00 2 LEU A N 11
ATOM 5779 C CA . LEU A 1 2 ? -6.115 -3.266 -10.424 1.00 0.00 2 LEU A CA 11
ATOM 5780 C C . LEU A 1 2 ? -5.097 -3.386 -9.293 1.00 0.00 2 LEU A C 11
ATOM 5781 O O . LEU A 1 2 ? -5.464 -3.473 -8.122 1.00 0.00 2 LEU A O 11
ATOM 5797 N N . PRO A 1 3 ? -3.801 -3.389 -9.635 1.00 0.00 3 PRO A N 11
ATOM 5798 C CA . PRO A 1 3 ? -2.723 -3.495 -8.647 1.00 0.00 3 PRO A CA 11
ATOM 5799 C C . PRO A 1 3 ? -2.780 -2.373 -7.613 1.00 0.00 3 PRO A C 11
ATOM 5800 O O . PRO A 1 3 ? -2.849 -1.198 -7.968 1.00 0.00 3 PRO A O 11
ATOM 5811 N N . LYS A 1 4 ? -2.758 -2.754 -6.336 1.00 0.00 4 LYS A N 11
ATOM 5812 C CA . LYS A 1 4 ? -2.813 -1.798 -5.227 1.00 0.00 4 LYS A CA 11
ATOM 5813 C C . LYS A 1 4 ? -2.256 -0.431 -5.628 1.00 0.00 4 LYS A C 11
ATOM 5814 O O . LYS A 1 4 ? -1.173 -0.337 -6.206 1.00 0.00 4 LYS A O 11
ATOM 5833 N N . LEU A 1 5 ? -3.001 0.628 -5.308 1.00 0.00 5 LEU A N 11
ATOM 5834 C CA . LEU A 1 5 ? -2.573 1.989 -5.626 1.00 0.00 5 LEU A CA 11
ATOM 5835 C C . LEU A 1 5 ? -3.591 3.034 -5.158 1.00 0.00 5 LEU A C 11
ATOM 5836 O O . LEU A 1 5 ? -4.014 3.883 -5.942 1.00 0.00 5 LEU A O 11
ATOM 5852 N N . PRO A 1 6 ? -4.006 2.993 -3.876 1.00 0.00 6 PRO A N 11
ATOM 5853 C CA . PRO A 1 6 ? -4.965 3.918 -3.307 1.00 0.00 6 PRO A CA 11
ATOM 5854 C C . PRO A 1 6 ? -4.290 4.927 -2.382 1.00 0.00 6 PRO A C 11
ATOM 5855 O O . PRO A 1 6 ? -3.062 4.990 -2.315 1.00 0.00 6 PRO A O 11
ATOM 5866 N N . ASP A 1 7 ? -5.090 5.703 -1.657 1.00 0.00 7 ASP A N 11
ATOM 5867 C CA . ASP A 1 7 ? -4.546 6.688 -0.728 1.00 0.00 7 ASP A CA 11
ATOM 5868 C C . ASP A 1 7 ? -5.651 7.470 -0.028 1.00 0.00 7 ASP A C 11
ATOM 5869 O O . ASP A 1 7 ? -5.719 7.504 1.199 1.00 0.00 7 ASP A O 11
ATOM 5878 N N . ASP A 1 8 ? -6.506 8.108 -0.812 1.00 0.00 8 ASP A N 11
ATOM 5879 C CA . ASP A 1 8 ? -7.601 8.899 -0.258 1.00 0.00 8 ASP A CA 11
ATOM 5880 C C . ASP A 1 8 ? -8.957 8.314 -0.639 1.00 0.00 8 ASP A C 11
ATOM 5881 O O . ASP A 1 8 ? -9.793 8.996 -1.233 1.00 0.00 8 ASP A O 11
ATOM 5890 N N . LYS A 1 9 ? -9.172 7.049 -0.293 1.00 0.00 9 LYS A N 11
ATOM 5891 C CA . LYS A 1 9 ? -10.427 6.379 -0.602 1.00 0.00 9 LYS A CA 11
ATOM 5892 C C . LYS A 1 9 ? -10.838 5.438 0.524 1.00 0.00 9 LYS A C 11
ATOM 5893 O O . LYS A 1 9 ? -11.927 5.561 1.086 1.00 0.00 9 LYS A O 11
ATOM 5912 N N . VAL A 1 10 ? -9.965 4.491 0.841 1.00 0.00 10 VAL A N 11
ATOM 5913 C CA . VAL A 1 10 ? -10.242 3.519 1.891 1.00 0.00 10 VAL A CA 11
ATOM 5914 C C . VAL A 1 10 ? -8.966 3.026 2.578 1.00 0.00 10 VAL A C 11
ATOM 5915 O O . VAL A 1 10 ? -8.990 2.676 3.759 1.00 0.00 10 VAL A O 11
ATOM 5928 N N . LEU A 1 11 ? -7.856 2.991 1.844 1.00 0.00 11 LEU A N 11
ATOM 5929 C CA . LEU A 1 11 ? -6.590 2.534 2.396 1.00 0.00 11 LEU A CA 11
ATOM 5930 C C . LEU A 1 11 ? -6.798 1.349 3.337 1.00 0.00 11 LEU A C 11
ATOM 5931 O O . LEU A 1 11 ? -6.568 1.459 4.540 1.00 0.00 11 LEU A O 11
ATOM 5947 N N . ILE A 1 12 ? -7.231 0.216 2.785 1.00 0.00 12 ILE A N 11
ATOM 5948 C CA . ILE A 1 12 ? -7.460 -0.974 3.594 1.00 0.00 12 ILE A CA 11
ATOM 5949 C C . ILE A 1 12 ? -6.150 -1.638 3.980 1.00 0.00 12 ILE A C 11
ATOM 5950 O O . ILE A 1 12 ? -5.531 -2.324 3.168 1.00 0.00 12 ILE A O 11
ATOM 5966 N N . ARG A 1 13 ? -5.744 -1.465 5.231 1.00 0.00 13 ARG A N 11
ATOM 5967 C CA . ARG A 1 13 ? -4.522 -2.089 5.710 1.00 0.00 13 ARG A CA 11
ATOM 5968 C C . ARG A 1 13 ? -4.580 -3.589 5.439 1.00 0.00 13 ARG A C 11
ATOM 5969 O O . ARG A 1 13 ? -3.554 -4.269 5.417 1.00 0.00 13 ARG A O 11
ATOM 5990 N N . SER A 1 14 ? -5.802 -4.087 5.232 1.00 0.00 14 SER A N 11
ATOM 5991 C CA . SER A 1 14 ? -6.041 -5.498 4.953 1.00 0.00 14 SER A CA 11
ATOM 5992 C C . SER A 1 14 ? -4.837 -6.155 4.304 1.00 0.00 14 SER A C 11
ATOM 5993 O O . SER A 1 14 ? -4.012 -6.771 4.979 1.00 0.00 14 SER A O 11
ATOM 6001 N N . ARG A 1 15 ? -4.740 -6.030 2.991 1.00 0.00 15 ARG A N 11
ATOM 6002 C CA . ARG A 1 15 ? -3.629 -6.628 2.265 1.00 0.00 15 ARG A CA 11
ATOM 6003 C C . ARG A 1 15 ? -3.671 -6.254 0.797 1.00 0.00 15 ARG A C 11
ATOM 6004 O O . ARG A 1 15 ? -3.296 -7.043 -0.071 1.00 0.00 15 ARG A O 11
ATOM 6025 N N . SER A 1 16 ? -4.126 -5.045 0.530 1.00 0.00 16 SER A N 11
ATOM 6026 C CA . SER A 1 16 ? -4.210 -4.564 -0.847 1.00 0.00 16 SER A CA 11
ATOM 6027 C C . SER A 1 16 ? -4.429 -3.058 -0.918 1.00 0.00 16 SER A C 11
ATOM 6028 O O . SER A 1 16 ? -5.293 -2.591 -1.658 1.00 0.00 16 SER A O 11
ATOM 6036 N N . ASN A 1 17 ? -3.644 -2.299 -0.160 1.00 0.00 17 ASN A N 11
ATOM 6037 C CA . ASN A 1 17 ? -3.772 -0.850 -0.164 1.00 0.00 17 ASN A CA 11
ATOM 6038 C C . ASN A 1 17 ? -2.510 -0.165 0.354 1.00 0.00 17 ASN A C 11
ATOM 6039 O O . ASN A 1 17 ? -1.745 -0.734 1.133 1.00 0.00 17 ASN A O 11
ATOM 6050 N N . CYS A 1 18 ? -2.321 1.075 -0.082 1.00 0.00 18 CYS A N 11
ATOM 6051 C CA . CYS A 1 18 ? -1.183 1.893 0.318 1.00 0.00 18 CYS A CA 11
ATOM 6052 C C . CYS A 1 18 ? -1.673 3.281 0.716 1.00 0.00 18 CYS A C 11
ATOM 6053 O O . CYS A 1 18 ? -2.567 3.834 0.075 1.00 0.00 18 CYS A O 11
ATOM 6060 N N . PRO A 1 19 ? -1.090 3.875 1.766 1.00 0.00 19 PRO A N 11
ATOM 6061 C CA . PRO A 1 19 ? -1.468 5.208 2.223 1.00 0.00 19 PRO A CA 11
ATOM 6062 C C . PRO A 1 19 ? -0.856 6.283 1.341 1.00 0.00 19 PRO A C 11
ATOM 6063 O O . PRO A 1 19 ? 0.278 6.139 0.895 1.00 0.00 19 PRO A O 11
ATOM 6074 N N . LYS A 1 20 ? -1.611 7.348 1.090 1.00 0.00 20 LYS A N 11
ATOM 6075 C CA . LYS A 1 20 ? -1.148 8.450 0.246 1.00 0.00 20 LYS A CA 11
ATOM 6076 C C . LYS A 1 20 ? 0.371 8.580 0.283 1.00 0.00 20 LYS A C 11
ATOM 6077 O O . LYS A 1 20 ? 0.982 8.552 1.352 1.00 0.00 20 LYS A O 11
ATOM 6096 N N . GLY A 1 21 ? 0.975 8.709 -0.894 1.00 0.00 21 GLY A N 11
ATOM 6097 C CA . GLY A 1 21 ? 2.420 8.825 -0.977 1.00 0.00 21 GLY A CA 11
ATOM 6098 C C . GLY A 1 21 ? 3.101 7.714 -0.213 1.00 0.00 21 GLY A C 11
ATOM 6099 O O . GLY A 1 21 ? 3.409 7.866 0.969 1.00 0.00 21 GLY A O 11
ATOM 6103 N N . LYS A 1 22 ? 3.304 6.578 -0.872 1.00 0.00 22 LYS A N 11
ATOM 6104 C CA . LYS A 1 22 ? 3.909 5.441 -0.225 1.00 0.00 22 LYS A CA 11
ATOM 6105 C C . LYS A 1 22 ? 4.655 4.561 -1.214 1.00 0.00 22 LYS A C 11
ATOM 6106 O O . LYS A 1 22 ? 4.911 4.957 -2.351 1.00 0.00 22 LYS A O 11
ATOM 6125 N N . VAL A 1 23 ? 5.003 3.365 -0.766 1.00 0.00 23 VAL A N 11
ATOM 6126 C CA . VAL A 1 23 ? 5.723 2.416 -1.598 1.00 0.00 23 VAL A CA 11
ATOM 6127 C C . VAL A 1 23 ? 5.634 1.008 -1.028 1.00 0.00 23 VAL A C 11
ATOM 6128 O O . VAL A 1 23 ? 6.004 0.771 0.119 1.00 0.00 23 VAL A O 11
ATOM 6141 N N . TRP A 1 24 ? 5.145 0.075 -1.826 1.00 0.00 24 TRP A N 11
ATOM 6142 C CA . TRP A 1 24 ? 5.012 -1.296 -1.382 1.00 0.00 24 TRP A CA 11
ATOM 6143 C C . TRP A 1 24 ? 6.363 -1.956 -1.200 1.00 0.00 24 TRP A C 11
ATOM 6144 O O . TRP A 1 24 ? 7.395 -1.450 -1.639 1.00 0.00 24 TRP A O 11
ATOM 6165 N N . ASN A 1 25 ? 6.329 -3.088 -0.534 1.00 0.00 25 ASN A N 11
ATOM 6166 C CA . ASN A 1 25 ? 7.526 -3.859 -0.250 1.00 0.00 25 ASN A CA 11
ATOM 6167 C C . ASN A 1 25 ? 7.210 -5.345 -0.296 1.00 0.00 25 ASN A C 11
ATOM 6168 O O . ASN A 1 25 ? 6.097 -5.732 -0.615 1.00 0.00 25 ASN A O 11
ATOM 6179 N N . GLY A 1 26 ? 8.191 -6.165 0.014 1.00 0.00 26 GLY A N 11
ATOM 6180 C CA . GLY A 1 26 ? 7.995 -7.600 -0.013 1.00 0.00 26 GLY A CA 11
ATOM 6181 C C . GLY A 1 26 ? 6.573 -8.050 0.301 1.00 0.00 26 GLY A C 11
ATOM 6182 O O . GLY A 1 26 ? 6.112 -9.044 -0.259 1.00 0.00 26 GLY A O 11
ATOM 6186 N N . PHE A 1 27 ? 5.869 -7.347 1.195 1.00 0.00 27 PHE A N 11
ATOM 6187 C CA . PHE A 1 27 ? 4.511 -7.745 1.539 1.00 0.00 27 PHE A CA 11
ATOM 6188 C C . PHE A 1 27 ? 3.735 -6.628 2.234 1.00 0.00 27 PHE A C 11
ATOM 6189 O O . PHE A 1 27 ? 3.033 -6.886 3.211 1.00 0.00 27 PHE A O 11
ATOM 6206 N N . ASP A 1 28 ? 3.852 -5.394 1.745 1.00 0.00 28 ASP A N 11
ATOM 6207 C CA . ASP A 1 28 ? 3.135 -4.271 2.369 1.00 0.00 28 ASP A CA 11
ATOM 6208 C C . ASP A 1 28 ? 3.213 -2.999 1.541 1.00 0.00 28 ASP A C 11
ATOM 6209 O O . ASP A 1 28 ? 4.266 -2.663 1.014 1.00 0.00 28 ASP A O 11
ATOM 6218 N N . CYS A 1 29 ? 2.091 -2.290 1.447 1.00 0.00 29 CYS A N 11
ATOM 6219 C CA . CYS A 1 29 ? 2.020 -1.041 0.693 1.00 0.00 29 CYS A CA 11
ATOM 6220 C C . CYS A 1 29 ? 2.111 0.153 1.632 1.00 0.00 29 CYS A C 11
ATOM 6221 O O . CYS A 1 29 ? 1.109 0.557 2.217 1.00 0.00 29 CYS A O 11
ATOM 6228 N N . LYS A 1 30 ? 3.306 0.710 1.790 1.00 0.00 30 LYS A N 11
ATOM 6229 C CA . LYS A 1 30 ? 3.480 1.844 2.686 1.00 0.00 30 LYS A CA 11
ATOM 6230 C C . LYS A 1 30 ? 4.775 2.612 2.428 1.00 0.00 30 LYS A C 11
ATOM 6231 O O . LYS A 1 30 ? 5.779 2.043 2.008 1.00 0.00 30 LYS A O 11
ATOM 6250 N N . SER A 1 31 ? 4.739 3.914 2.701 1.00 0.00 31 SER A N 11
ATOM 6251 C CA . SER A 1 31 ? 5.901 4.777 2.515 1.00 0.00 31 SER A CA 11
ATOM 6252 C C . SER A 1 31 ? 7.184 4.071 2.945 1.00 0.00 31 SER A C 11
ATOM 6253 O O . SER A 1 31 ? 7.140 3.071 3.660 1.00 0.00 31 SER A O 11
ATOM 6261 N N . PRO A 1 32 ? 8.351 4.587 2.515 1.00 0.00 32 PRO A N 11
ATOM 6262 C CA . PRO A 1 32 ? 9.643 3.994 2.865 1.00 0.00 32 PRO A CA 11
ATOM 6263 C C . PRO A 1 32 ? 9.995 4.217 4.323 1.00 0.00 32 PRO A C 11
ATOM 6264 O O . PRO A 1 32 ? 10.734 3.436 4.923 1.00 0.00 32 PRO A O 11
ATOM 6275 N N . PHE A 1 33 ? 9.446 5.277 4.895 1.00 0.00 33 PHE A N 11
ATOM 6276 C CA . PHE A 1 33 ? 9.690 5.586 6.292 1.00 0.00 33 PHE A CA 11
ATOM 6277 C C . PHE A 1 33 ? 9.546 4.324 7.130 1.00 0.00 33 PHE A C 11
ATOM 6278 O O . PHE A 1 33 ? 10.192 4.173 8.168 1.00 0.00 33 PHE A O 11
ATOM 6295 N N . ALA A 1 34 ? 8.688 3.416 6.669 1.00 0.00 34 ALA A N 11
ATOM 6296 C CA . ALA A 1 34 ? 8.447 2.163 7.374 1.00 0.00 34 ALA A CA 11
ATOM 6297 C C . ALA A 1 34 ? 8.931 0.966 6.566 1.00 0.00 34 ALA A C 11
ATOM 6298 O O . ALA A 1 34 ? 8.228 -0.036 6.440 1.00 0.00 34 ALA A O 11
ATOM 6305 N N . PHE A 1 35 ? 10.139 1.076 6.025 1.00 0.00 35 PHE A N 11
ATOM 6306 C CA . PHE A 1 35 ? 10.725 0.002 5.229 1.00 0.00 35 PHE A CA 11
ATOM 6307 C C . PHE A 1 35 ? 12.210 0.248 4.998 1.00 0.00 35 PHE A C 11
ATOM 6308 O O . PHE A 1 35 ? 13.013 -0.684 4.995 1.00 0.00 35 PHE A O 11
ATOM 6325 N N . SER A 1 36 ? 12.568 1.513 4.804 1.00 0.00 36 SER A N 11
ATOM 6326 C CA . SER A 1 36 ? 13.958 1.885 4.571 1.00 0.00 36 SER A CA 11
ATOM 6327 C C . SER A 1 36 ? 14.420 1.419 3.194 1.00 0.00 36 SER A C 11
ATOM 6328 O O . SER A 1 36 ? 13.832 1.869 2.189 1.00 0.00 36 SER A O 11
ATOM 6337 N N . GLU A 1 1 ? -8.062 -8.428 -1.695 1.00 0.00 1 GLU A N 12
ATOM 6338 C CA . GLU A 1 1 ? -7.251 -7.439 -2.454 1.00 0.00 1 GLU A CA 12
ATOM 6339 C C . GLU A 1 1 ? -5.760 -7.682 -2.257 1.00 0.00 1 GLU A C 12
ATOM 6340 O O . GLU A 1 1 ? -5.147 -7.141 -1.336 1.00 0.00 1 GLU A O 12
ATOM 6354 N N . LEU A 1 2 ? -5.180 -8.500 -3.129 1.00 0.00 2 LEU A N 12
ATOM 6355 C CA . LEU A 1 2 ? -3.759 -8.815 -3.053 1.00 0.00 2 LEU A CA 12
ATOM 6356 C C . LEU A 1 2 ? -2.920 -7.709 -3.673 1.00 0.00 2 LEU A C 12
ATOM 6357 O O . LEU A 1 2 ? -2.014 -7.169 -3.039 1.00 0.00 2 LEU A O 12
ATOM 6373 N N . PRO A 1 3 ? -3.210 -7.367 -4.930 1.00 0.00 3 PRO A N 12
ATOM 6374 C CA . PRO A 1 3 ? -2.480 -6.332 -5.655 1.00 0.00 3 PRO A CA 12
ATOM 6375 C C . PRO A 1 3 ? -2.986 -4.925 -5.355 1.00 0.00 3 PRO A C 12
ATOM 6376 O O . PRO A 1 3 ? -3.512 -4.245 -6.236 1.00 0.00 3 PRO A O 12
ATOM 6387 N N . LYS A 1 4 ? -2.824 -4.489 -4.107 1.00 0.00 4 LYS A N 12
ATOM 6388 C CA . LYS A 1 4 ? -3.265 -3.159 -3.701 1.00 0.00 4 LYS A CA 12
ATOM 6389 C C . LYS A 1 4 ? -2.221 -2.101 -4.057 1.00 0.00 4 LYS A C 12
ATOM 6390 O O . LYS A 1 4 ? -1.033 -2.264 -3.779 1.00 0.00 4 LYS A O 12
ATOM 6409 N N . LEU A 1 5 ? -2.674 -1.020 -4.681 1.00 0.00 5 LEU A N 12
ATOM 6410 C CA . LEU A 1 5 ? -1.787 0.062 -5.081 1.00 0.00 5 LEU A CA 12
ATOM 6411 C C . LEU A 1 5 ? -2.476 1.432 -5.024 1.00 0.00 5 LEU A C 12
ATOM 6412 O O . LEU A 1 5 ? -2.161 2.312 -5.826 1.00 0.00 5 LEU A O 12
ATOM 6428 N N . PRO A 1 6 ? -3.418 1.654 -4.078 1.00 0.00 6 PRO A N 12
ATOM 6429 C CA . PRO A 1 6 ? -4.107 2.939 -3.958 1.00 0.00 6 PRO A CA 12
ATOM 6430 C C . PRO A 1 6 ? -3.278 3.968 -3.197 1.00 0.00 6 PRO A C 12
ATOM 6431 O O . PRO A 1 6 ? -2.076 3.784 -2.996 1.00 0.00 6 PRO A O 12
ATOM 6442 N N . ASP A 1 7 ? -3.925 5.048 -2.769 1.00 0.00 7 ASP A N 12
ATOM 6443 C CA . ASP A 1 7 ? -3.242 6.099 -2.023 1.00 0.00 7 ASP A CA 12
ATOM 6444 C C . ASP A 1 7 ? -4.201 7.222 -1.639 1.00 0.00 7 ASP A C 12
ATOM 6445 O O . ASP A 1 7 ? -4.139 7.749 -0.528 1.00 0.00 7 ASP A O 12
ATOM 6454 N N . ASP A 1 8 ? -5.082 7.588 -2.563 1.00 0.00 8 ASP A N 12
ATOM 6455 C CA . ASP A 1 8 ? -6.050 8.653 -2.317 1.00 0.00 8 ASP A CA 12
ATOM 6456 C C . ASP A 1 8 ? -7.450 8.236 -2.753 1.00 0.00 8 ASP A C 12
ATOM 6457 O O . ASP A 1 8 ? -8.279 9.079 -3.101 1.00 0.00 8 ASP A O 12
ATOM 6466 N N . LYS A 1 9 ? -7.709 6.935 -2.732 1.00 0.00 9 LYS A N 12
ATOM 6467 C CA . LYS A 1 9 ? -9.011 6.407 -3.127 1.00 0.00 9 LYS A CA 12
ATOM 6468 C C . LYS A 1 9 ? -9.654 5.628 -1.987 1.00 0.00 9 LYS A C 12
ATOM 6469 O O . LYS A 1 9 ? -10.743 5.967 -1.522 1.00 0.00 9 LYS A O 12
ATOM 6488 N N . VAL A 1 10 ? -8.968 4.584 -1.542 1.00 0.00 10 VAL A N 12
ATOM 6489 C CA . VAL A 1 10 ? -9.458 3.746 -0.453 1.00 0.00 10 VAL A CA 12
ATOM 6490 C C . VAL A 1 10 ? -8.452 3.713 0.692 1.00 0.00 10 VAL A C 12
ATOM 6491 O O . VAL A 1 10 ? -8.815 3.832 1.862 1.00 0.00 10 VAL A O 12
ATOM 6504 N N . LEU A 1 11 ? -7.186 3.557 0.332 1.00 0.00 11 LEU A N 12
ATOM 6505 C CA . LEU A 1 11 ? -6.095 3.514 1.299 1.00 0.00 11 LEU A CA 12
ATOM 6506 C C . LEU A 1 11 ? -6.521 2.904 2.634 1.00 0.00 11 LEU A C 12
ATOM 6507 O O . LEU A 1 11 ? -6.320 3.509 3.687 1.00 0.00 11 LEU A O 12
ATOM 6523 N N . ILE A 1 12 ? -7.091 1.699 2.596 1.00 0.00 12 ILE A N 12
ATOM 6524 C CA . ILE A 1 12 ? -7.508 1.031 3.824 1.00 0.00 12 ILE A CA 12
ATOM 6525 C C . ILE A 1 12 ? -6.303 0.519 4.597 1.00 0.00 12 ILE A C 12
ATOM 6526 O O . ILE A 1 12 ? -5.734 -0.519 4.262 1.00 0.00 12 ILE A O 12
ATOM 6542 N N . ARG A 1 13 ? -5.925 1.242 5.641 1.00 0.00 13 ARG A N 12
ATOM 6543 C CA . ARG A 1 13 ? -4.795 0.843 6.467 1.00 0.00 13 ARG A CA 12
ATOM 6544 C C . ARG A 1 13 ? -4.942 -0.616 6.873 1.00 0.00 13 ARG A C 12
ATOM 6545 O O . ARG A 1 13 ? -3.961 -1.288 7.188 1.00 0.00 13 ARG A O 12
ATOM 6566 N N . SER A 1 14 ? -6.189 -1.085 6.861 1.00 0.00 14 SER A N 12
ATOM 6567 C CA . SER A 1 14 ? -6.518 -2.460 7.222 1.00 0.00 14 SER A CA 12
ATOM 6568 C C . SER A 1 14 ? -5.341 -3.393 7.015 1.00 0.00 14 SER A C 12
ATOM 6569 O O . SER A 1 14 ? -4.585 -3.673 7.945 1.00 0.00 14 SER A O 12
ATOM 6577 N N . ARG A 1 15 ? -5.187 -3.871 5.793 1.00 0.00 15 ARG A N 12
ATOM 6578 C CA . ARG A 1 15 ? -4.092 -4.776 5.474 1.00 0.00 15 ARG A CA 12
ATOM 6579 C C . ARG A 1 15 ? -4.113 -5.158 4.008 1.00 0.00 15 ARG A C 12
ATOM 6580 O O . ARG A 1 15 ? -3.773 -6.281 3.638 1.00 0.00 15 ARG A O 12
ATOM 6601 N N . SER A 1 16 ? -4.510 -4.210 3.181 1.00 0.00 16 SER A N 12
ATOM 6602 C CA . SER A 1 16 ? -4.572 -4.439 1.740 1.00 0.00 16 SER A CA 12
ATOM 6603 C C . SER A 1 16 ? -4.621 -3.131 0.969 1.00 0.00 16 SER A C 12
ATOM 6604 O O . SER A 1 16 ? -5.404 -2.989 0.030 1.00 0.00 16 SER A O 12
ATOM 6612 N N . ASN A 1 17 ? -3.788 -2.177 1.361 1.00 0.00 17 ASN A N 12
ATOM 6613 C CA . ASN A 1 17 ? -3.761 -0.893 0.686 1.00 0.00 17 ASN A CA 12
ATOM 6614 C C . ASN A 1 17 ? -2.452 -0.155 0.915 1.00 0.00 17 ASN A C 12
ATOM 6615 O O . ASN A 1 17 ? -1.624 -0.558 1.731 1.00 0.00 17 ASN A O 12
ATOM 6626 N N . CYS A 1 18 ? -2.287 0.939 0.181 1.00 0.00 18 CYS A N 12
ATOM 6627 C CA . CYS A 1 18 ? -1.099 1.770 0.276 1.00 0.00 18 CYS A CA 12
ATOM 6628 C C . CYS A 1 18 ? -1.505 3.228 0.445 1.00 0.00 18 CYS A C 12
ATOM 6629 O O . CYS A 1 18 ? -2.146 3.806 -0.432 1.00 0.00 18 CYS A O 12
ATOM 6636 N N . PRO A 1 19 ? -1.147 3.838 1.584 1.00 0.00 19 PRO A N 12
ATOM 6637 C CA . PRO A 1 19 ? -1.490 5.230 1.874 1.00 0.00 19 PRO A CA 12
ATOM 6638 C C . PRO A 1 19 ? -0.932 6.193 0.837 1.00 0.00 19 PRO A C 12
ATOM 6639 O O . PRO A 1 19 ? -0.212 5.796 -0.080 1.00 0.00 19 PRO A O 12
ATOM 6650 N N . LYS A 1 20 ? -1.274 7.460 0.996 1.00 0.00 20 LYS A N 12
ATOM 6651 C CA . LYS A 1 20 ? -0.821 8.506 0.090 1.00 0.00 20 LYS A CA 12
ATOM 6652 C C . LYS A 1 20 ? 0.702 8.571 0.040 1.00 0.00 20 LYS A C 12
ATOM 6653 O O . LYS A 1 20 ? 1.377 8.379 1.052 1.00 0.00 20 LYS A O 12
ATOM 6672 N N . GLY A 1 21 ? 1.233 8.849 -1.143 1.00 0.00 21 GLY A N 12
ATOM 6673 C CA . GLY A 1 21 ? 2.672 8.945 -1.312 1.00 0.00 21 GLY A CA 12
ATOM 6674 C C . GLY A 1 21 ? 3.408 7.863 -0.554 1.00 0.00 21 GLY A C 12
ATOM 6675 O O . GLY A 1 21 ? 4.412 8.127 0.108 1.00 0.00 21 GLY A O 12
ATOM 6679 N N . LYS A 1 22 ? 2.900 6.644 -0.650 1.00 0.00 22 LYS A N 12
ATOM 6680 C CA . LYS A 1 22 ? 3.498 5.510 0.030 1.00 0.00 22 LYS A CA 12
ATOM 6681 C C . LYS A 1 22 ? 4.352 4.680 -0.922 1.00 0.00 22 LYS A C 12
ATOM 6682 O O . LYS A 1 22 ? 4.700 5.128 -2.015 1.00 0.00 22 LYS A O 12
ATOM 6701 N N . VAL A 1 23 ? 4.688 3.472 -0.490 1.00 0.00 23 VAL A N 12
ATOM 6702 C CA . VAL A 1 23 ? 5.502 2.570 -1.280 1.00 0.00 23 VAL A CA 12
ATOM 6703 C C . VAL A 1 23 ? 5.379 1.136 -0.774 1.00 0.00 23 VAL A C 12
ATOM 6704 O O . VAL A 1 23 ? 5.451 0.882 0.422 1.00 0.00 23 VAL A O 12
ATOM 6717 N N . TRP A 1 24 ? 5.183 0.199 -1.683 1.00 0.00 24 TRP A N 12
ATOM 6718 C CA . TRP A 1 24 ? 5.041 -1.195 -1.307 1.00 0.00 24 TRP A CA 12
ATOM 6719 C C . TRP A 1 24 ? 6.389 -1.876 -1.139 1.00 0.00 24 TRP A C 12
ATOM 6720 O O . TRP A 1 24 ? 7.435 -1.329 -1.488 1.00 0.00 24 TRP A O 12
ATOM 6741 N N . ASN A 1 25 ? 6.336 -3.073 -0.586 1.00 0.00 25 ASN A N 12
ATOM 6742 C CA . ASN A 1 25 ? 7.522 -3.877 -0.328 1.00 0.00 25 ASN A CA 12
ATOM 6743 C C . ASN A 1 25 ? 7.160 -5.355 -0.414 1.00 0.00 25 ASN A C 12
ATOM 6744 O O . ASN A 1 25 ? 6.002 -5.695 -0.592 1.00 0.00 25 ASN A O 12
ATOM 6755 N N . GLY A 1 26 ? 8.155 -6.222 -0.298 1.00 0.00 26 GLY A N 12
ATOM 6756 C CA . GLY A 1 26 ? 7.916 -7.653 -0.376 1.00 0.00 26 GLY A CA 12
ATOM 6757 C C . GLY A 1 26 ? 6.521 -8.079 0.071 1.00 0.00 26 GLY A C 12
ATOM 6758 O O . GLY A 1 26 ? 5.953 -9.015 -0.491 1.00 0.00 26 GLY A O 12
ATOM 6762 N N . PHE A 1 27 ? 5.962 -7.403 1.078 1.00 0.00 27 PHE A N 12
ATOM 6763 C CA . PHE A 1 27 ? 4.636 -7.740 1.569 1.00 0.00 27 PHE A CA 12
ATOM 6764 C C . PHE A 1 27 ? 4.053 -6.608 2.410 1.00 0.00 27 PHE A C 12
ATOM 6765 O O . PHE A 1 27 ? 3.570 -6.844 3.518 1.00 0.00 27 PHE A O 12
ATOM 6782 N N . ASP A 1 28 ? 4.106 -5.377 1.902 1.00 0.00 28 ASP A N 12
ATOM 6783 C CA . ASP A 1 28 ? 3.579 -4.237 2.662 1.00 0.00 28 ASP A CA 12
ATOM 6784 C C . ASP A 1 28 ? 3.488 -2.987 1.810 1.00 0.00 28 ASP A C 12
ATOM 6785 O O . ASP A 1 28 ? 4.440 -2.625 1.131 1.00 0.00 28 ASP A O 12
ATOM 6794 N N . CYS A 1 29 ? 2.335 -2.333 1.845 1.00 0.00 29 CYS A N 12
ATOM 6795 C CA . CYS A 1 29 ? 2.119 -1.126 1.061 1.00 0.00 29 CYS A CA 12
ATOM 6796 C C . CYS A 1 29 ? 2.157 0.094 1.964 1.00 0.00 29 CYS A C 12
ATOM 6797 O O . CYS A 1 29 ? 1.150 0.449 2.567 1.00 0.00 29 CYS A O 12
ATOM 6804 N N . LYS A 1 30 ? 3.319 0.726 2.072 1.00 0.00 30 LYS A N 12
ATOM 6805 C CA . LYS A 1 30 ? 3.450 1.890 2.937 1.00 0.00 30 LYS A CA 12
ATOM 6806 C C . LYS A 1 30 ? 4.689 2.731 2.622 1.00 0.00 30 LYS A C 12
ATOM 6807 O O . LYS A 1 30 ? 5.717 2.213 2.198 1.00 0.00 30 LYS A O 12
ATOM 6826 N N . SER A 1 31 ? 4.574 4.038 2.838 1.00 0.00 31 SER A N 12
ATOM 6827 C CA . SER A 1 31 ? 5.670 4.973 2.580 1.00 0.00 31 SER A CA 12
ATOM 6828 C C . SER A 1 31 ? 7.033 4.380 2.925 1.00 0.00 31 SER A C 12
ATOM 6829 O O . SER A 1 31 ? 7.132 3.367 3.617 1.00 0.00 31 SER A O 12
ATOM 6837 N N . PRO A 1 32 ? 8.109 5.027 2.442 1.00 0.00 32 PRO A N 12
ATOM 6838 C CA . PRO A 1 32 ? 9.484 4.589 2.686 1.00 0.00 32 PRO A CA 12
ATOM 6839 C C . PRO A 1 32 ? 9.875 4.736 4.146 1.00 0.00 32 PRO A C 12
ATOM 6840 O O . PRO A 1 32 ? 10.923 4.252 4.572 1.00 0.00 32 PRO A O 12
ATOM 6851 N N . PHE A 1 33 ? 9.012 5.387 4.912 1.00 0.00 33 PHE A N 12
ATOM 6852 C CA . PHE A 1 33 ? 9.252 5.574 6.332 1.00 0.00 33 PHE A CA 12
ATOM 6853 C C . PHE A 1 33 ? 9.318 4.214 7.002 1.00 0.00 33 PHE A C 12
ATOM 6854 O O . PHE A 1 33 ? 9.931 4.043 8.056 1.00 0.00 33 PHE A O 12
ATOM 6871 N N . ALA A 1 34 ? 8.683 3.245 6.354 1.00 0.00 34 ALA A N 12
ATOM 6872 C CA . ALA A 1 34 ? 8.653 1.877 6.832 1.00 0.00 34 ALA A CA 12
ATOM 6873 C C . ALA A 1 34 ? 9.881 1.119 6.347 1.00 0.00 34 ALA A C 12
ATOM 6874 O O . ALA A 1 34 ? 10.960 1.694 6.211 1.00 0.00 34 ALA A O 12
ATOM 6881 N N . PHE A 1 35 ? 9.694 -0.170 6.100 1.00 0.00 35 PHE A N 12
ATOM 6882 C CA . PHE A 1 35 ? 10.760 -1.060 5.630 1.00 0.00 35 PHE A CA 12
ATOM 6883 C C . PHE A 1 35 ? 11.935 -0.281 5.041 1.00 0.00 35 PHE A C 12
ATOM 6884 O O . PHE A 1 35 ? 12.005 -0.065 3.831 1.00 0.00 35 PHE A O 12
ATOM 6901 N N . SER A 1 36 ? 12.857 0.138 5.903 1.00 0.00 36 SER A N 12
ATOM 6902 C CA . SER A 1 36 ? 14.028 0.890 5.465 1.00 0.00 36 SER A CA 12
ATOM 6903 C C . SER A 1 36 ? 14.956 0.015 4.629 1.00 0.00 36 SER A C 12
ATOM 6904 O O . SER A 1 36 ? 15.277 -1.104 5.078 1.00 0.00 36 SER A O 12
ATOM 6913 N N . GLU A 1 1 ? -3.265 -11.351 -7.189 1.00 0.00 1 GLU A N 13
ATOM 6914 C CA . GLU A 1 1 ? -3.420 -10.150 -6.326 1.00 0.00 1 GLU A CA 13
ATOM 6915 C C . GLU A 1 1 ? -2.925 -8.897 -7.037 1.00 0.00 1 GLU A C 13
ATOM 6916 O O . GLU A 1 1 ? -1.725 -8.722 -7.245 1.00 0.00 1 GLU A O 13
ATOM 6930 N N . LEU A 1 2 ? -3.858 -8.027 -7.409 1.00 0.00 2 LEU A N 13
ATOM 6931 C CA . LEU A 1 2 ? -3.517 -6.787 -8.097 1.00 0.00 2 LEU A CA 13
ATOM 6932 C C . LEU A 1 2 ? -2.765 -5.839 -7.166 1.00 0.00 2 LEU A C 13
ATOM 6933 O O . LEU A 1 2 ? -3.160 -5.635 -6.019 1.00 0.00 2 LEU A O 13
ATOM 6949 N N . PRO A 1 3 ? -1.664 -5.250 -7.655 1.00 0.00 3 PRO A N 13
ATOM 6950 C CA . PRO A 1 3 ? -0.847 -4.318 -6.870 1.00 0.00 3 PRO A CA 13
ATOM 6951 C C . PRO A 1 3 ? -1.611 -3.048 -6.511 1.00 0.00 3 PRO A C 13
ATOM 6952 O O . PRO A 1 3 ? -1.785 -2.161 -7.348 1.00 0.00 3 PRO A O 13
ATOM 6963 N N . LYS A 1 4 ? -2.071 -2.968 -5.266 1.00 0.00 4 LYS A N 13
ATOM 6964 C CA . LYS A 1 4 ? -2.824 -1.807 -4.806 1.00 0.00 4 LYS A CA 13
ATOM 6965 C C . LYS A 1 4 ? -1.935 -0.571 -4.701 1.00 0.00 4 LYS A C 13
ATOM 6966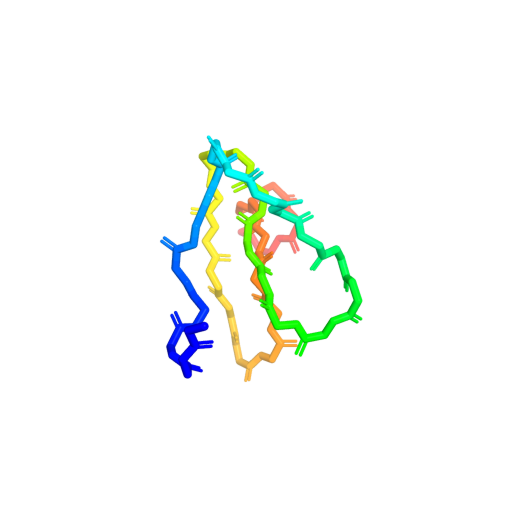 O O . LYS A 1 4 ? -0.765 -0.662 -4.331 1.00 0.00 4 LYS A O 13
ATOM 6985 N N . LEU A 1 5 ? -2.509 0.584 -5.024 1.00 0.00 5 LEU A N 13
ATOM 6986 C CA . LEU A 1 5 ? -1.791 1.851 -4.963 1.00 0.00 5 LEU A CA 13
ATOM 6987 C C . LEU A 1 5 ? -2.756 3.010 -4.706 1.00 0.00 5 LEU A C 13
ATOM 6988 O O . LEU A 1 5 ? -2.631 4.076 -5.308 1.00 0.00 5 LEU A O 13
ATOM 7004 N N . PRO A 1 6 ? -3.739 2.814 -3.808 1.00 0.00 6 PRO A N 13
ATOM 7005 C CA . PRO A 1 6 ? -4.731 3.845 -3.481 1.00 0.00 6 PRO A CA 13
ATOM 7006 C C . PRO A 1 6 ? -4.208 4.871 -2.480 1.00 0.00 6 PRO A C 13
ATOM 7007 O O . PRO A 1 6 ? -3.142 4.694 -1.895 1.00 0.00 6 PRO A O 13
ATOM 7018 N N . ASP A 1 7 ? -4.972 5.943 -2.285 1.00 0.00 7 ASP A N 13
ATOM 7019 C CA . ASP A 1 7 ? -4.596 6.996 -1.345 1.00 0.00 7 ASP A CA 13
ATOM 7020 C C . ASP A 1 7 ? -5.631 8.115 -1.341 1.00 0.00 7 ASP A C 13
ATOM 7021 O O . ASP A 1 7 ? -5.807 8.811 -2.341 1.00 0.00 7 ASP A O 13
ATOM 7030 N N . ASP A 1 8 ? -6.313 8.284 -0.213 1.00 0.00 8 ASP A N 13
ATOM 7031 C CA . ASP A 1 8 ? -7.332 9.321 -0.086 1.00 0.00 8 ASP A CA 13
ATOM 7032 C C . ASP A 1 8 ? -7.947 9.320 1.311 1.00 0.00 8 ASP A C 13
ATOM 7033 O O . ASP A 1 8 ? -9.143 9.559 1.473 1.00 0.00 8 ASP A O 13
ATOM 7042 N N . LYS A 1 9 ? -7.120 9.052 2.316 1.00 0.00 9 LYS A N 13
ATOM 7043 C CA . LYS A 1 9 ? -7.579 9.024 3.697 1.00 0.00 9 LYS A CA 13
ATOM 7044 C C . LYS A 1 9 ? -8.855 8.198 3.829 1.00 0.00 9 LYS A C 13
ATOM 7045 O O . LYS A 1 9 ? -9.631 8.368 4.769 1.00 0.00 9 LYS A O 13
ATOM 7064 N N . VAL A 1 10 ? -9.052 7.295 2.875 1.00 0.00 10 VAL A N 13
ATOM 7065 C CA . VAL A 1 10 ? -10.215 6.418 2.857 1.00 0.00 10 VAL A CA 13
ATOM 7066 C C . VAL A 1 10 ? -9.789 4.968 2.625 1.00 0.00 10 VAL A C 13
ATOM 7067 O O . VAL A 1 10 ? -10.621 4.067 2.527 1.00 0.00 10 VAL A O 13
ATOM 7080 N N . LEU A 1 11 ? -8.479 4.762 2.533 1.00 0.00 11 LEU A N 13
ATOM 7081 C CA . LEU A 1 11 ? -7.909 3.444 2.305 1.00 0.00 11 LEU A CA 13
ATOM 7082 C C . LEU A 1 11 ? -8.279 2.475 3.416 1.00 0.00 11 LEU A C 13
ATOM 7083 O O . LEU A 1 11 ? -9.087 2.790 4.290 1.00 0.00 11 LEU A O 13
ATOM 7099 N N . ILE A 1 12 ? -7.677 1.294 3.375 1.00 0.00 12 ILE A N 13
ATOM 7100 C CA . ILE A 1 12 ? -7.934 0.271 4.371 1.00 0.00 12 ILE A CA 13
ATOM 7101 C C . ILE A 1 12 ? -6.652 -0.419 4.796 1.00 0.00 12 ILE A C 13
ATOM 7102 O O . ILE A 1 12 ? -6.079 -1.203 4.039 1.00 0.00 12 ILE A O 13
ATOM 7118 N N . ARG A 1 13 ? -6.222 -0.163 6.022 1.00 0.00 13 ARG A N 13
ATOM 7119 C CA . ARG A 1 13 ? -5.030 -0.807 6.540 1.00 0.00 13 ARG A CA 13
ATOM 7120 C C . ARG A 1 13 ? -5.175 -2.316 6.389 1.00 0.00 13 ARG A C 13
ATOM 7121 O O . ARG A 1 13 ? -4.185 -3.049 6.378 1.00 0.00 13 ARG A O 13
ATOM 7142 N N . SER A 1 14 ? -6.433 -2.756 6.269 1.00 0.00 14 SER A N 13
ATOM 7143 C CA . SER A 1 14 ? -6.779 -4.167 6.109 1.00 0.00 14 SER A CA 13
ATOM 7144 C C . SER A 1 14 ? -5.588 -5.002 5.678 1.00 0.00 14 SER A C 13
ATOM 7145 O O . SER A 1 14 ? -4.870 -5.557 6.508 1.00 0.00 14 SER A O 13
ATOM 7153 N N . ARG A 1 15 ? -5.387 -5.087 4.376 1.00 0.00 15 ARG A N 13
ATOM 7154 C CA . ARG A 1 15 ? -4.279 -5.859 3.834 1.00 0.00 15 ARG A CA 13
ATOM 7155 C C . ARG A 1 15 ? -4.256 -5.774 2.321 1.00 0.00 15 ARG A C 13
ATOM 7156 O O . ARG A 1 15 ? -3.896 -6.728 1.634 1.00 0.00 15 ARG A O 13
ATOM 7177 N N . SER A 1 16 ? -4.640 -4.618 1.817 1.00 0.00 16 SER A N 13
ATOM 7178 C CA . SER A 1 16 ? -4.669 -4.386 0.377 1.00 0.00 16 SER A CA 13
ATOM 7179 C C . SER A 1 16 ? -4.881 -2.912 0.065 1.00 0.00 16 SER A C 13
ATOM 7180 O O . SER A 1 16 ? -5.707 -2.559 -0.777 1.00 0.00 16 SER A O 13
ATOM 7188 N N . ASN A 1 17 ? -4.131 -2.053 0.745 1.00 0.00 17 ASN A N 13
ATOM 7189 C CA . ASN A 1 17 ? -4.242 -0.621 0.536 1.00 0.00 17 ASN A CA 13
ATOM 7190 C C . ASN A 1 17 ? -2.973 0.092 0.988 1.00 0.00 17 ASN A C 13
ATOM 7191 O O . ASN A 1 17 ? -2.373 -0.264 2.003 1.00 0.00 17 ASN A O 13
ATOM 7202 N N . CYS A 1 18 ? -2.568 1.101 0.227 1.00 0.00 18 CYS A N 13
ATOM 7203 C CA . CYS A 1 18 ? -1.370 1.868 0.545 1.00 0.00 18 CYS A CA 13
ATOM 7204 C C . CYS A 1 18 ? -1.732 3.310 0.874 1.00 0.00 18 CYS A C 13
ATOM 7205 O O . CYS A 1 18 ? -2.541 3.925 0.187 1.00 0.00 18 CYS A O 13
ATOM 7212 N N . PRO A 1 19 ? -1.138 3.869 1.935 1.00 0.00 19 PRO A N 13
ATOM 7213 C CA . PRO A 1 19 ? -1.406 5.243 2.347 1.00 0.00 19 PRO A CA 13
ATOM 7214 C C . PRO A 1 19 ? -1.148 6.229 1.213 1.00 0.00 19 PRO A C 13
ATOM 7215 O O . PRO A 1 19 ? -1.158 5.855 0.041 1.00 0.00 19 PRO A O 13
ATOM 7226 N N . LYS A 1 20 ? -0.912 7.485 1.566 1.00 0.00 20 LYS A N 13
ATOM 7227 C CA . LYS A 1 20 ? -0.643 8.521 0.578 1.00 0.00 20 LYS A CA 13
ATOM 7228 C C . LYS A 1 20 ? 0.840 8.540 0.216 1.00 0.00 20 LYS A C 13
ATOM 7229 O O . LYS A 1 20 ? 1.695 8.342 1.078 1.00 0.00 20 LYS A O 13
ATOM 7248 N N . GLY A 1 21 ? 1.137 8.778 -1.057 1.00 0.00 21 GLY A N 13
ATOM 7249 C CA . GLY A 1 21 ? 2.522 8.812 -1.497 1.00 0.00 21 GLY A CA 13
ATOM 7250 C C . GLY A 1 21 ? 3.346 7.764 -0.783 1.00 0.00 21 GLY A C 13
ATOM 7251 O O . GLY A 1 21 ? 4.296 8.084 -0.066 1.00 0.00 21 GLY A O 13
ATOM 7255 N N . LYS A 1 22 ? 2.950 6.513 -0.953 1.00 0.00 22 LYS A N 13
ATOM 7256 C CA . LYS A 1 22 ? 3.614 5.398 -0.299 1.00 0.00 22 LYS A CA 13
ATOM 7257 C C . LYS A 1 22 ? 4.485 4.601 -1.263 1.00 0.00 22 LYS A C 13
ATOM 7258 O O . LYS A 1 22 ? 4.787 5.048 -2.370 1.00 0.00 22 LYS A O 13
ATOM 7277 N N . VAL A 1 23 ? 4.889 3.418 -0.817 1.00 0.00 23 VAL A N 13
ATOM 7278 C CA . VAL A 1 23 ? 5.730 2.531 -1.589 1.00 0.00 23 VAL A CA 13
ATOM 7279 C C . VAL A 1 23 ? 5.663 1.111 -1.037 1.00 0.00 23 VAL A C 13
ATOM 7280 O O . VAL A 1 23 ? 6.054 0.862 0.100 1.00 0.00 23 VAL A O 13
ATOM 7293 N N . TRP A 1 24 ? 5.167 0.176 -1.827 1.00 0.00 24 TRP A N 13
ATOM 7294 C CA . TRP A 1 24 ? 5.058 -1.195 -1.369 1.00 0.00 24 TRP A CA 13
ATOM 7295 C C . TRP A 1 24 ? 6.426 -1.822 -1.172 1.00 0.00 24 TRP A C 13
ATOM 7296 O O . TRP A 1 24 ? 7.450 -1.286 -1.596 1.00 0.00 24 TRP A O 13
ATOM 7317 N N . ASN A 1 25 ? 6.417 -2.955 -0.500 1.00 0.00 25 ASN A N 13
ATOM 7318 C CA . ASN A 1 25 ? 7.632 -3.697 -0.190 1.00 0.00 25 ASN A CA 13
ATOM 7319 C C . ASN A 1 25 ? 7.343 -5.188 -0.232 1.00 0.00 25 ASN A C 13
ATOM 7320 O O . ASN A 1 25 ? 6.216 -5.589 -0.473 1.00 0.00 25 ASN A O 13
ATOM 7331 N N . GLY A 1 26 ? 8.358 -6.003 -0.002 1.00 0.00 26 GLY A N 13
ATOM 7332 C CA . GLY A 1 26 ? 8.174 -7.442 -0.029 1.00 0.00 26 GLY A CA 13
ATOM 7333 C C . GLY A 1 26 ? 6.784 -7.894 0.402 1.00 0.00 26 GLY A C 13
ATOM 7334 O O . GLY A 1 26 ? 6.278 -8.895 -0.105 1.00 0.00 26 GLY A O 13
ATOM 7338 N N . PHE A 1 27 ? 6.161 -7.174 1.341 1.00 0.00 27 PHE A N 13
ATOM 7339 C CA . PHE A 1 27 ? 4.842 -7.543 1.815 1.00 0.00 27 PHE A CA 13
ATOM 7340 C C . PHE A 1 27 ? 4.154 -6.391 2.544 1.00 0.00 27 PHE A C 13
ATOM 7341 O O . PHE A 1 27 ? 3.613 -6.590 3.632 1.00 0.00 27 PHE A O 13
ATOM 7358 N N . ASP A 1 28 ? 4.168 -5.188 1.968 1.00 0.00 28 ASP A N 13
ATOM 7359 C CA . ASP A 1 28 ? 3.528 -4.043 2.632 1.00 0.00 28 ASP A CA 13
ATOM 7360 C C . ASP A 1 28 ? 3.451 -2.822 1.733 1.00 0.00 28 ASP A C 13
ATOM 7361 O O . ASP A 1 28 ? 4.450 -2.406 1.162 1.00 0.00 28 ASP A O 13
ATOM 7370 N N . CYS A 1 29 ? 2.255 -2.253 1.615 1.00 0.00 29 CYS A N 13
ATOM 7371 C CA . CYS A 1 29 ? 2.040 -1.077 0.778 1.00 0.00 29 CYS A CA 13
ATOM 7372 C C . CYS A 1 29 ? 2.007 0.194 1.615 1.00 0.00 29 CYS A C 13
ATOM 7373 O O . CYS A 1 29 ? 0.950 0.584 2.108 1.00 0.00 29 CYS A O 13
ATOM 7380 N N . LYS A 1 30 ? 3.153 0.853 1.759 1.00 0.00 30 LYS A N 13
ATOM 7381 C CA . LYS A 1 30 ? 3.218 2.099 2.532 1.00 0.00 30 LYS A CA 13
ATOM 7382 C C . LYS A 1 30 ? 4.495 2.865 2.254 1.00 0.00 30 LYS A C 13
ATOM 7383 O O . LYS A 1 30 ? 5.430 2.351 1.653 1.00 0.00 30 LYS A O 13
ATOM 7402 N N . SER A 1 31 ? 4.522 4.101 2.701 1.00 0.00 31 SER A N 13
ATOM 7403 C CA . SER A 1 31 ? 5.680 4.964 2.505 1.00 0.00 31 SER A CA 13
ATOM 7404 C C . SER A 1 31 ? 6.986 4.220 2.751 1.00 0.00 31 SER A C 13
ATOM 7405 O O . SER A 1 31 ? 6.995 3.102 3.266 1.00 0.00 31 SER A O 13
ATOM 7413 N N . PRO A 1 32 ? 8.113 4.845 2.371 1.00 0.00 32 PRO A N 13
ATOM 7414 C CA . PRO A 1 32 ? 9.444 4.259 2.535 1.00 0.00 32 PRO A CA 13
ATOM 7415 C C . PRO A 1 32 ? 9.914 4.283 3.975 1.00 0.00 32 PRO A C 13
ATOM 7416 O O . PRO A 1 32 ? 10.973 3.751 4.304 1.00 0.00 32 PRO A O 13
ATOM 7427 N N . PHE A 1 33 ? 9.118 4.896 4.833 1.00 0.00 33 PHE A N 13
ATOM 7428 C CA . PHE A 1 33 ? 9.454 4.980 6.239 1.00 0.00 33 PHE A CA 13
ATOM 7429 C C . PHE A 1 33 ? 9.092 3.683 6.955 1.00 0.00 33 PHE A C 13
ATOM 7430 O O . PHE A 1 33 ? 9.441 3.490 8.120 1.00 0.00 33 PHE A O 13
ATOM 7447 N N . ALA A 1 34 ? 8.383 2.799 6.255 1.00 0.00 34 ALA A N 13
ATOM 7448 C CA . ALA A 1 34 ? 7.974 1.527 6.844 1.00 0.00 34 ALA A CA 13
ATOM 7449 C C . ALA A 1 34 ? 8.764 0.356 6.273 1.00 0.00 34 ALA A C 13
ATOM 7450 O O . ALA A 1 34 ? 8.249 -0.754 6.152 1.00 0.00 34 ALA A O 13
ATOM 7457 N N . PHE A 1 35 ? 10.023 0.613 5.949 1.00 0.00 35 PHE A N 13
ATOM 7458 C CA . PHE A 1 35 ? 10.909 -0.418 5.408 1.00 0.00 35 PHE A CA 13
ATOM 7459 C C . PHE A 1 35 ? 12.358 -0.149 5.803 1.00 0.00 35 PHE A C 13
ATOM 7460 O O . PHE A 1 35 ? 13.287 -0.611 5.142 1.00 0.00 35 PHE A O 13
ATOM 7477 N N . SER A 1 36 ? 12.542 0.605 6.882 1.00 0.00 36 SER A N 13
ATOM 7478 C CA . SER A 1 36 ? 13.879 0.937 7.362 1.00 0.00 36 SER A CA 13
ATOM 7479 C C . SER A 1 36 ? 13.809 1.650 8.707 1.00 0.00 36 SER A C 13
ATOM 7480 O O . SER A 1 36 ? 14.419 1.148 9.674 1.00 0.00 36 SER A O 13
ATOM 7489 N N . GLU A 1 1 ? -3.855 -11.925 -2.125 1.00 0.00 1 GLU A N 14
ATOM 7490 C CA . GLU A 1 1 ? -4.062 -10.577 -1.532 1.00 0.00 1 GLU A CA 14
ATOM 7491 C C . GLU A 1 1 ? -4.636 -9.607 -2.559 1.00 0.00 1 GLU A C 14
ATOM 7492 O O . GLU A 1 1 ? -4.299 -9.670 -3.742 1.00 0.00 1 GLU A O 14
ATOM 7506 N N . LEU A 1 2 ? -5.505 -8.711 -2.103 1.00 0.00 2 LEU A N 14
ATOM 7507 C CA . LEU A 1 2 ? -6.123 -7.732 -2.990 1.00 0.00 2 LEU A CA 14
ATOM 7508 C C . LEU A 1 2 ? -5.073 -6.804 -3.594 1.00 0.00 2 LEU A C 14
ATOM 7509 O O . LEU A 1 2 ? -3.961 -6.689 -3.082 1.00 0.00 2 LEU A O 14
ATOM 7525 N N . PRO A 1 3 ? -5.417 -6.138 -4.705 1.00 0.00 3 PRO A N 14
ATOM 7526 C CA . PRO A 1 3 ? -4.512 -5.220 -5.403 1.00 0.00 3 PRO A CA 14
ATOM 7527 C C . PRO A 1 3 ? -4.331 -3.899 -4.660 1.00 0.00 3 PRO A C 14
ATOM 7528 O O . PRO A 1 3 ? -4.847 -2.865 -5.084 1.00 0.00 3 PRO A O 14
ATOM 7539 N N . LYS A 1 4 ? -3.599 -3.938 -3.550 1.00 0.00 4 LYS A N 14
ATOM 7540 C CA . LYS A 1 4 ? -3.354 -2.742 -2.750 1.00 0.00 4 LYS A CA 14
ATOM 7541 C C . LYS A 1 4 ? -2.628 -1.663 -3.554 1.00 0.00 4 LYS A C 14
ATOM 7542 O O . LYS A 1 4 ? -1.421 -1.753 -3.779 1.00 0.00 4 LYS A O 14
ATOM 7561 N N . LEU A 1 5 ? -3.364 -0.630 -3.965 1.00 0.00 5 LEU A N 14
ATOM 7562 C CA . LEU A 1 5 ? -2.773 0.475 -4.718 1.00 0.00 5 LEU A CA 14
ATOM 7563 C C . LEU A 1 5 ? -3.619 1.751 -4.617 1.00 0.00 5 LEU A C 14
ATOM 7564 O O . LEU A 1 5 ? -3.867 2.411 -5.626 1.00 0.00 5 LEU A O 14
ATOM 7580 N N . PRO A 1 6 ? -4.076 2.124 -3.401 1.00 0.00 6 PRO A N 14
ATOM 7581 C CA . PRO A 1 6 ? -4.884 3.312 -3.177 1.00 0.00 6 PRO A CA 14
ATOM 7582 C C . PRO A 1 6 ? -4.071 4.457 -2.576 1.00 0.00 6 PRO A C 14
ATOM 7583 O O . PRO A 1 6 ? -2.934 4.262 -2.147 1.00 0.00 6 PRO A O 14
ATOM 7594 N N . ASP A 1 7 ? -4.659 5.650 -2.536 1.00 0.00 7 ASP A N 14
ATOM 7595 C CA . ASP A 1 7 ? -3.978 6.811 -1.969 1.00 0.00 7 ASP A CA 14
ATOM 7596 C C . ASP A 1 7 ? -4.845 8.063 -2.056 1.00 0.00 7 ASP A C 14
ATOM 7597 O O . ASP A 1 7 ? -4.651 8.907 -2.932 1.00 0.00 7 ASP A O 14
ATOM 7606 N N . ASP A 1 8 ? -5.798 8.181 -1.137 1.00 0.00 8 ASP A N 14
ATOM 7607 C CA . ASP A 1 8 ? -6.695 9.332 -1.101 1.00 0.00 8 ASP A CA 14
ATOM 7608 C C . ASP A 1 8 ? -7.081 9.670 0.335 1.00 0.00 8 ASP A C 14
ATOM 7609 O O . ASP A 1 8 ? -8.211 10.073 0.608 1.00 0.00 8 ASP A O 14
ATOM 7618 N N . LYS A 1 9 ? -6.129 9.503 1.250 1.00 0.00 9 LYS A N 14
ATOM 7619 C CA . LYS A 1 9 ? -6.354 9.786 2.656 1.00 0.00 9 LYS A CA 14
ATOM 7620 C C . LYS A 1 9 ? -7.614 9.088 3.159 1.00 0.00 9 LYS A C 14
ATOM 7621 O O . LYS A 1 9 ? -8.195 9.480 4.171 1.00 0.00 9 LYS A O 14
ATOM 7640 N N . VAL A 1 10 ? -8.026 8.051 2.437 1.00 0.00 10 VAL A N 14
ATOM 7641 C CA . VAL A 1 10 ? -9.213 7.286 2.791 1.00 0.00 10 VAL A CA 14
ATOM 7642 C C . VAL A 1 10 ? -8.881 5.799 2.936 1.00 0.00 10 VAL A C 14
ATOM 7643 O O . VAL A 1 10 ? -9.698 5.012 3.416 1.00 0.00 10 VAL A O 14
ATOM 7656 N N . LEU A 1 11 ? -7.676 5.425 2.511 1.00 0.00 11 LEU A N 14
ATOM 7657 C CA . LEU A 1 11 ? -7.216 4.045 2.579 1.00 0.00 11 LEU A CA 14
ATOM 7658 C C . LEU A 1 11 ? -7.367 3.465 3.981 1.00 0.00 11 LEU A C 14
ATOM 7659 O O . LEU A 1 11 ? -7.960 4.084 4.864 1.00 0.00 11 LEU A O 14
ATOM 7675 N N . ILE A 1 12 ? -6.817 2.272 4.168 1.00 0.00 12 ILE A N 14
ATOM 7676 C CA . ILE A 1 12 ? -6.869 1.581 5.449 1.00 0.00 12 ILE A CA 14
ATOM 7677 C C . ILE A 1 12 ? -5.494 1.058 5.839 1.00 0.00 12 ILE A C 14
ATOM 7678 O O . ILE A 1 12 ? -4.650 0.795 4.982 1.00 0.00 12 ILE A O 14
ATOM 7694 N N . ARG A 1 13 ? -5.291 0.877 7.134 1.00 0.00 13 ARG A N 14
ATOM 7695 C CA . ARG A 1 13 ? -4.036 0.347 7.644 1.00 0.00 13 ARG A CA 14
ATOM 7696 C C . ARG A 1 13 ? -4.174 -1.152 7.871 1.00 0.00 13 ARG A C 14
ATOM 7697 O O . ARG A 1 13 ? -3.180 -1.872 7.971 1.00 0.00 13 ARG A O 14
ATOM 7718 N N . SER A 1 14 ? -5.428 -1.599 7.951 1.00 0.00 14 SER A N 14
ATOM 7719 C CA . SER A 1 14 ? -5.753 -3.005 8.164 1.00 0.00 14 SER A CA 14
ATOM 7720 C C . SER A 1 14 ? -4.636 -3.919 7.693 1.00 0.00 14 SER A C 14
ATOM 7721 O O . SER A 1 14 ? -3.773 -4.320 8.474 1.00 0.00 14 SER A O 14
ATOM 7729 N N . ARG A 1 15 ? -4.661 -4.246 6.414 1.00 0.00 15 ARG A N 14
ATOM 7730 C CA . ARG A 1 15 ? -3.649 -5.117 5.833 1.00 0.00 15 ARG A CA 14
ATOM 7731 C C . ARG A 1 15 ? -3.888 -5.292 4.346 1.00 0.00 15 ARG A C 14
ATOM 7732 O O . ARG A 1 15 ? -3.643 -6.357 3.779 1.00 0.00 15 ARG A O 14
ATOM 7753 N N . SER A 1 16 ? -4.374 -4.232 3.726 1.00 0.00 16 SER A N 14
ATOM 7754 C CA . SER A 1 16 ? -4.657 -4.250 2.295 1.00 0.00 16 SER A CA 14
ATOM 7755 C C . SER A 1 16 ? -4.879 -2.846 1.755 1.00 0.00 16 SER A C 14
ATOM 7756 O O . SER A 1 16 ? -5.858 -2.593 1.055 1.00 0.00 16 SER A O 14
ATOM 7764 N N . ASN A 1 17 ? -3.968 -1.935 2.073 1.00 0.00 17 ASN A N 14
ATOM 7765 C CA . ASN A 1 17 ? -4.087 -0.569 1.601 1.00 0.00 17 ASN A CA 14
ATOM 7766 C C . ASN A 1 17 ? -2.785 0.201 1.783 1.00 0.00 17 ASN A C 14
ATOM 7767 O O . ASN A 1 17 ? -2.080 0.029 2.779 1.00 0.00 17 ASN A O 14
ATOM 7778 N N . CYS A 1 18 ? -2.481 1.058 0.815 1.00 0.00 18 CYS A N 14
ATOM 7779 C CA . CYS A 1 18 ? -1.271 1.871 0.859 1.00 0.00 18 CYS A CA 14
ATOM 7780 C C . CYS A 1 18 ? -1.622 3.344 1.052 1.00 0.00 18 CYS A C 14
ATOM 7781 O O . CYS A 1 18 ? -2.507 3.871 0.379 1.00 0.00 18 CYS A O 14
ATOM 7788 N N . PRO A 1 19 ? -0.930 4.031 1.975 1.00 0.00 19 PRO A N 14
ATOM 7789 C CA . PRO A 1 19 ? -1.173 5.448 2.251 1.00 0.00 19 PRO A CA 14
ATOM 7790 C C . PRO A 1 19 ? -0.876 6.322 1.040 1.00 0.00 19 PRO A C 14
ATOM 7791 O O . PRO A 1 19 ? -0.776 5.830 -0.084 1.00 0.00 19 PRO A O 14
ATOM 7802 N N . LYS A 1 20 ? -0.737 7.618 1.277 1.00 0.00 20 LYS A N 14
ATOM 7803 C CA . LYS A 1 20 ? -0.452 8.564 0.207 1.00 0.00 20 LYS A CA 14
ATOM 7804 C C . LYS A 1 20 ? 1.026 8.532 -0.166 1.00 0.00 20 LYS A C 14
ATOM 7805 O O . LYS A 1 20 ? 1.889 8.341 0.690 1.00 0.00 20 LYS A O 14
ATOM 7824 N N . GLY A 1 21 ? 1.310 8.720 -1.449 1.00 0.00 21 GLY A N 14
ATOM 7825 C CA . GLY A 1 21 ? 2.685 8.709 -1.912 1.00 0.00 21 GLY A CA 14
ATOM 7826 C C . GLY A 1 21 ? 3.514 7.659 -1.206 1.00 0.00 21 GLY A C 14
ATOM 7827 O O . GLY A 1 21 ? 4.716 7.834 -1.001 1.00 0.00 21 GLY A O 14
ATOM 7831 N N . LYS A 1 22 ? 2.868 6.562 -0.834 1.00 0.00 22 LYS A N 14
ATOM 7832 C CA . LYS A 1 22 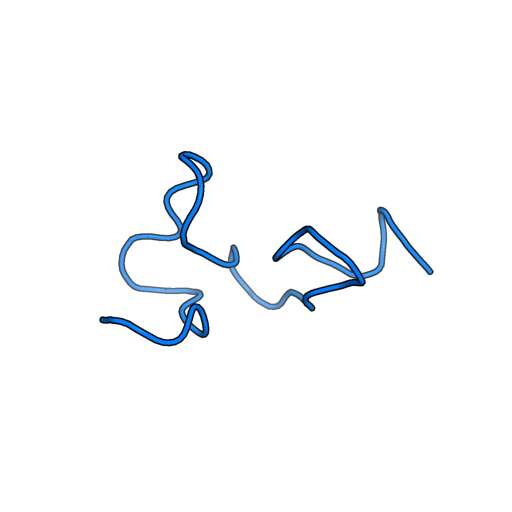? 3.533 5.472 -0.148 1.00 0.00 22 LYS A CA 14
ATOM 7833 C C . LYS A 1 22 ? 4.296 4.599 -1.128 1.00 0.00 22 LYS A C 14
ATOM 7834 O O . LYS A 1 22 ? 4.545 4.994 -2.266 1.00 0.00 22 LYS A O 14
ATOM 7853 N N . VAL A 1 23 ? 4.678 3.414 -0.675 1.00 0.00 23 VAL A N 14
ATOM 7854 C CA . VAL A 1 23 ? 5.423 2.495 -1.503 1.00 0.00 23 VAL A CA 14
ATOM 7855 C C . VAL A 1 23 ? 5.390 1.076 -0.958 1.00 0.00 23 VAL A C 14
ATOM 7856 O O . VAL A 1 23 ? 5.755 0.831 0.186 1.00 0.00 23 VAL A O 14
ATOM 7869 N N . TRP A 1 24 ? 4.976 0.132 -1.779 1.00 0.00 24 TRP A N 14
ATOM 7870 C CA . TRP A 1 24 ? 4.928 -1.249 -1.349 1.00 0.00 24 TRP A CA 14
ATOM 7871 C C . TRP A 1 24 ? 6.331 -1.784 -1.152 1.00 0.00 24 TRP A C 14
ATOM 7872 O O . TRP A 1 24 ? 7.313 -1.161 -1.558 1.00 0.00 24 TRP A O 14
ATOM 7893 N N . ASN A 1 25 ? 6.416 -2.917 -0.490 1.00 0.00 25 ASN A N 14
ATOM 7894 C CA . ASN A 1 25 ? 7.708 -3.515 -0.194 1.00 0.00 25 ASN A CA 14
ATOM 7895 C C . ASN A 1 25 ? 7.605 -4.990 0.175 1.00 0.00 25 ASN A C 14
ATOM 7896 O O . ASN A 1 25 ? 7.200 -5.325 1.287 1.00 0.00 25 ASN A O 14
ATOM 7907 N N . GLY A 1 26 ? 8.017 -5.852 -0.752 1.00 0.00 26 GLY A N 14
ATOM 7908 C CA . GLY A 1 26 ? 8.028 -7.293 -0.530 1.00 0.00 26 GLY A CA 14
ATOM 7909 C C . GLY A 1 26 ? 6.700 -7.891 -0.101 1.00 0.00 26 GLY A C 14
ATOM 7910 O O . GLY A 1 26 ? 6.233 -8.861 -0.698 1.00 0.00 26 GLY A O 14
ATOM 7914 N N . PHE A 1 27 ? 6.103 -7.340 0.944 1.00 0.00 27 PHE A N 14
ATOM 7915 C CA . PHE A 1 27 ? 4.846 -7.850 1.456 1.00 0.00 27 PHE A CA 14
ATOM 7916 C C . PHE A 1 27 ? 4.101 -6.787 2.254 1.00 0.00 27 PHE A C 14
ATOM 7917 O O . PHE A 1 27 ? 3.469 -7.092 3.264 1.00 0.00 27 PHE A O 14
ATOM 7934 N N . ASP A 1 28 ? 4.177 -5.537 1.802 1.00 0.00 28 ASP A N 14
ATOM 7935 C CA . ASP A 1 28 ? 3.491 -4.447 2.508 1.00 0.00 28 ASP A CA 14
ATOM 7936 C C . ASP A 1 28 ? 3.372 -3.194 1.655 1.00 0.00 28 ASP A C 14
ATOM 7937 O O . ASP A 1 28 ? 4.238 -2.905 0.842 1.00 0.00 28 ASP A O 14
ATOM 7946 N N . CYS A 1 29 ? 2.282 -2.462 1.843 1.00 0.00 29 CYS A N 14
ATOM 7947 C CA . CYS A 1 29 ? 2.029 -1.239 1.087 1.00 0.00 29 CYS A CA 14
ATOM 7948 C C . CYS A 1 29 ? 2.124 -0.029 2.004 1.00 0.00 29 CYS A C 14
ATOM 7949 O O . CYS A 1 29 ? 1.169 0.285 2.709 1.00 0.00 29 CYS A O 14
ATOM 7956 N N . LYS A 1 30 ? 3.271 0.639 2.020 1.00 0.00 30 LYS A N 14
ATOM 7957 C CA . LYS A 1 30 ? 3.436 1.792 2.895 1.00 0.00 30 LYS A CA 14
ATOM 7958 C C . LYS A 1 30 ? 4.631 2.664 2.519 1.00 0.00 30 LYS A C 14
ATOM 7959 O O . LYS A 1 30 ? 5.592 2.197 1.921 1.00 0.00 30 LYS A O 14
ATOM 7978 N N . SER A 1 31 ? 4.576 3.934 2.901 1.00 0.00 31 SER A N 14
ATOM 7979 C CA . SER A 1 31 ? 5.667 4.854 2.616 1.00 0.00 31 SER A CA 14
ATOM 7980 C C . SER A 1 31 ? 7.009 4.182 2.891 1.00 0.00 31 SER A C 14
ATOM 7981 O O . SER A 1 31 ? 7.063 3.109 3.491 1.00 0.00 31 SER A O 14
ATOM 7989 N N . PRO A 1 32 ? 8.111 4.802 2.447 1.00 0.00 32 PRO A N 14
ATOM 7990 C CA . PRO A 1 32 ? 9.454 4.256 2.640 1.00 0.00 32 PRO A CA 14
ATOM 7991 C C . PRO A 1 32 ? 9.909 4.324 4.087 1.00 0.00 32 PRO A C 14
ATOM 7992 O O . PRO A 1 32 ? 10.860 3.649 4.482 1.00 0.00 32 PRO A O 14
ATOM 8003 N N . PHE A 1 33 ? 9.226 5.135 4.876 1.00 0.00 33 PHE A N 14
ATOM 8004 C CA . PHE A 1 33 ? 9.561 5.279 6.280 1.00 0.00 33 PHE A CA 14
ATOM 8005 C C . PHE A 1 33 ? 9.219 4.010 7.052 1.00 0.00 33 PHE A C 14
ATOM 8006 O O . PHE A 1 33 ? 9.726 3.782 8.150 1.00 0.00 33 PHE A O 14
ATOM 8023 N N . ALA A 1 34 ? 8.349 3.191 6.470 1.00 0.00 34 ALA A N 14
ATOM 8024 C CA . ALA A 1 34 ? 7.931 1.945 7.103 1.00 0.00 34 ALA A CA 14
ATOM 8025 C C . ALA A 1 34 ? 8.559 0.740 6.418 1.00 0.00 34 ALA A C 14
ATOM 8026 O O . ALA A 1 34 ? 7.887 -0.257 6.161 1.00 0.00 34 ALA A O 14
ATOM 8033 N N . PHE A 1 35 ? 9.851 0.837 6.128 1.00 0.00 35 PHE A N 14
ATOM 8034 C CA . PHE A 1 35 ? 10.572 -0.246 5.470 1.00 0.00 35 PHE A CA 14
ATOM 8035 C C . PHE A 1 35 ? 12.079 -0.039 5.574 1.00 0.00 35 PHE A C 14
ATOM 8036 O O . PHE A 1 35 ? 12.822 -0.348 4.642 1.00 0.00 35 PHE A O 14
ATOM 8053 N N . SER A 1 36 ? 12.525 0.487 6.711 1.00 0.00 36 SER A N 14
ATOM 8054 C CA . SER A 1 36 ? 13.946 0.736 6.930 1.00 0.00 36 SER A CA 14
ATOM 8055 C C . SER A 1 36 ? 14.539 1.541 5.776 1.00 0.00 36 SER A C 14
ATOM 8056 O O . SER A 1 36 ? 13.929 2.561 5.393 1.00 0.00 36 SER A O 14
ATOM 8065 N N . GLU A 1 1 ? -6.334 -11.250 -8.694 1.00 0.00 1 GLU A N 15
ATOM 8066 C CA . GLU A 1 1 ? -6.124 -10.068 -7.818 1.00 0.00 1 GLU A CA 15
ATOM 8067 C C . GLU A 1 1 ? -4.824 -9.353 -8.167 1.00 0.00 1 GLU A C 15
ATOM 8068 O O . GLU A 1 1 ? -3.785 -9.987 -8.348 1.00 0.00 1 GLU A O 15
ATOM 8082 N N . LEU A 1 2 ? -4.889 -8.029 -8.265 1.00 0.00 2 LEU A N 15
ATOM 8083 C CA . LEU A 1 2 ? -3.715 -7.230 -8.596 1.00 0.00 2 LEU A CA 15
ATOM 8084 C C . LEU A 1 2 ? -3.299 -6.356 -7.417 1.00 0.00 2 LEU A C 15
ATOM 8085 O O . LEU A 1 2 ? -4.119 -6.000 -6.572 1.00 0.00 2 LEU A O 15
ATOM 8101 N N . PRO A 1 3 ? -2.008 -6.000 -7.352 1.00 0.00 3 PRO A N 15
ATOM 8102 C CA . PRO A 1 3 ? -1.465 -5.162 -6.279 1.00 0.00 3 PRO A CA 15
ATOM 8103 C C . PRO A 1 3 ? -2.229 -3.850 -6.132 1.00 0.00 3 PRO A C 15
ATOM 8104 O O . PRO A 1 3 ? -2.530 -3.182 -7.122 1.00 0.00 3 PRO A O 15
ATOM 8115 N N . LYS A 1 4 ? -2.543 -3.490 -4.892 1.00 0.00 4 LYS A N 15
ATOM 8116 C CA . LYS A 1 4 ? -3.275 -2.260 -4.616 1.00 0.00 4 LYS A CA 15
ATOM 8117 C C . LYS A 1 4 ? -2.536 -1.038 -5.153 1.00 0.00 4 LYS A C 15
ATOM 8118 O O . LYS A 1 4 ? -1.349 -1.107 -5.471 1.00 0.00 4 LYS A O 15
ATOM 8137 N N . LEU A 1 5 ? -3.247 0.083 -5.234 1.00 0.00 5 LEU A N 15
ATOM 8138 C CA . LEU A 1 5 ? -2.665 1.331 -5.711 1.00 0.00 5 LEU A CA 15
ATOM 8139 C C . LEU A 1 5 ? -3.542 2.531 -5.342 1.00 0.00 5 LEU A C 15
ATOM 8140 O O . LEU A 1 5 ? -3.845 3.366 -6.194 1.00 0.00 5 LEU A O 15
ATOM 8156 N N . PRO A 1 6 ? -3.963 2.640 -4.063 1.00 0.00 6 PRO A N 15
ATOM 8157 C CA . PRO A 1 6 ? -4.794 3.726 -3.576 1.00 0.00 6 PRO A CA 15
ATOM 8158 C C . PRO A 1 6 ? -3.980 4.761 -2.804 1.00 0.00 6 PRO A C 15
ATOM 8159 O O . PRO A 1 6 ? -2.751 4.702 -2.783 1.00 0.00 6 PRO A O 15
ATOM 8170 N N . ASP A 1 7 ? -4.668 5.698 -2.158 1.00 0.00 7 ASP A N 15
ATOM 8171 C CA . ASP A 1 7 ? -3.992 6.726 -1.376 1.00 0.00 7 ASP A CA 15
ATOM 8172 C C . ASP A 1 7 ? -4.990 7.696 -0.750 1.00 0.00 7 ASP A C 15
ATOM 8173 O O . ASP A 1 7 ? -4.814 8.132 0.387 1.00 0.00 7 ASP A O 15
ATOM 8182 N N . ASP A 1 8 ? -6.035 8.035 -1.498 1.00 0.00 8 ASP A N 15
ATOM 8183 C CA . ASP A 1 8 ? -7.054 8.959 -1.009 1.00 0.00 8 ASP A CA 15
ATOM 8184 C C . ASP A 1 8 ? -8.460 8.450 -1.313 1.00 0.00 8 ASP A C 15
ATOM 8185 O O . ASP A 1 8 ? -9.294 9.183 -1.845 1.00 0.00 8 ASP A O 15
ATOM 8194 N N . LYS A 1 9 ? -8.718 7.194 -0.965 1.00 0.00 9 LYS A N 15
ATOM 8195 C CA . LYS A 1 9 ? -10.025 6.587 -1.191 1.00 0.00 9 LYS A CA 15
ATOM 8196 C C . LYS A 1 9 ? -10.415 5.700 -0.015 1.00 0.00 9 LYS A C 15
ATOM 8197 O O . LYS A 1 9 ? -11.363 5.991 0.714 1.00 0.00 9 LYS A O 15
ATOM 8216 N N . VAL A 1 10 ? -9.665 4.621 0.164 1.00 0.00 10 VAL A N 15
ATOM 8217 C CA . VAL A 1 10 ? -9.909 3.682 1.253 1.00 0.00 10 VAL A CA 15
ATOM 8218 C C . VAL A 1 10 ? -8.672 3.567 2.134 1.00 0.00 10 VAL A C 15
ATOM 8219 O O . VAL A 1 10 ? -8.768 3.470 3.358 1.00 0.00 10 VAL A O 15
ATOM 8232 N N . LEU A 1 11 ? -7.510 3.592 1.492 1.00 0.00 11 LEU A N 15
ATOM 8233 C CA . LEU A 1 11 ? -6.233 3.507 2.188 1.00 0.00 11 LEU A CA 15
ATOM 8234 C C . LEU A 1 11 ? -6.332 2.673 3.462 1.00 0.00 11 LEU A C 15
ATOM 8235 O O . LEU A 1 11 ? -5.871 3.096 4.523 1.00 0.00 11 LEU A O 15
ATOM 8251 N N . ILE A 1 12 ? -6.919 1.484 3.358 1.00 0.00 12 ILE A N 15
ATOM 8252 C CA . ILE A 1 12 ? -7.047 0.609 4.518 1.00 0.00 12 ILE A CA 15
ATOM 8253 C C . ILE A 1 12 ? -5.686 0.076 4.944 1.00 0.00 12 ILE A C 15
ATOM 8254 O O . ILE A 1 12 ? -5.219 -0.939 4.429 1.00 0.00 12 ILE A O 15
ATOM 8270 N N . ARG A 1 13 ? -5.059 0.755 5.902 1.00 0.00 13 ARG A N 15
ATOM 8271 C CA . ARG A 1 13 ? -3.758 0.325 6.403 1.00 0.00 13 ARG A CA 15
ATOM 8272 C C . ARG A 1 13 ? -3.788 -1.167 6.696 1.00 0.00 13 ARG A C 15
ATOM 8273 O O . ARG A 1 13 ? -2.753 -1.834 6.690 1.00 0.00 13 ARG A O 15
ATOM 8294 N N . SER A 1 14 ? -4.997 -1.672 6.946 1.00 0.00 14 SER A N 15
ATOM 8295 C CA . SER A 1 14 ? -5.225 -3.083 7.240 1.00 0.00 14 SER A CA 15
ATOM 8296 C C . SER A 1 14 ? -4.098 -3.961 6.724 1.00 0.00 14 SER A C 15
ATOM 8297 O O . SER A 1 14 ? -3.156 -4.277 7.451 1.00 0.00 14 SER A O 15
ATOM 8305 N N . ARG A 1 15 ? -4.204 -4.350 5.464 1.00 0.00 15 ARG A N 15
ATOM 8306 C CA . ARG A 1 15 ? -3.194 -5.195 4.841 1.00 0.00 15 ARG A CA 15
ATOM 8307 C C . ARG A 1 15 ? -3.468 -5.349 3.358 1.00 0.00 15 ARG A C 15
ATOM 8308 O O . ARG A 1 15 ? -3.236 -6.406 2.770 1.00 0.00 15 ARG A O 15
ATOM 8329 N N . SER A 1 16 ? -3.965 -4.279 2.765 1.00 0.00 16 SER A N 15
ATOM 8330 C CA . SER A 1 16 ? -4.282 -4.271 1.340 1.00 0.00 16 SER A CA 15
ATOM 8331 C C . SER A 1 16 ? -4.618 -2.866 0.864 1.00 0.00 16 SER A C 15
ATOM 8332 O O . SER A 1 16 ? -5.695 -2.631 0.317 1.00 0.00 16 SER A O 15
ATOM 8340 N N . ASN A 1 17 ? -3.699 -1.934 1.078 1.00 0.00 17 ASN A N 15
ATOM 8341 C CA . ASN A 1 17 ? -3.918 -0.561 0.665 1.00 0.00 17 ASN A CA 15
ATOM 8342 C C . ASN A 1 17 ? -2.702 0.314 0.933 1.00 0.00 17 ASN A C 15
ATOM 8343 O O . ASN A 1 17 ? -2.144 0.312 2.030 1.00 0.00 17 ASN A O 15
ATOM 8354 N N . CYS A 1 18 ? -2.317 1.077 -0.079 1.00 0.00 18 CYS A N 15
ATOM 8355 C CA . CYS A 1 18 ? -1.188 1.990 0.026 1.00 0.00 18 CYS A CA 15
ATOM 8356 C C . CYS A 1 18 ? -1.696 3.405 0.280 1.00 0.00 18 CYS A C 15
ATOM 8357 O O . CYS A 1 18 ? -2.349 4.004 -0.575 1.00 0.00 18 CYS A O 15
ATOM 8364 N N . PRO A 1 19 ? -1.411 3.955 1.469 1.00 0.00 19 PRO A N 15
ATOM 8365 C CA . PRO A 1 19 ? -1.849 5.298 1.847 1.00 0.00 19 PRO A CA 15
ATOM 8366 C C . PRO A 1 19 ? -1.215 6.376 0.981 1.00 0.00 19 PRO A C 15
ATOM 8367 O O . PRO A 1 19 ? -0.273 6.111 0.235 1.00 0.00 19 PRO A O 15
ATOM 8378 N N . LYS A 1 20 ? -1.733 7.591 1.090 1.00 0.00 20 LYS A N 15
ATOM 8379 C CA . LYS A 1 20 ? -1.208 8.710 0.323 1.00 0.00 20 LYS A CA 15
ATOM 8380 C C . LYS A 1 20 ? 0.311 8.764 0.444 1.00 0.00 20 LYS A C 15
ATOM 8381 O O . LYS A 1 20 ? 0.865 8.507 1.512 1.00 0.00 20 LYS A O 15
ATOM 8400 N N . GLY A 1 21 ? 0.981 9.093 -0.652 1.00 0.00 21 GLY A N 15
ATOM 8401 C CA . GLY A 1 21 ? 2.431 9.164 -0.633 1.00 0.00 21 GLY A CA 15
ATOM 8402 C C . GLY A 1 21 ? 3.042 7.979 0.087 1.00 0.00 21 GLY A C 15
ATOM 8403 O O . GLY A 1 21 ? 3.622 8.126 1.162 1.00 0.00 21 GLY A O 15
ATOM 8407 N N . LYS A 1 22 ? 2.898 6.798 -0.505 1.00 0.00 22 LYS A N 15
ATOM 8408 C CA . LYS A 1 22 ? 3.420 5.574 0.077 1.00 0.00 22 LYS A CA 15
ATOM 8409 C C . LYS A 1 22 ? 4.063 4.719 -1.009 1.00 0.00 22 LYS A C 15
ATOM 8410 O O . LYS A 1 22 ? 4.192 5.161 -2.150 1.00 0.00 22 LYS A O 15
ATOM 8429 N N . VAL A 1 23 ? 4.463 3.503 -0.667 1.00 0.00 23 VAL A N 15
ATOM 8430 C CA . VAL A 1 23 ? 5.076 2.613 -1.640 1.00 0.00 23 VAL A CA 15
ATOM 8431 C C . VAL A 1 23 ? 5.105 1.184 -1.123 1.00 0.00 23 VAL A C 15
ATOM 8432 O O . VAL A 1 23 ? 5.254 0.953 0.064 1.00 0.00 23 VAL A O 15
ATOM 8445 N N . TRP A 1 24 ? 4.950 0.219 -2.003 1.00 0.00 24 TRP A N 15
ATOM 8446 C CA . TRP A 1 24 ? 4.955 -1.167 -1.579 1.00 0.00 24 TRP A CA 15
ATOM 8447 C C . TRP A 1 24 ? 6.331 -1.614 -1.144 1.00 0.00 24 TRP A C 15
ATOM 8448 O O . TRP A 1 24 ? 7.340 -0.953 -1.394 1.00 0.00 24 TRP A O 15
ATOM 8469 N N . ASN A 1 25 ? 6.339 -2.737 -0.464 1.00 0.00 25 ASN A N 15
ATOM 8470 C CA . ASN A 1 25 ? 7.553 -3.322 0.068 1.00 0.00 25 ASN A CA 15
ATOM 8471 C C . ASN A 1 25 ? 7.503 -4.830 -0.074 1.00 0.00 25 ASN A C 15
ATOM 8472 O O . ASN A 1 25 ? 6.512 -5.374 -0.527 1.00 0.00 25 ASN A O 15
ATOM 8483 N N . GLY A 1 26 ? 8.567 -5.502 0.320 1.00 0.00 26 GLY A N 15
ATOM 8484 C CA . GLY A 1 26 ? 8.594 -6.946 0.225 1.00 0.00 26 GLY A CA 15
ATOM 8485 C C . GLY A 1 26 ? 7.238 -7.582 0.488 1.00 0.00 26 GLY A C 15
ATOM 8486 O O . GLY A 1 26 ? 6.941 -8.649 -0.048 1.00 0.00 26 GLY A O 15
ATOM 8490 N N . PHE A 1 27 ? 6.407 -6.934 1.313 1.00 0.00 27 PHE A N 15
ATOM 8491 C CA . PHE A 1 27 ? 5.091 -7.467 1.620 1.00 0.00 27 PHE A CA 15
ATOM 8492 C C . PHE A 1 27 ? 4.171 -6.409 2.229 1.00 0.00 27 PHE A C 15
ATOM 8493 O O . PHE A 1 27 ? 3.470 -6.696 3.197 1.00 0.00 27 PHE A O 15
ATOM 8510 N N . ASP A 1 28 ? 4.162 -5.190 1.682 1.00 0.00 28 ASP A N 15
ATOM 8511 C CA . ASP A 1 28 ? 3.295 -4.140 2.243 1.00 0.00 28 ASP A CA 15
ATOM 8512 C C . ASP A 1 28 ? 3.238 -2.876 1.394 1.00 0.00 28 ASP A C 15
ATOM 8513 O O . ASP A 1 28 ? 4.264 -2.351 0.986 1.00 0.00 28 ASP A O 15
ATOM 8522 N N . CYS A 1 29 ? 2.025 -2.369 1.167 1.00 0.00 29 CYS A N 15
ATOM 8523 C CA . CYS A 1 29 ? 1.835 -1.144 0.397 1.00 0.00 29 CYS A CA 15
ATOM 8524 C C . CYS A 1 29 ? 1.858 0.066 1.318 1.00 0.00 29 CYS A C 15
ATOM 8525 O O . CYS A 1 29 ? 0.821 0.514 1.792 1.00 0.00 29 CYS A O 15
ATOM 8532 N N . LYS A 1 30 ? 3.048 0.576 1.582 1.00 0.00 30 LYS A N 15
ATOM 8533 C CA . LYS A 1 30 ? 3.201 1.728 2.468 1.00 0.00 30 LYS A CA 15
ATOM 8534 C C . LYS A 1 30 ? 4.577 2.378 2.338 1.00 0.00 30 LYS A C 15
ATOM 8535 O O . LYS A 1 30 ? 5.560 1.715 2.044 1.00 0.00 30 LYS A O 15
ATOM 8554 N N . SER A 1 31 ? 4.654 3.680 2.567 1.00 0.00 31 SER A N 15
ATOM 8555 C CA . SER A 1 31 ? 5.925 4.380 2.474 1.00 0.00 31 SER A CA 15
ATOM 8556 C C . SER A 1 31 ? 7.038 3.544 3.103 1.00 0.00 31 SER A C 15
ATOM 8557 O O . SER A 1 31 ? 7.131 3.434 4.326 1.00 0.00 31 SER A O 15
ATOM 8565 N N . PRO A 1 32 ? 7.888 2.931 2.266 1.00 0.00 32 PRO A N 15
ATOM 8566 C CA . PRO A 1 32 ? 8.994 2.084 2.727 1.00 0.00 32 PRO A CA 15
ATOM 8567 C C . PRO A 1 32 ? 9.908 2.788 3.718 1.00 0.00 32 PRO A C 15
ATOM 8568 O O . PRO A 1 32 ? 10.543 2.143 4.552 1.00 0.00 32 PRO A O 15
ATOM 8579 N N . PHE A 1 33 ? 9.971 4.110 3.635 1.00 0.00 33 PHE A N 15
ATOM 8580 C CA . PHE A 1 33 ? 10.810 4.878 4.542 1.00 0.00 33 PHE A CA 15
ATOM 8581 C C . PHE A 1 33 ? 10.733 4.295 5.942 1.00 0.00 33 PHE A C 15
ATOM 8582 O O . PHE A 1 33 ? 11.713 4.293 6.687 1.00 0.00 33 PHE A O 15
ATOM 8599 N N . ALA A 1 34 ? 9.549 3.809 6.295 1.00 0.00 34 ALA A N 15
ATOM 8600 C CA . ALA A 1 34 ? 9.318 3.229 7.608 1.00 0.00 34 ALA A CA 15
ATOM 8601 C C . ALA A 1 34 ? 9.141 1.716 7.525 1.00 0.00 34 ALA A C 15
ATOM 8602 O O . ALA A 1 34 ? 8.099 1.183 7.904 1.00 0.00 34 ALA A O 15
ATOM 8609 N N . PHE A 1 35 ? 10.166 1.027 7.030 1.00 0.00 35 PHE A N 15
ATOM 8610 C CA . PHE A 1 35 ? 10.116 -0.424 6.903 1.00 0.00 35 PHE A CA 15
ATOM 8611 C C . PHE A 1 35 ? 11.507 -1.035 7.036 1.00 0.00 35 PHE A C 15
ATOM 8612 O O . PHE A 1 35 ? 12.094 -1.488 6.053 1.00 0.00 35 PHE A O 15
ATOM 8629 N N . SER A 1 36 ? 12.027 -1.043 8.259 1.00 0.00 36 SER A N 15
ATOM 8630 C CA . SER A 1 36 ? 13.350 -1.600 8.527 1.00 0.00 36 SER A CA 15
ATOM 8631 C C . SER A 1 36 ? 14.346 -1.183 7.449 1.00 0.00 36 SER A C 15
ATOM 8632 O O . SER A 1 36 ? 14.114 -0.139 6.802 1.00 0.00 36 SER A O 15
ATOM 8641 N N . GLU A 1 1 ? -2.981 -11.862 -4.685 1.00 0.00 1 GLU A N 16
ATOM 8642 C CA . GLU A 1 1 ? -2.576 -10.461 -4.398 1.00 0.00 1 GLU A CA 16
ATOM 8643 C C . GLU A 1 1 ? -2.592 -9.614 -5.666 1.00 0.00 1 GLU A C 16
ATOM 8644 O O . GLU A 1 1 ? -2.051 -10.013 -6.697 1.00 0.00 1 GLU A O 16
ATOM 8658 N N . LEU A 1 2 ? -3.211 -8.442 -5.580 1.00 0.00 2 LEU A N 16
ATOM 8659 C CA . LEU A 1 2 ? -3.291 -7.538 -6.720 1.00 0.00 2 LEU A CA 16
ATOM 8660 C C . LEU A 1 2 ? -2.331 -6.368 -6.548 1.00 0.00 2 LEU A C 16
ATOM 8661 O O . LEU A 1 2 ? -1.855 -6.097 -5.445 1.00 0.00 2 LEU A O 16
ATOM 8677 N N . PRO A 1 3 ? -2.029 -5.664 -7.645 1.00 0.00 3 PRO A N 16
ATOM 8678 C CA . PRO A 1 3 ? -1.115 -4.521 -7.628 1.00 0.00 3 PRO A CA 16
ATOM 8679 C C . PRO A 1 3 ? -1.785 -3.232 -7.157 1.00 0.00 3 PRO A C 16
ATOM 8680 O O . PRO A 1 3 ? -1.823 -2.242 -7.888 1.00 0.00 3 PRO A O 16
ATOM 8691 N N . LYS A 1 4 ? -2.309 -3.244 -5.934 1.00 0.00 4 LYS A N 16
ATOM 8692 C CA . LYS A 1 4 ? -2.967 -2.066 -5.379 1.00 0.00 4 LYS A CA 16
ATOM 8693 C C . LYS A 1 4 ? -2.061 -0.843 -5.493 1.00 0.00 4 LYS A C 16
ATOM 8694 O O . LYS A 1 4 ? -0.838 -0.972 -5.546 1.00 0.00 4 LYS A O 16
ATOM 8713 N N . LEU A 1 5 ? -2.664 0.342 -5.527 1.00 0.00 5 LEU A N 16
ATOM 8714 C CA . LEU A 1 5 ? -1.902 1.578 -5.632 1.00 0.00 5 LEU A CA 16
ATOM 8715 C C . LEU A 1 5 ? -2.759 2.802 -5.309 1.00 0.00 5 LEU A C 16
ATOM 8716 O O . LEU A 1 5 ? -2.771 3.772 -6.067 1.00 0.00 5 LEU A O 16
ATOM 8732 N N . PRO A 1 6 ? -3.477 2.787 -4.171 1.00 0.00 6 PRO A N 16
ATOM 8733 C CA . PRO A 1 6 ? -4.314 3.895 -3.745 1.00 0.00 6 PRO A CA 16
ATOM 8734 C C . PRO A 1 6 ? -3.570 4.822 -2.791 1.00 0.00 6 PRO A C 16
ATOM 8735 O O . PRO A 1 6 ? -2.341 4.803 -2.729 1.00 0.00 6 PRO A O 16
ATOM 8746 N N . ASP A 1 7 ? -4.317 5.624 -2.044 1.00 0.00 7 ASP A N 16
ATOM 8747 C CA . ASP A 1 7 ? -3.711 6.545 -1.091 1.00 0.00 7 ASP A CA 16
ATOM 8748 C C . ASP A 1 7 ? -4.764 7.207 -0.209 1.00 0.00 7 ASP A C 16
ATOM 8749 O O . ASP A 1 7 ? -4.868 6.910 0.981 1.00 0.00 7 ASP A O 16
ATOM 8758 N N . ASP A 1 8 ? -5.533 8.111 -0.798 1.00 0.00 8 ASP A N 16
ATOM 8759 C CA . ASP A 1 8 ? -6.573 8.825 -0.065 1.00 0.00 8 ASP A CA 16
ATOM 8760 C C . ASP A 1 8 ? -7.946 8.590 -0.686 1.00 0.00 8 ASP A C 16
ATOM 8761 O O . ASP A 1 8 ? -8.681 9.538 -0.967 1.00 0.00 8 ASP A O 16
ATOM 8770 N N . LYS A 1 9 ? -8.290 7.323 -0.897 1.00 0.00 9 LYS A N 16
ATOM 8771 C CA . LYS A 1 9 ? -9.576 6.970 -1.484 1.00 0.00 9 LYS A CA 16
ATOM 8772 C C . LYS A 1 9 ? -10.149 5.713 -0.840 1.00 0.00 9 LYS A C 16
ATOM 8773 O O . LYS A 1 9 ? -11.276 5.715 -0.343 1.00 0.00 9 LYS A O 16
ATOM 8792 N N . VAL A 1 10 ? -9.370 4.642 -0.861 1.00 0.00 10 VAL A N 16
ATOM 8793 C CA . VAL A 1 10 ? -9.793 3.374 -0.290 1.00 0.00 10 VAL A CA 16
ATOM 8794 C C . VAL A 1 10 ? -8.780 2.855 0.726 1.00 0.00 10 VAL A C 16
ATOM 8795 O O . VAL A 1 10 ? -8.943 1.763 1.271 1.00 0.00 10 VAL A O 16
ATOM 8808 N N . LEU A 1 11 ? -7.729 3.639 0.959 1.00 0.00 11 LEU A N 16
ATOM 8809 C CA . LEU A 1 11 ? -6.667 3.269 1.895 1.00 0.00 11 LEU A CA 16
ATOM 8810 C C . LEU A 1 11 ? -7.157 2.311 2.980 1.00 0.00 11 LEU A C 16
ATOM 8811 O O . LEU A 1 11 ? -7.780 2.720 3.960 1.00 0.00 11 LEU A O 16
ATOM 8827 N N . ILE A 1 12 ? -6.851 1.032 2.802 1.00 0.00 12 ILE A N 16
ATOM 8828 C CA . ILE A 1 12 ? -7.235 0.010 3.764 1.00 0.00 12 ILE A CA 16
ATOM 8829 C C . ILE A 1 12 ? -6.025 -0.778 4.232 1.00 0.00 12 ILE A C 16
ATOM 8830 O O . ILE A 1 12 ? -5.365 -1.450 3.440 1.00 0.00 12 ILE A O 16
ATOM 8846 N N . ARG A 1 13 ? -5.756 -0.720 5.524 1.00 0.00 13 ARG A N 16
ATOM 8847 C CA . ARG A 1 13 ? -4.644 -1.460 6.094 1.00 0.00 13 ARG A CA 16
ATOM 8848 C C . ARG A 1 13 ? -4.908 -2.956 5.962 1.00 0.00 13 ARG A C 16
ATOM 8849 O O . ARG A 1 13 ? -4.005 -3.776 6.129 1.00 0.00 13 ARG A O 16
ATOM 8870 N N . SER A 1 14 ? -6.163 -3.291 5.657 1.00 0.00 14 SER A N 16
ATOM 8871 C CA . SER A 1 14 ? -6.590 -4.675 5.491 1.00 0.00 14 SER A CA 16
ATOM 8872 C C . SER A 1 14 ? -5.445 -5.557 5.033 1.00 0.00 14 SER A C 16
ATOM 8873 O O . SER A 1 14 ? -4.776 -6.196 5.845 1.00 0.00 14 SER A O 16
ATOM 8881 N N . ARG A 1 15 ? -5.220 -5.585 3.732 1.00 0.00 15 ARG A N 16
ATOM 8882 C CA . ARG A 1 15 ? -4.144 -6.392 3.174 1.00 0.00 15 ARG A CA 16
ATOM 8883 C C . ARG A 1 15 ? -4.082 -6.240 1.668 1.00 0.00 15 ARG A C 16
ATOM 8884 O O . ARG A 1 15 ? -3.769 -7.186 0.945 1.00 0.00 15 ARG A O 16
ATOM 8905 N N . SER A 1 16 ? -4.379 -5.039 1.202 1.00 0.00 16 SER A N 16
ATOM 8906 C CA . SER A 1 16 ? -4.353 -4.761 -0.233 1.00 0.00 16 SER A CA 16
ATOM 8907 C C . SER A 1 16 ? -4.507 -3.275 -0.533 1.00 0.00 16 SER A C 16
ATOM 8908 O O . SER A 1 16 ? -5.336 -2.889 -1.358 1.00 0.00 16 SER A O 16
ATOM 8916 N N . ASN A 1 17 ? -3.708 -2.437 0.120 1.00 0.00 17 ASN A N 16
ATOM 8917 C CA . ASN A 1 17 ? -3.784 -1.005 -0.119 1.00 0.00 17 ASN A CA 16
ATOM 8918 C C . ASN A 1 17 ? -2.517 -0.283 0.321 1.00 0.00 17 ASN A C 16
ATOM 8919 O O . ASN A 1 17 ? -1.745 -0.788 1.135 1.00 0.00 17 ASN A O 16
ATOM 8930 N N . CYS A 1 18 ? -2.332 0.914 -0.229 1.00 0.00 18 CYS A N 16
ATOM 8931 C CA . CYS A 1 18 ? -1.181 1.756 0.078 1.00 0.00 18 CYS A CA 16
ATOM 8932 C C . CYS A 1 18 ? -1.654 3.164 0.437 1.00 0.00 18 CYS A C 16
ATOM 8933 O O . CYS A 1 18 ? -2.444 3.766 -0.290 1.00 0.00 18 CYS A O 16
ATOM 8940 N N . PRO A 1 19 ? -1.190 3.704 1.577 1.00 0.00 19 PRO A N 16
ATOM 8941 C CA . PRO A 1 19 ? -1.582 5.040 2.041 1.00 0.00 19 PRO A CA 16
ATOM 8942 C C . PRO A 1 19 ? -1.161 6.141 1.073 1.00 0.00 19 PRO A C 16
ATOM 8943 O O . PRO A 1 19 ? -0.830 5.875 -0.081 1.00 0.00 19 PRO A O 16
ATOM 8954 N N . LYS A 1 20 ? -1.169 7.377 1.558 1.00 0.00 20 LYS A N 16
ATOM 8955 C CA . LYS A 1 20 ? -0.779 8.523 0.745 1.00 0.00 20 LYS A CA 16
ATOM 8956 C C . LYS A 1 20 ? 0.727 8.525 0.530 1.00 0.00 20 LYS A C 16
ATOM 8957 O O . LYS A 1 20 ? 1.481 8.147 1.426 1.00 0.00 20 LYS A O 16
ATOM 8976 N N . GLY A 1 21 ? 1.162 8.943 -0.660 1.00 0.00 21 GLY A N 16
ATOM 8977 C CA . GLY A 1 21 ? 2.586 8.968 -0.960 1.00 0.00 21 GLY A CA 16
ATOM 8978 C C . GLY A 1 21 ? 3.316 7.835 -0.274 1.00 0.00 21 GLY A C 16
ATOM 8979 O O . GLY A 1 21 ? 4.043 8.050 0.696 1.00 0.00 21 GLY A O 16
ATOM 8983 N N . LYS A 1 22 ? 3.098 6.621 -0.759 1.00 0.00 22 LYS A N 16
ATOM 8984 C CA . LYS A 1 22 ? 3.712 5.448 -0.167 1.00 0.00 22 LYS A CA 16
ATOM 8985 C C . LYS A 1 22 ? 4.385 4.579 -1.222 1.00 0.00 22 LYS A C 16
ATOM 8986 O O . LYS A 1 22 ? 4.591 5.003 -2.361 1.00 0.00 22 LYS A O 16
ATOM 9005 N N . VAL A 1 23 ? 4.746 3.371 -0.823 1.00 0.00 23 VAL A N 16
ATOM 9006 C CA . VAL A 1 23 ? 5.418 2.434 -1.708 1.00 0.00 23 VAL A CA 16
ATOM 9007 C C . VAL A 1 23 ? 5.391 1.021 -1.144 1.00 0.00 23 VAL A C 16
ATOM 9008 O O . VAL A 1 23 ? 5.774 0.793 -0.002 1.00 0.00 23 VAL A O 16
ATOM 9021 N N . TRP A 1 24 ? 4.950 0.066 -1.935 1.00 0.00 24 TRP A N 16
ATOM 9022 C CA . TRP A 1 24 ? 4.892 -1.304 -1.471 1.00 0.00 24 TRP A CA 16
ATOM 9023 C C . TRP A 1 24 ? 6.274 -1.881 -1.261 1.00 0.00 24 TRP A C 16
ATOM 9024 O O . TRP A 1 24 ? 7.280 -1.346 -1.731 1.00 0.00 24 TRP A O 16
ATOM 9045 N N . ASN A 1 25 ? 6.295 -2.970 -0.527 1.00 0.00 25 ASN A N 16
ATOM 9046 C CA . ASN A 1 25 ? 7.523 -3.666 -0.190 1.00 0.00 25 ASN A CA 16
ATOM 9047 C C . ASN A 1 25 ? 7.285 -5.165 -0.218 1.00 0.00 25 ASN A C 16
ATOM 9048 O O . ASN A 1 25 ? 6.194 -5.615 -0.532 1.00 0.00 25 ASN A O 16
ATOM 9059 N N . GLY A 1 26 ? 8.310 -5.930 0.104 1.00 0.00 26 GLY A N 16
ATOM 9060 C CA . GLY A 1 26 ? 8.189 -7.373 0.098 1.00 0.00 26 GLY A CA 16
ATOM 9061 C C . GLY A 1 26 ? 6.794 -7.886 0.438 1.00 0.00 26 GLY A C 16
ATOM 9062 O O . GLY A 1 26 ? 6.383 -8.923 -0.078 1.00 0.00 26 GLY A O 16
ATOM 9066 N N . PHE A 1 27 ? 6.060 -7.184 1.309 1.00 0.00 27 PHE A N 16
ATOM 9067 C CA . PHE A 1 27 ? 4.725 -7.631 1.680 1.00 0.00 27 PHE A CA 16
ATOM 9068 C C . PHE A 1 27 ? 3.907 -6.525 2.343 1.00 0.00 27 PHE A C 16
ATOM 9069 O O . PHE A 1 27 ? 3.223 -6.780 3.335 1.00 0.00 27 PHE A O 16
ATOM 9086 N N . ASP A 1 28 ? 3.969 -5.304 1.815 1.00 0.00 28 ASP A N 16
ATOM 9087 C CA . ASP A 1 28 ? 3.207 -4.201 2.416 1.00 0.00 28 ASP A CA 16
ATOM 9088 C C . ASP A 1 28 ? 3.226 -2.937 1.571 1.00 0.00 28 ASP A C 16
ATOM 9089 O O . ASP A 1 28 ? 4.269 -2.538 1.069 1.00 0.00 28 ASP A O 16
ATOM 9098 N N . CYS A 1 29 ? 2.064 -2.303 1.445 1.00 0.00 29 CYS A N 16
ATOM 9099 C CA . CYS A 1 29 ? 1.933 -1.067 0.677 1.00 0.00 29 CYS A CA 16
ATOM 9100 C C . CYS A 1 29 ? 1.979 0.150 1.599 1.00 0.00 29 CYS A C 16
ATOM 9101 O O . CYS A 1 29 ? 0.956 0.557 2.143 1.00 0.00 29 CYS A O 16
ATOM 9108 N N . LYS A 1 30 ? 3.164 0.739 1.757 1.00 0.00 30 LYS A N 16
ATOM 9109 C CA . LYS A 1 30 ? 3.326 1.923 2.614 1.00 0.00 30 LYS A CA 16
ATOM 9110 C C . LYS A 1 30 ? 4.625 2.656 2.331 1.00 0.00 30 LYS A C 16
ATOM 9111 O O . LYS A 1 30 ? 5.550 2.124 1.732 1.00 0.00 30 LYS A O 16
ATOM 9130 N N . SER A 1 31 ? 4.669 3.894 2.773 1.00 0.00 31 SER A N 16
ATOM 9131 C CA . SER A 1 31 ? 5.834 4.747 2.573 1.00 0.00 31 SER A CA 16
ATOM 9132 C C . SER A 1 31 ? 7.131 3.990 2.842 1.00 0.00 31 SER A C 16
ATOM 9133 O O . SER A 1 31 ? 7.130 2.942 3.487 1.00 0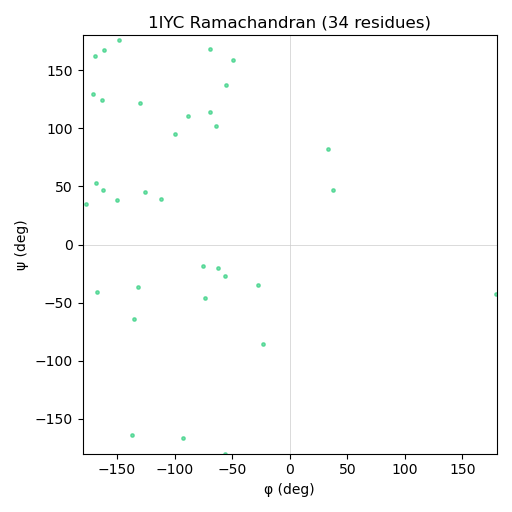.00 31 SER A O 16
ATOM 9141 N N . PRO A 1 32 ? 8.260 4.519 2.341 1.00 0.00 32 PRO A N 16
ATOM 9142 C CA . PRO A 1 32 ? 9.574 3.899 2.519 1.00 0.00 32 PRO A CA 16
ATOM 9143 C C . PRO A 1 32 ? 10.119 4.091 3.922 1.00 0.00 32 PRO A C 16
ATOM 9144 O O . PRO A 1 32 ? 10.992 3.347 4.369 1.00 0.00 32 PRO A O 16
ATOM 9155 N N . PHE A 1 33 ? 9.593 5.085 4.613 1.00 0.00 33 PHE A N 16
ATOM 9156 C CA . PHE A 1 33 ? 10.016 5.371 5.971 1.00 0.00 33 PHE A CA 16
ATOM 9157 C C . PHE A 1 33 ? 9.629 4.228 6.900 1.00 0.00 33 PHE A C 16
ATOM 9158 O O . PHE A 1 33 ? 10.140 4.115 8.015 1.00 0.00 33 PHE A O 16
ATOM 9175 N N . ALA A 1 34 ? 8.720 3.382 6.431 1.00 0.00 34 ALA A N 16
ATOM 9176 C CA . ALA A 1 34 ? 8.255 2.246 7.212 1.00 0.00 34 ALA A CA 16
ATOM 9177 C C . ALA A 1 34 ? 8.791 0.935 6.643 1.00 0.00 34 ALA A C 16
ATOM 9178 O O . ALA A 1 34 ? 8.063 -0.049 6.526 1.00 0.00 34 ALA A O 16
ATOM 9185 N N . PHE A 1 35 ? 10.074 0.937 6.298 1.00 0.00 35 PHE A N 16
ATOM 9186 C CA . PHE A 1 35 ? 10.727 -0.247 5.745 1.00 0.00 35 PHE A CA 16
ATOM 9187 C C . PHE A 1 35 ? 12.243 -0.099 5.797 1.00 0.00 35 PHE A C 16
ATOM 9188 O O . PHE A 1 35 ? 12.946 -0.439 4.844 1.00 0.00 35 PHE A O 16
ATOM 9205 N N . SER A 1 36 ? 12.741 0.417 6.918 1.00 0.00 36 SER A N 16
ATOM 9206 C CA . SER A 1 36 ? 14.175 0.616 7.100 1.00 0.00 36 SER A CA 16
ATOM 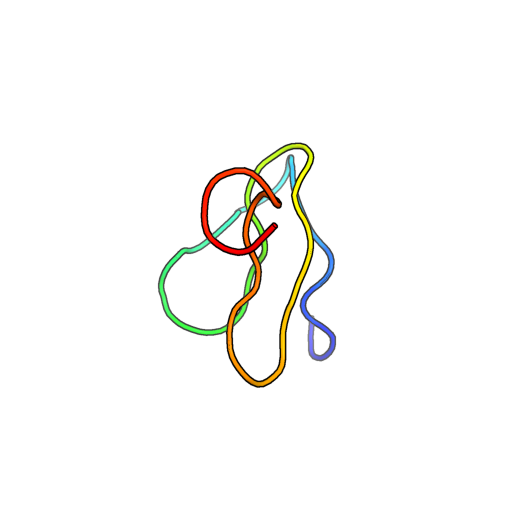9207 C C . SER A 1 36 ? 14.694 -0.190 8.288 1.00 0.00 36 SER A C 16
ATOM 9208 O O . SER A 1 36 ? 14.187 0.015 9.410 1.00 0.00 36 SER A O 16
ATOM 9217 N N . GLU A 1 1 ? -3.867 -10.182 -12.073 1.00 0.00 1 GLU A N 17
ATOM 9218 C CA . GLU A 1 1 ? -4.327 -8.941 -11.397 1.00 0.00 1 GLU A CA 17
ATOM 9219 C C . GLU A 1 1 ? -3.144 -8.087 -10.953 1.00 0.00 1 GLU A C 17
ATOM 9220 O O . GLU A 1 1 ? -2.052 -8.601 -10.708 1.00 0.00 1 GLU A O 17
ATOM 9234 N N . LEU A 1 2 ? -3.364 -6.780 -10.850 1.00 0.00 2 LEU A N 17
ATOM 9235 C CA . LEU A 1 2 ? -2.308 -5.861 -10.434 1.00 0.00 2 LEU A CA 17
ATOM 9236 C C . LEU A 1 2 ? -2.476 -5.467 -8.971 1.00 0.00 2 LEU A C 17
ATOM 9237 O O . LEU A 1 2 ? -3.572 -5.539 -8.417 1.00 0.00 2 LEU A O 17
ATOM 9253 N N . PRO A 1 3 ? -1.376 -5.051 -8.324 1.00 0.00 3 PRO A N 17
ATOM 9254 C CA . PRO A 1 3 ? -1.384 -4.651 -6.912 1.00 0.00 3 PRO A CA 17
ATOM 9255 C C . PRO A 1 3 ? -2.161 -3.361 -6.663 1.00 0.00 3 PRO A C 17
ATOM 9256 O O . PRO A 1 3 ? -2.746 -2.786 -7.580 1.00 0.00 3 PRO A O 17
ATOM 9267 N N . LYS A 1 4 ? -2.164 -2.922 -5.407 1.00 0.00 4 LYS A N 17
ATOM 9268 C CA . LYS A 1 4 ? -2.873 -1.707 -5.014 1.00 0.00 4 LYS A CA 17
ATOM 9269 C C . LYS A 1 4 ? -1.929 -0.513 -4.910 1.00 0.00 4 LYS A C 17
ATOM 9270 O O . LYS A 1 4 ? -0.715 -0.673 -4.780 1.00 0.00 4 LYS A O 17
ATOM 9289 N N . LEU A 1 5 ? -2.507 0.684 -4.946 1.00 0.00 5 LEU A N 17
ATOM 9290 C CA . LEU A 1 5 ? -1.737 1.915 -4.830 1.00 0.00 5 LEU A CA 17
ATOM 9291 C C . LEU A 1 5 ? -2.652 3.105 -4.536 1.00 0.00 5 LEU A C 17
ATOM 9292 O O . LEU A 1 5 ? -2.581 4.133 -5.211 1.00 0.00 5 LEU A O 17
ATOM 9308 N N . PRO A 1 6 ? -3.522 2.986 -3.512 1.00 0.00 6 PRO A N 17
ATOM 9309 C CA . PRO A 1 6 ? -4.440 4.052 -3.125 1.00 0.00 6 PRO A CA 17
ATOM 9310 C C . PRO A 1 6 ? -3.797 5.022 -2.142 1.00 0.00 6 PRO A C 17
ATOM 9311 O O . PRO A 1 6 ? -2.577 5.024 -1.969 1.00 0.00 6 PRO A O 17
ATOM 9322 N N . ASP A 1 7 ? -4.613 5.848 -1.496 1.00 0.00 7 ASP A N 17
ATOM 9323 C CA . ASP A 1 7 ? -4.094 6.813 -0.534 1.00 0.00 7 ASP A CA 17
ATOM 9324 C C . ASP A 1 7 ? -5.210 7.574 0.169 1.00 0.00 7 ASP A C 17
ATOM 9325 O O . ASP A 1 7 ? -5.298 7.571 1.396 1.00 0.00 7 ASP A O 17
ATOM 9334 N N . ASP A 1 8 ? -6.050 8.242 -0.610 1.00 0.00 8 ASP A N 17
ATOM 9335 C CA . ASP A 1 8 ? -7.146 9.023 -0.049 1.00 0.00 8 ASP A CA 17
ATOM 9336 C C . ASP A 1 8 ? -8.496 8.589 -0.611 1.00 0.00 8 ASP A C 17
ATOM 9337 O O . ASP A 1 8 ? -9.190 9.374 -1.260 1.00 0.00 8 ASP A O 17
ATOM 9346 N N . LYS A 1 9 ? -8.870 7.338 -0.358 1.00 0.00 9 LYS A N 17
ATOM 9347 C CA . LYS A 1 9 ? -10.136 6.816 -0.839 1.00 0.00 9 LYS A CA 17
ATOM 9348 C C . LYS A 1 9 ? -10.574 5.587 -0.048 1.00 0.00 9 LYS A C 17
ATOM 9349 O O . LYS A 1 9 ? -11.644 5.578 0.561 1.00 0.00 9 LYS A O 17
ATOM 9368 N N . VAL A 1 10 ? -9.751 4.545 -0.078 1.00 0.00 10 VAL A N 17
ATOM 9369 C CA . VAL A 1 10 ? -10.064 3.304 0.620 1.00 0.00 10 VAL A CA 17
ATOM 9370 C C . VAL A 1 10 ? -8.926 2.857 1.532 1.00 0.00 10 VAL A C 17
ATOM 9371 O O . VAL A 1 10 ? -9.005 1.791 2.145 1.00 0.00 10 VAL A O 17
ATOM 9384 N N . LEU A 1 11 ? -7.870 3.667 1.606 1.00 0.00 11 LEU A N 17
ATOM 9385 C CA . LEU A 1 11 ? -6.701 3.357 2.437 1.00 0.00 11 LEU A CA 17
ATOM 9386 C C . LEU A 1 11 ? -7.055 2.414 3.585 1.00 0.00 11 LEU A C 17
ATOM 9387 O O . LEU A 1 11 ? -7.667 2.819 4.575 1.00 0.00 11 LEU A O 17
ATOM 9403 N N . ILE A 1 12 ? -6.661 1.154 3.436 1.00 0.00 12 ILE A N 17
ATOM 9404 C CA . ILE A 1 12 ? -6.922 0.132 4.440 1.00 0.00 12 ILE A CA 17
ATOM 9405 C C . ILE A 1 12 ? -5.670 -0.678 4.741 1.00 0.00 12 ILE A C 17
ATOM 9406 O O . ILE A 1 12 ? -5.150 -1.375 3.870 1.00 0.00 12 ILE A O 17
ATOM 9422 N N . ARG A 1 13 ? -5.206 -0.618 5.981 1.00 0.00 13 ARG A N 17
ATOM 9423 C CA . ARG A 1 13 ? -4.038 -1.388 6.380 1.00 0.00 13 ARG A CA 17
ATOM 9424 C C . ARG A 1 13 ? -4.335 -2.870 6.218 1.00 0.00 13 ARG A C 17
ATOM 9425 O O . ARG A 1 13 ? -3.423 -3.693 6.141 1.00 0.00 13 ARG A O 17
ATOM 9446 N N . SER A 1 14 ? -5.631 -3.186 6.174 1.00 0.00 14 SER A N 17
ATOM 9447 C CA . SER A 1 14 ? -6.111 -4.558 6.024 1.00 0.00 14 SER A CA 17
ATOM 9448 C C . SER A 1 14 ? -5.046 -5.467 5.434 1.00 0.00 14 SER A C 17
ATOM 9449 O O . SER A 1 14 ? -4.293 -6.115 6.161 1.00 0.00 14 SER A O 17
ATOM 9457 N N . ARG A 1 15 ? -4.986 -5.504 4.115 1.00 0.00 15 ARG A N 17
ATOM 9458 C CA . ARG A 1 15 ? -4.004 -6.330 3.427 1.00 0.00 15 ARG A CA 17
ATOM 9459 C C . ARG A 1 15 ? -4.115 -6.159 1.924 1.00 0.00 15 ARG A C 17
ATOM 9460 O O . ARG A 1 15 ? -3.884 -7.094 1.157 1.00 0.00 15 ARG A O 17
ATOM 9481 N N . SER A 1 16 ? -4.465 -4.955 1.512 1.00 0.00 16 SER A N 17
ATOM 9482 C CA . SER A 1 16 ? -4.602 -4.651 0.092 1.00 0.00 16 SER A CA 17
ATOM 9483 C C . SER A 1 16 ? -4.745 -3.157 -0.154 1.00 0.00 16 SER A C 17
ATOM 9484 O O . SER A 1 16 ? -5.652 -2.726 -0.864 1.00 0.00 16 SER A O 17
ATOM 9492 N N . ASN A 1 17 ? -3.851 -2.368 0.424 1.00 0.00 17 ASN A N 17
ATOM 9493 C CA . ASN A 1 17 ? -3.902 -0.932 0.242 1.00 0.00 17 ASN A CA 17
ATOM 9494 C C . ASN A 1 17 ? -2.599 -0.269 0.667 1.00 0.00 17 ASN A C 17
ATOM 9495 O O . ASN A 1 17 ? -1.757 -0.883 1.321 1.00 0.00 17 ASN A O 17
ATOM 9506 N N . CYS A 1 18 ? -2.456 0.997 0.295 1.00 0.00 18 CYS A N 17
ATOM 9507 C CA . CYS A 1 18 ? -1.274 1.778 0.628 1.00 0.00 18 CYS A CA 17
ATOM 9508 C C . CYS A 1 18 ? -1.666 3.218 0.940 1.00 0.00 18 CYS A C 17
ATOM 9509 O O . CYS A 1 18 ? -2.577 3.770 0.321 1.00 0.00 18 CYS A O 17
ATOM 9516 N N . PRO A 1 19 ? -0.986 3.848 1.909 1.00 0.00 19 PRO A N 17
ATOM 9517 C CA . PRO A 1 19 ? -1.275 5.230 2.303 1.00 0.00 19 PRO A CA 17
ATOM 9518 C C . PRO A 1 19 ? -1.060 6.215 1.156 1.00 0.00 19 PRO A C 17
ATOM 9519 O O . PRO A 1 19 ? -1.274 5.885 -0.010 1.00 0.00 19 PRO A O 17
ATOM 9530 N N . LYS A 1 20 ? -0.635 7.426 1.502 1.00 0.00 20 LYS A N 17
ATOM 9531 C CA . LYS A 1 20 ? -0.388 8.472 0.514 1.00 0.00 20 LYS A CA 17
ATOM 9532 C C . LYS A 1 20 ? 1.055 8.422 0.014 1.00 0.00 20 LYS A C 17
ATOM 9533 O O . LYS A 1 20 ? 1.976 8.191 0.796 1.00 0.00 20 LYS A O 17
ATOM 9552 N N . GLY A 1 21 ? 1.244 8.647 -1.289 1.00 0.00 21 GLY A N 17
ATOM 9553 C CA . GLY A 1 21 ? 2.582 8.626 -1.863 1.00 0.00 21 GLY A CA 17
ATOM 9554 C C . GLY A 1 21 ? 3.481 7.630 -1.160 1.00 0.00 21 GLY A C 17
ATOM 9555 O O . GLY A 1 21 ? 4.662 7.892 -0.930 1.00 0.00 21 GLY A O 17
ATOM 9559 N N . LYS A 1 22 ? 2.901 6.493 -0.806 1.00 0.00 22 LYS A N 17
ATOM 9560 C CA . LYS A 1 22 ? 3.616 5.437 -0.105 1.00 0.00 22 LYS A CA 17
ATOM 9561 C C . LYS A 1 22 ? 4.450 4.597 -1.063 1.00 0.00 22 LYS A C 17
ATOM 9562 O O . LYS A 1 22 ? 4.693 4.990 -2.202 1.00 0.00 22 LYS A O 17
ATOM 9581 N N . VAL A 1 23 ? 4.898 3.443 -0.582 1.00 0.00 23 VAL A N 17
ATOM 9582 C CA . VAL A 1 23 ? 5.715 2.550 -1.366 1.00 0.00 23 VAL A CA 17
ATOM 9583 C C . VAL A 1 23 ? 5.632 1.122 -0.839 1.00 0.00 23 VAL A C 17
ATOM 9584 O O . VAL A 1 23 ? 5.998 0.847 0.301 1.00 0.00 23 VAL A O 17
ATOM 9597 N N . TRP A 1 24 ? 5.149 0.214 -1.669 1.00 0.00 24 TRP A N 17
ATOM 9598 C CA . TRP A 1 24 ? 5.013 -1.176 -1.279 1.00 0.00 24 TRP A CA 17
ATOM 9599 C C . TRP A 1 24 ? 6.368 -1.841 -1.112 1.00 0.00 24 TRP A C 17
ATOM 9600 O O . TRP A 1 24 ? 7.409 -1.279 -1.448 1.00 0.00 24 TRP A O 17
ATOM 9621 N N . ASN A 1 25 ? 6.329 -3.042 -0.569 1.00 0.00 25 ASN A N 17
ATOM 9622 C CA . ASN A 1 25 ? 7.529 -3.825 -0.317 1.00 0.00 25 ASN A CA 17
ATOM 9623 C C . ASN A 1 25 ? 7.205 -5.306 -0.410 1.00 0.00 25 ASN A C 17
ATOM 9624 O O . ASN A 1 25 ? 6.068 -5.673 -0.654 1.00 0.00 25 ASN A O 17
ATOM 9635 N N . GLY A 1 26 ? 8.209 -6.149 -0.225 1.00 0.00 26 GLY A N 17
ATOM 9636 C CA . GLY A 1 26 ? 8.006 -7.584 -0.307 1.00 0.00 26 GLY A CA 17
ATOM 9637 C C . GLY A 1 26 ? 6.594 -8.039 0.041 1.00 0.00 26 GLY A C 17
ATOM 9638 O O . GLY A 1 26 ? 6.081 -8.974 -0.575 1.00 0.00 26 GLY A O 17
ATOM 9642 N N . PHE A 1 27 ? 5.954 -7.396 1.020 1.00 0.00 27 PHE A N 17
ATOM 9643 C CA . PHE A 1 27 ? 4.607 -7.776 1.406 1.00 0.00 27 PHE A CA 17
ATOM 9644 C C . PHE A 1 27 ? 3.929 -6.676 2.221 1.00 0.00 27 PHE A C 17
ATOM 9645 O O . PHE A 1 27 ? 3.356 -6.953 3.273 1.00 0.00 27 PHE A O 17
ATOM 9662 N N . ASP A 1 28 ? 3.995 -5.428 1.750 1.00 0.00 28 ASP A N 17
ATOM 9663 C CA . ASP A 1 28 ? 3.376 -4.322 2.490 1.00 0.00 28 ASP A CA 17
ATOM 9664 C C . ASP A 1 28 ? 3.350 -3.039 1.682 1.00 0.00 28 ASP A C 17
ATOM 9665 O O . ASP A 1 28 ? 4.328 -2.683 1.042 1.00 0.00 28 ASP A O 17
ATOM 9674 N N . CYS A 1 29 ? 2.219 -2.346 1.721 1.00 0.00 29 CYS A N 17
ATOM 9675 C CA . CYS A 1 29 ? 2.053 -1.098 0.989 1.00 0.00 29 CYS A CA 17
ATOM 9676 C C . CYS A 1 29 ? 2.173 0.090 1.937 1.00 0.00 29 CYS A C 17
ATOM 9677 O O . CYS A 1 29 ? 1.208 0.437 2.617 1.00 0.00 29 CYS A O 17
ATOM 9684 N N . LYS A 1 30 ? 3.352 0.704 2.003 1.00 0.00 30 LYS A N 17
ATOM 9685 C CA . LYS A 1 30 ? 3.550 1.831 2.904 1.00 0.00 30 LYS A CA 17
ATOM 9686 C C . LYS A 1 30 ? 4.779 2.667 2.542 1.00 0.00 30 LYS A C 17
ATOM 9687 O O . LYS A 1 30 ? 5.820 2.133 2.169 1.00 0.00 30 LYS A O 17
ATOM 9706 N N . SER A 1 31 ? 4.640 3.985 2.660 1.00 0.00 31 SER A N 17
ATOM 9707 C CA . SER A 1 31 ? 5.721 4.921 2.345 1.00 0.00 31 SER A CA 17
ATOM 9708 C C . SER A 1 31 ? 7.083 4.427 2.822 1.00 0.00 31 SER A C 17
ATOM 9709 O O . SER A 1 31 ? 7.191 3.419 3.520 1.00 0.00 31 SER A O 17
ATOM 9717 N N . PRO A 1 32 ? 8.147 5.157 2.438 1.00 0.00 32 PRO A N 17
ATOM 9718 C CA . PRO A 1 32 ? 9.528 4.826 2.805 1.00 0.00 32 PRO A CA 17
ATOM 9719 C C . PRO A 1 32 ? 9.787 4.986 4.293 1.00 0.00 32 PRO A C 17
ATOM 9720 O O . PRO A 1 32 ? 10.863 4.648 4.787 1.00 0.00 32 PRO A O 17
ATOM 9731 N N . PHE A 1 33 ? 8.789 5.481 5.009 1.00 0.00 33 PHE A N 17
ATOM 9732 C CA . PHE A 1 33 ? 8.909 5.658 6.4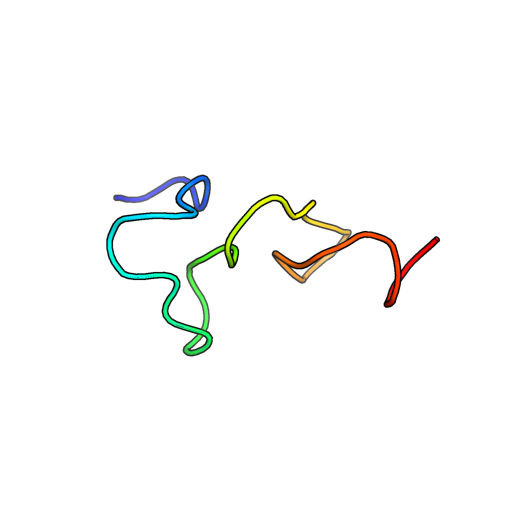47 1.00 0.00 33 PHE A CA 17
ATOM 9733 C C . PHE A 1 33 ? 9.035 4.297 7.101 1.00 0.00 33 PHE A C 17
ATOM 9734 O O . PHE A 1 33 ? 9.614 4.150 8.178 1.00 0.00 33 PHE A O 17
ATOM 9751 N N . ALA A 1 34 ? 8.480 3.305 6.420 1.00 0.00 34 ALA A N 17
ATOM 9752 C CA . ALA A 1 34 ? 8.506 1.930 6.885 1.00 0.00 34 ALA A CA 17
ATOM 9753 C C . ALA A 1 34 ? 9.723 1.202 6.338 1.00 0.00 34 ALA A C 17
ATOM 9754 O O . ALA A 1 34 ? 10.764 1.811 6.097 1.00 0.00 34 ALA A O 17
ATOM 9761 N N . PHE A 1 35 ? 9.567 -0.100 6.151 1.00 0.00 35 PHE A N 17
ATOM 9762 C CA . PHE A 1 35 ? 10.625 -0.969 5.628 1.00 0.00 35 PHE A CA 17
ATOM 9763 C C . PHE A 1 35 ? 11.716 -0.172 4.918 1.00 0.00 35 PHE A C 17
ATOM 9764 O O . PHE A 1 35 ? 12.790 0.065 5.473 1.00 0.00 35 PHE A O 17
ATOM 9781 N N . SER A 1 36 ? 11.429 0.240 3.690 1.00 0.00 36 SER A N 17
ATOM 9782 C CA . SER A 1 36 ? 12.380 1.014 2.898 1.00 0.00 36 SER A CA 17
ATOM 9783 C C . SER A 1 36 ? 11.685 2.192 2.223 1.00 0.00 36 SER A C 17
ATOM 9784 O O . SER A 1 36 ? 10.575 1.994 1.687 1.00 0.00 36 SER A O 17
ATOM 9793 N N . GLU A 1 1 ? -5.169 -11.506 -3.237 1.00 0.00 1 GLU A N 18
ATOM 9794 C CA . GLU A 1 1 ? -3.920 -10.751 -3.516 1.00 0.00 1 GLU A CA 18
ATOM 9795 C C . GLU A 1 1 ? -4.080 -9.854 -4.740 1.00 0.00 1 GLU A C 18
ATOM 9796 O O . GLU A 1 1 ? -3.557 -10.150 -5.813 1.00 0.00 1 GLU A O 18
ATOM 9810 N N . LEU A 1 2 ? -4.810 -8.756 -4.568 1.00 0.00 2 LEU A N 18
ATOM 9811 C CA . LEU A 1 2 ? -5.042 -7.812 -5.655 1.00 0.00 2 LEU A CA 18
ATOM 9812 C C . LEU A 1 2 ? -4.023 -6.678 -5.615 1.00 0.00 2 LEU A C 18
ATOM 9813 O O . LEU A 1 2 ? -3.838 -6.032 -4.583 1.00 0.00 2 LEU A O 18
ATOM 9829 N N . PRO A 1 3 ? -3.346 -6.421 -6.744 1.00 0.00 3 PRO A N 18
ATOM 9830 C CA . PRO A 1 3 ? -2.339 -5.360 -6.842 1.00 0.00 3 PRO A CA 18
ATOM 9831 C C . PRO A 1 3 ? -2.908 -3.994 -6.473 1.00 0.00 3 PRO A C 18
ATOM 9832 O O . PRO A 1 3 ? -3.475 -3.298 -7.314 1.00 0.00 3 PRO A O 18
ATOM 9843 N N . LYS A 1 4 ? -2.758 -3.622 -5.206 1.00 0.00 4 LYS A N 18
ATOM 9844 C CA . LYS A 1 4 ? -3.263 -2.344 -4.719 1.00 0.00 4 LYS A CA 18
ATOM 9845 C C . LYS A 1 4 ? -2.322 -1.199 -5.084 1.00 0.00 4 LYS A C 18
ATOM 9846 O O . LYS A 1 4 ? -1.125 -1.400 -5.280 1.00 0.00 4 LYS A O 18
ATOM 9865 N N . LEU A 1 5 ? -2.879 0.005 -5.156 1.00 0.00 5 LEU A N 18
ATOM 9866 C CA . LEU A 1 5 ? -2.109 1.198 -5.478 1.00 0.00 5 LEU A CA 18
ATOM 9867 C C . LEU A 1 5 ? -2.929 2.463 -5.217 1.00 0.00 5 LEU A C 18
ATOM 9868 O O . LEU A 1 5 ? -3.046 3.326 -6.087 1.00 0.00 5 LEU A O 18
ATOM 9884 N N . PRO A 1 6 ? -3.509 2.593 -4.006 1.00 0.00 6 PRO A N 18
ATOM 9885 C CA . PRO A 1 6 ? -4.312 3.737 -3.615 1.00 0.00 6 PRO A CA 18
ATOM 9886 C C . PRO A 1 6 ? -3.516 4.717 -2.761 1.00 0.00 6 PRO A C 18
ATOM 9887 O O . PRO A 1 6 ? -2.301 4.578 -2.616 1.00 0.00 6 PRO A O 18
ATOM 9898 N N . ASP A 1 7 ? -4.199 5.701 -2.188 1.00 0.00 7 ASP A N 18
ATOM 9899 C CA . ASP A 1 7 ? -3.533 6.683 -1.344 1.00 0.00 7 ASP A CA 18
ATOM 9900 C C . ASP A 1 7 ? -4.516 7.727 -0.824 1.00 0.00 7 ASP A C 18
ATOM 9901 O O . ASP A 1 7 ? -4.463 8.118 0.343 1.00 0.00 7 ASP A O 18
ATOM 9910 N N . ASP A 1 8 ? -5.407 8.176 -1.696 1.00 0.00 8 ASP A N 18
ATOM 9911 C CA . ASP A 1 8 ? -6.401 9.178 -1.326 1.00 0.00 8 ASP A CA 18
ATOM 9912 C C . ASP A 1 8 ? -7.806 8.705 -1.681 1.00 0.00 8 ASP A C 18
ATOM 9913 O O . ASP A 1 8 ? -8.589 9.444 -2.276 1.00 0.00 8 ASP A O 18
ATOM 9922 N N . LYS A 1 9 ? -8.119 7.468 -1.310 1.00 0.00 9 LYS A N 18
ATOM 9923 C CA . LYS A 1 9 ? -9.428 6.896 -1.588 1.00 0.00 9 LYS A CA 18
ATOM 9924 C C . LYS A 1 9 ? -9.940 6.112 -0.387 1.00 0.00 9 LYS A C 18
ATOM 9925 O O . LYS A 1 9 ? -10.986 6.432 0.180 1.00 0.00 9 LYS A O 18
ATOM 9944 N N . VAL A 1 10 ? -9.197 5.082 -0.011 1.00 0.00 10 VAL A N 18
ATOM 9945 C CA . VAL A 1 10 ? -9.568 4.241 1.119 1.00 0.00 10 VAL A CA 18
ATOM 9946 C C . VAL A 1 10 ? -8.342 3.819 1.925 1.00 0.00 10 VAL A C 18
ATOM 9947 O O . VAL A 1 10 ? -8.405 3.702 3.150 1.00 0.00 10 VAL A O 18
ATOM 9960 N N . LEU A 1 11 ? -7.231 3.587 1.230 1.00 0.00 11 LEU A N 18
ATOM 9961 C CA . LEU A 1 11 ? -5.987 3.177 1.873 1.00 0.00 11 LEU A CA 18
ATOM 9962 C C . LEU A 1 11 ? -6.252 2.300 3.093 1.00 0.00 11 LEU A C 18
ATOM 9963 O O . LEU A 1 11 ? -5.854 2.641 4.207 1.00 0.00 11 LEU A O 18
ATOM 9979 N N . ILE A 1 12 ? -6.916 1.166 2.881 1.00 0.00 12 ILE A N 18
ATOM 9980 C CA . ILE A 1 12 ? -7.212 0.253 3.979 1.00 0.00 12 ILE A CA 18
ATOM 9981 C C . ILE A 1 12 ? -5.942 -0.402 4.492 1.00 0.00 12 ILE A C 18
ATOM 9982 O O . ILE A 1 12 ? -5.383 -1.288 3.846 1.00 0.00 12 ILE A O 18
ATOM 9998 N N . ARG A 1 13 ? -5.498 0.025 5.663 1.00 0.00 13 ARG A N 18
ATOM 9999 C CA . ARG A 1 13 ? -4.302 -0.538 6.266 1.00 0.00 13 ARG A CA 18
ATOM 10000 C C . ARG A 1 13 ? -4.460 -2.044 6.422 1.00 0.00 13 ARG A C 18
ATOM 10001 O O . ARG A 1 13 ? -3.477 -2.770 6.573 1.00 0.00 13 ARG A O 18
ATOM 10022 N N . SER A 1 14 ? -5.714 -2.497 6.378 1.00 0.00 14 SER A N 18
ATOM 10023 C CA . SER A 1 14 ? -6.046 -3.912 6.505 1.00 0.00 14 SER A CA 18
ATOM 10024 C C . SER A 1 14 ? -4.898 -4.793 6.046 1.00 0.00 14 SER A C 18
ATOM 10025 O O . SER A 1 14 ? -4.098 -5.265 6.855 1.00 0.00 14 SER A O 18
ATOM 10033 N N . ARG A 1 15 ? -4.817 -5.003 4.744 1.00 0.00 15 ARG A N 18
ATOM 10034 C CA . ARG A 1 15 ? -3.756 -5.824 4.178 1.00 0.00 15 ARG A CA 18
ATOM 10035 C C . ARG A 1 15 ? -3.855 -5.867 2.666 1.00 0.00 15 ARG A C 18
ATOM 10036 O O . ARG A 1 15 ? -3.540 -6.875 2.033 1.00 0.00 15 ARG A O 18
ATOM 10057 N N . SER A 1 16 ? -4.296 -4.760 2.095 1.00 0.00 16 SER A N 18
ATOM 10058 C CA . SER A 1 16 ? -4.441 -4.659 0.646 1.00 0.00 16 SER A CA 18
ATOM 10059 C C . SER A 1 16 ? -4.594 -3.212 0.195 1.00 0.00 16 SER A C 18
ATOM 10060 O O . SER A 1 16 ? -5.510 -2.885 -0.560 1.00 0.00 16 SER A O 18
ATOM 10068 N N . ASN A 1 17 ? -3.697 -2.345 0.653 1.00 0.00 17 ASN A N 18
ATOM 10069 C CA . ASN A 1 17 ? -3.753 -0.942 0.282 1.00 0.00 17 ASN A CA 18
ATOM 10070 C C . ASN A 1 17 ? -2.467 -0.210 0.647 1.00 0.00 17 ASN A C 18
ATOM 10071 O O . ASN A 1 17 ? -1.684 -0.675 1.476 1.00 0.00 17 ASN A O 18
ATOM 10082 N N . CYS A 1 18 ? -2.277 0.949 0.026 1.00 0.00 18 CYS A N 18
ATOM 10083 C CA . CYS A 1 18 ? -1.105 1.784 0.268 1.00 0.00 18 CYS A CA 18
ATOM 10084 C C . CYS A 1 18 ? -1.538 3.207 0.619 1.00 0.00 18 CYS A C 18
ATOM 10085 O O . CYS A 1 18 ? -2.354 3.808 -0.079 1.00 0.00 18 CYS A O 18
ATOM 10092 N N . PRO A 1 19 ? -0.998 3.757 1.716 1.00 0.00 19 PRO A N 18
ATOM 10093 C CA . PRO A 1 19 ? -1.328 5.109 2.177 1.00 0.00 19 PRO A CA 18
ATOM 10094 C C . PRO A 1 19 ? -0.989 6.176 1.142 1.00 0.00 19 PRO A C 18
ATOM 10095 O O . PRO A 1 19 ? -0.645 5.865 0.003 1.00 0.00 19 PRO A O 18
ATOM 10106 N N . LYS A 1 20 ? -1.080 7.436 1.551 1.00 0.00 20 LYS A N 18
ATOM 10107 C CA . LYS A 1 20 ? -0.772 8.553 0.668 1.00 0.00 20 LYS A CA 18
ATOM 10108 C C . LYS A 1 20 ? 0.715 8.568 0.341 1.00 0.00 20 LYS A C 18
ATOM 10109 O O . LYS A 1 20 ? 1.540 8.267 1.204 1.00 0.00 20 LYS A O 18
ATOM 10128 N N . GLY A 1 21 ? 1.054 8.913 -0.904 1.00 0.00 21 GLY A N 18
ATOM 10129 C CA . GLY A 1 21 ? 2.452 8.944 -1.315 1.00 0.00 21 GLY A CA 18
ATOM 10130 C C . GLY A 1 21 ? 3.266 7.902 -0.579 1.00 0.00 21 GLY A C 18
ATOM 10131 O O . GLY A 1 21 ? 3.957 8.216 0.390 1.00 0.00 21 GLY A O 18
ATOM 10135 N N . LYS A 1 22 ? 3.150 6.651 -1.008 1.00 0.00 22 LYS A N 18
ATOM 10136 C CA . LYS A 1 22 ? 3.841 5.560 -0.350 1.00 0.00 22 LYS A CA 18
ATOM 10137 C C . LYS A 1 22 ? 4.481 4.603 -1.350 1.00 0.00 22 LYS A C 18
ATOM 10138 O O . LYS A 1 22 ? 4.679 4.945 -2.517 1.00 0.00 22 LYS A O 18
ATOM 10157 N N . VAL A 1 23 ? 4.831 3.412 -0.880 1.00 0.00 23 VAL A N 18
ATOM 10158 C CA . VAL A 1 23 ? 5.476 2.417 -1.731 1.00 0.00 23 VAL A CA 18
ATOM 10159 C C . VAL A 1 23 ? 5.431 1.016 -1.131 1.00 0.00 23 VAL A C 18
ATOM 10160 O O . VAL A 1 23 ? 5.850 0.800 0.000 1.00 0.00 23 VAL A O 18
ATOM 10173 N N . TRP A 1 24 ? 4.945 0.054 -1.892 1.00 0.00 24 TRP A N 18
ATOM 10174 C CA . TRP A 1 24 ? 4.870 -1.308 -1.410 1.00 0.00 24 TRP A CA 18
ATOM 10175 C C . TRP A 1 24 ? 6.250 -1.910 -1.230 1.00 0.00 24 TRP A C 18
ATOM 10176 O O . TRP A 1 24 ? 7.258 -1.368 -1.683 1.00 0.00 24 TRP A O 18
ATOM 10197 N N . ASN A 1 25 ? 6.267 -3.025 -0.536 1.00 0.00 25 ASN A N 18
ATOM 10198 C CA . ASN A 1 25 ? 7.494 -3.745 -0.230 1.00 0.00 25 ASN A CA 18
ATOM 10199 C C . ASN A 1 25 ? 7.241 -5.242 -0.288 1.00 0.00 25 ASN A C 18
ATOM 10200 O O . ASN A 1 25 ? 6.134 -5.671 -0.568 1.00 0.00 25 ASN A O 18
ATOM 10211 N N . GLY A 1 26 ? 8.271 -6.028 -0.030 1.00 0.00 26 GLY A N 18
ATOM 10212 C CA . GLY A 1 26 ? 8.136 -7.471 -0.072 1.00 0.00 26 GLY A CA 18
ATOM 10213 C C . GLY A 1 26 ? 6.745 -7.984 0.288 1.00 0.00 26 GLY A C 18
ATOM 10214 O O . GLY A 1 26 ? 6.313 -9.005 -0.247 1.00 0.00 26 GLY A O 18
ATOM 10218 N N . PHE A 1 27 ? 6.041 -7.306 1.200 1.00 0.00 27 PHE A N 18
ATOM 10219 C CA . PHE A 1 27 ? 4.721 -7.755 1.599 1.00 0.00 27 PHE A CA 18
ATOM 10220 C C . PHE A 1 27 ? 3.919 -6.659 2.301 1.00 0.00 27 PHE A C 18
ATOM 10221 O O . PHE A 1 27 ? 3.282 -6.922 3.318 1.00 0.00 27 PHE A O 18
ATOM 10238 N N . ASP A 1 28 ? 3.944 -5.435 1.772 1.00 0.00 28 ASP A N 18
ATOM 10239 C CA . ASP A 1 28 ? 3.194 -4.341 2.404 1.00 0.00 28 ASP A CA 18
ATOM 10240 C C . ASP A 1 28 ? 3.182 -3.078 1.557 1.00 0.00 28 ASP A C 18
ATOM 10241 O O . ASP A 1 28 ? 4.159 -2.768 0.892 1.00 0.00 28 ASP A O 18
ATOM 10250 N N . CYS A 1 29 ? 2.069 -2.349 1.594 1.00 0.00 29 CYS A N 18
ATOM 10251 C CA . CYS A 1 29 ? 1.930 -1.111 0.829 1.00 0.00 29 CYS A CA 18
ATOM 10252 C C . CYS A 1 29 ? 1.999 0.109 1.744 1.00 0.00 29 CYS A C 18
ATOM 10253 O O . CYS A 1 29 ? 0.997 0.493 2.339 1.00 0.00 29 CYS A O 18
ATOM 10260 N N . LYS A 1 30 ? 3.175 0.729 1.840 1.00 0.00 30 LYS A N 18
ATOM 10261 C CA . LYS A 1 30 ? 3.337 1.917 2.688 1.00 0.00 30 LYS A CA 18
ATOM 10262 C C . LYS A 1 30 ? 4.583 2.705 2.327 1.00 0.00 30 LYS A C 18
ATOM 10263 O O . LYS A 1 30 ? 5.418 2.269 1.552 1.00 0.00 30 LYS A O 18
ATOM 10282 N N . SER A 1 31 ? 4.682 3.886 2.904 1.00 0.00 31 SER A N 18
ATOM 10283 C CA . SER A 1 31 ? 5.812 4.771 2.651 1.00 0.00 31 SER A CA 18
ATOM 10284 C C . SER A 1 31 ? 7.131 4.070 2.949 1.00 0.00 31 SER A C 18
ATOM 10285 O O . SER A 1 31 ? 7.159 3.032 3.608 1.00 0.00 31 SER A O 18
ATOM 10293 N N . PRO A 1 32 ? 8.247 4.633 2.462 1.00 0.00 32 PRO A N 18
ATOM 10294 C CA . PRO A 1 32 ? 9.578 4.067 2.673 1.00 0.00 32 PRO A CA 18
ATOM 10295 C C . PRO A 1 32 ? 10.071 4.271 4.093 1.00 0.00 32 PRO A C 18
ATOM 10296 O O . PRO A 1 32 ? 11.038 3.642 4.524 1.00 0.00 32 PRO A O 18
ATOM 10307 N N . PHE A 1 33 ? 9.399 5.146 4.821 1.00 0.00 33 PHE A N 18
ATOM 10308 C CA . PHE A 1 33 ? 9.765 5.423 6.197 1.00 0.00 33 PHE A CA 18
ATOM 10309 C C . PHE A 1 33 ? 9.487 4.210 7.076 1.00 0.00 33 PHE A C 18
ATOM 10310 O O . PHE A 1 33 ? 10.040 4.078 8.167 1.00 0.00 33 PHE A O 18
ATOM 10327 N N . ALA A 1 34 ? 8.619 3.329 6.589 1.00 0.00 34 ALA A N 18
ATOM 10328 C CA . ALA A 1 34 ? 8.257 2.126 7.325 1.00 0.00 34 ALA A CA 18
ATOM 10329 C C . ALA A 1 34 ? 8.825 0.881 6.658 1.00 0.00 34 ALA A C 18
ATOM 10330 O O . ALA A 1 34 ? 8.159 -0.151 6.572 1.00 0.00 34 ALA A O 18
ATOM 10337 N N . PHE A 1 35 ? 10.061 0.990 6.194 1.00 0.00 35 PHE A N 18
ATOM 10338 C CA . PHE A 1 35 ? 10.737 -0.121 5.531 1.00 0.00 35 PHE A CA 18
ATOM 10339 C C . PHE A 1 35 ? 12.235 0.142 5.430 1.00 0.00 35 PHE A C 18
ATOM 10340 O O . PHE A 1 35 ? 13.049 -0.769 5.582 1.00 0.00 35 PHE A O 18
ATOM 10357 N N . SER A 1 36 ? 12.590 1.396 5.171 1.00 0.00 36 SER A N 18
ATOM 10358 C CA . SER A 1 36 ? 13.990 1.784 5.049 1.00 0.00 36 SER A CA 18
ATOM 10359 C C . SER A 1 36 ? 14.138 3.302 5.099 1.00 0.00 36 SER A C 18
ATOM 10360 O O . SER A 1 36 ? 13.976 3.946 4.041 1.00 0.00 36 SER A O 18
ATOM 10369 N N . GLU A 1 1 ? -6.415 -11.042 -6.600 1.00 0.00 1 GLU A N 19
ATOM 10370 C CA . GLU A 1 1 ? -5.730 -9.957 -5.851 1.00 0.00 1 GLU A CA 19
ATOM 10371 C C . GLU A 1 1 ? -4.824 -9.145 -6.770 1.00 0.00 1 GLU A C 19
ATOM 10372 O O . GLU A 1 1 ? -3.856 -9.667 -7.322 1.00 0.00 1 GLU A O 19
ATOM 10386 N N . LEU A 1 2 ? -5.144 -7.866 -6.926 1.00 0.00 2 LEU A N 19
ATOM 10387 C CA . LEU A 1 2 ? -4.357 -6.978 -7.775 1.00 0.00 2 LEU A CA 19
ATOM 10388 C C . LEU A 1 2 ? -3.536 -6.012 -6.927 1.00 0.00 2 LEU A C 19
ATOM 10389 O O . LEU A 1 2 ? -3.949 -5.624 -5.834 1.00 0.00 2 LEU A O 19
ATOM 10405 N N . PRO A 1 3 ? -2.357 -5.611 -7.425 1.00 0.00 3 PRO A N 19
ATOM 10406 C CA . PRO A 1 3 ? -1.465 -4.689 -6.717 1.00 0.00 3 PRO A CA 19
ATOM 10407 C C . PRO A 1 3 ? -2.148 -3.368 -6.377 1.00 0.00 3 PRO A C 19
ATOM 10408 O O . PRO A 1 3 ? -2.271 -2.483 -7.225 1.00 0.00 3 PRO A O 19
ATOM 10419 N N . LYS A 1 4 ? -2.589 -3.242 -5.129 1.00 0.00 4 LYS A N 19
ATOM 10420 C CA . LYS A 1 4 ? -3.258 -2.031 -4.672 1.00 0.00 4 LYS A CA 19
ATOM 10421 C C . LYS A 1 4 ? -2.352 -0.816 -4.839 1.00 0.00 4 LYS A C 19
ATOM 10422 O O . LYS A 1 4 ? -1.132 -0.918 -4.705 1.00 0.00 4 LYS A O 19
ATOM 10441 N N . LEU A 1 5 ? -2.952 0.332 -5.134 1.00 0.00 5 LEU A N 19
ATOM 10442 C CA . LEU A 1 5 ? -2.193 1.559 -5.321 1.00 0.00 5 LEU A CA 19
ATOM 10443 C C . LEU A 1 5 ? -2.959 2.792 -4.836 1.00 0.00 5 LEU A C 19
ATOM 10444 O O . LEU A 1 5 ? -2.812 3.873 -5.406 1.00 0.00 5 LEU A O 19
ATOM 10460 N N . PRO A 1 6 ? -3.776 2.667 -3.771 1.00 0.00 6 PRO A N 19
ATOM 10461 C CA . PRO A 1 6 ? -4.526 3.802 -3.239 1.00 0.00 6 PRO A CA 19
ATOM 10462 C C . PRO A 1 6 ? -3.613 4.762 -2.488 1.00 0.00 6 PRO A C 19
ATOM 10463 O O . PRO A 1 6 ? -2.435 4.470 -2.283 1.00 0.00 6 PRO A O 19
ATOM 10474 N N . ASP A 1 7 ? -4.147 5.907 -2.083 1.00 0.00 7 ASP A N 19
ATOM 10475 C CA . ASP A 1 7 ? -3.348 6.889 -1.364 1.00 0.00 7 ASP A CA 19
ATOM 10476 C C . ASP A 1 7 ? -4.208 8.035 -0.847 1.00 0.00 7 ASP A C 19
ATOM 10477 O O . ASP A 1 7 ? -4.097 8.433 0.313 1.00 0.00 7 ASP A O 19
ATOM 10486 N N . ASP A 1 8 ? -5.061 8.566 -1.713 1.00 0.00 8 ASP A N 19
ATOM 10487 C CA . ASP A 1 8 ? -5.935 9.670 -1.340 1.00 0.00 8 ASP A CA 19
ATOM 10488 C C . ASP A 1 8 ? -7.390 9.356 -1.669 1.00 0.00 8 ASP A C 19
ATOM 10489 O O . ASP A 1 8 ? -8.124 10.214 -2.162 1.00 0.00 8 ASP A O 19
ATOM 10498 N N . LYS A 1 9 ? -7.803 8.122 -1.394 1.00 0.00 9 LYS A N 19
ATOM 10499 C CA . LYS A 1 9 ? -9.171 7.695 -1.663 1.00 0.00 9 LYS A CA 19
ATOM 10500 C C . LYS A 1 9 ? -9.780 7.018 -0.439 1.00 0.00 9 LYS A C 19
ATOM 10501 O O . LYS A 1 9 ? -10.756 7.502 0.133 1.00 0.00 9 LYS A O 19
ATOM 10520 N N . VAL A 1 10 ? -9.194 5.895 -0.047 1.00 0.00 10 VAL A N 19
ATOM 10521 C CA . VAL A 1 10 ? -9.666 5.138 1.104 1.00 0.00 10 VAL A CA 19
ATOM 10522 C C . VAL A 1 10 ? -8.505 4.743 2.014 1.00 0.00 10 VAL A C 19
ATOM 10523 O O . VAL A 1 10 ? -8.628 4.751 3.240 1.00 0.00 10 VAL A O 19
ATOM 10536 N N . LEU A 1 11 ? -7.382 4.398 1.397 1.00 0.00 11 LEU A N 19
ATOM 10537 C CA . LEU A 1 11 ? -6.183 3.996 2.124 1.00 0.00 11 LEU A CA 19
ATOM 10538 C C . LEU A 1 11 ? -6.516 3.267 3.424 1.00 0.00 11 LEU A C 19
ATOM 10539 O O . LEU A 1 11 ? -6.742 3.892 4.460 1.00 0.00 11 LEU A O 19
ATOM 10555 N N . ILE A 1 12 ? -6.512 1.940 3.360 1.00 0.00 12 ILE A N 19
ATOM 10556 C CA . ILE A 1 12 ? -6.782 1.107 4.528 1.00 0.00 12 ILE A CA 19
ATOM 10557 C C . ILE A 1 12 ? -5.538 0.336 4.934 1.00 0.00 12 ILE A C 19
ATOM 10558 O O . ILE A 1 12 ? -4.818 -0.191 4.086 1.00 0.00 12 ILE A O 19
ATOM 10574 N N . ARG A 1 13 ? -5.311 0.236 6.236 1.00 0.00 13 ARG A N 19
ATOM 10575 C CA . ARG A 1 13 ? -4.178 -0.515 6.748 1.00 0.00 13 ARG A CA 19
ATOM 10576 C C . ARG A 1 13 ? -4.488 -2.004 6.689 1.00 0.00 13 ARG A C 19
ATOM 10577 O O . ARG A 1 13 ? -3.591 -2.841 6.789 1.00 0.00 13 ARG A O 19
ATOM 10598 N N . SER A 1 14 ? -5.779 -2.310 6.526 1.00 0.00 14 SER A N 19
ATOM 10599 C CA . SER A 1 14 ? -6.269 -3.684 6.444 1.00 0.00 14 SER A CA 19
ATOM 10600 C C . SER A 1 14 ? -5.163 -4.659 6.077 1.00 0.00 14 SER A C 19
ATOM 10601 O O . SER A 1 14 ? -4.490 -5.215 6.946 1.00 0.00 14 SER A O 19
ATOM 10609 N N . ARG A 1 15 ? -4.979 -4.854 4.784 1.00 0.00 15 ARG A N 19
ATOM 10610 C CA . ARG A 1 15 ? -3.948 -5.756 4.285 1.00 0.00 15 ARG A CA 19
ATOM 10611 C C . ARG A 1 15 ? -3.971 -5.792 2.769 1.00 0.00 15 ARG A C 19
ATOM 10612 O O . ARG A 1 15 ? -3.732 -6.827 2.148 1.00 0.00 15 ARG A O 19
ATOM 10633 N N . SER A 1 16 ? -4.262 -4.642 2.188 1.00 0.00 16 SER A N 19
ATOM 10634 C CA . SER A 1 16 ? -4.324 -4.508 0.737 1.00 0.00 16 SER A CA 19
ATOM 10635 C C . SER A 1 16 ? -4.576 -3.064 0.341 1.00 0.00 16 SER A C 19
ATOM 10636 O O . SER A 1 16 ? -5.448 -2.779 -0.480 1.00 0.00 16 SER A O 19
ATOM 10644 N N . ASN A 1 17 ? -3.818 -2.149 0.929 1.00 0.00 17 ASN A N 19
ATOM 10645 C CA . ASN A 1 17 ? -3.985 -0.738 0.630 1.00 0.00 17 ASN A CA 19
ATOM 10646 C C . ASN A 1 17 ? -2.737 0.063 0.979 1.00 0.00 17 ASN A C 19
ATOM 10647 O O . ASN A 1 17 ? -2.176 -0.078 2.065 1.00 0.00 17 ASN A O 19
ATOM 10658 N N . CYS A 1 18 ? -2.319 0.912 0.050 1.00 0.00 18 CYS A N 19
ATOM 10659 C CA . CYS A 1 18 ? -1.149 1.755 0.248 1.00 0.00 18 CYS A CA 19
ATOM 10660 C C . CYS A 1 18 ? -1.579 3.172 0.619 1.00 0.00 18 CYS A C 19
ATOM 10661 O O . CYS A 1 18 ? -2.408 3.777 -0.060 1.00 0.00 18 CYS A O 19
ATOM 10668 N N . PRO A 1 19 ? -1.027 3.719 1.717 1.00 0.00 19 PRO A N 19
ATOM 10669 C CA . PRO A 1 19 ? -1.365 5.065 2.183 1.00 0.00 19 PRO A CA 19
ATOM 10670 C C . PRO A 1 19 ? -0.919 6.146 1.204 1.00 0.00 19 PRO A C 19
ATOM 10671 O O . PRO A 1 19 ? -0.645 5.867 0.037 1.00 0.00 19 PRO A O 19
ATOM 10682 N N . LYS A 1 20 ? -0.847 7.381 1.690 1.00 0.00 20 LYS A N 19
ATOM 10683 C CA . LYS A 1 20 ? -0.432 8.506 0.862 1.00 0.00 20 LYS A CA 19
ATOM 10684 C C . LYS A 1 20 ? 1.078 8.501 0.659 1.00 0.00 20 LYS A C 19
ATOM 10685 O O . LYS A 1 20 ? 1.833 8.103 1.546 1.00 0.00 20 LYS A O 19
ATOM 10704 N N . GLY A 1 21 ? 1.512 8.938 -0.517 1.00 0.00 21 GLY A N 19
ATOM 10705 C CA . GLY A 1 21 ? 2.932 8.967 -0.814 1.00 0.00 21 GLY A CA 19
ATOM 10706 C C . GLY A 1 21 ? 3.641 7.743 -0.279 1.00 0.00 21 GLY A C 19
ATOM 10707 O O . GLY A 1 21 ? 4.766 7.827 0.213 1.00 0.00 21 GLY A O 19
ATOM 10711 N N . LYS A 1 22 ? 2.965 6.604 -0.364 1.00 0.00 22 LYS A N 19
ATOM 10712 C CA . LYS A 1 22 ? 3.505 5.348 0.122 1.00 0.00 22 LYS A CA 19
ATOM 10713 C C . LYS A 1 22 ? 4.131 4.537 -1.010 1.00 0.00 22 LYS A C 19
ATOM 10714 O O . LYS A 1 22 ? 4.243 5.012 -2.138 1.00 0.00 22 LYS A O 19
ATOM 10733 N N . VAL A 1 23 ? 4.532 3.313 -0.695 1.00 0.00 23 VAL A N 19
ATOM 10734 C CA . VAL A 1 23 ? 5.135 2.419 -1.660 1.00 0.00 23 VAL A CA 19
ATOM 10735 C C . VAL A 1 23 ? 5.113 0.989 -1.138 1.00 0.00 23 VAL A C 19
ATOM 10736 O O . VAL A 1 23 ? 5.303 0.755 0.045 1.00 0.00 23 VAL A O 19
ATOM 10749 N N . TRP A 1 24 ? 4.880 0.029 -2.005 1.00 0.00 24 TRP A N 19
ATOM 10750 C CA . TRP A 1 24 ? 4.841 -1.353 -1.575 1.00 0.00 24 TRP A CA 19
ATOM 10751 C C . TRP A 1 24 ? 6.231 -1.878 -1.262 1.00 0.00 24 TRP A C 19
ATOM 10752 O O . TRP A 1 24 ? 7.245 -1.276 -1.616 1.00 0.00 24 TRP A O 19
ATOM 10773 N N . ASN A 1 25 ? 6.246 -3.000 -0.577 1.00 0.00 25 ASN A N 19
ATOM 10774 C CA . ASN A 1 25 ? 7.473 -3.658 -0.160 1.00 0.00 25 ASN A CA 19
ATOM 10775 C C . ASN A 1 25 ? 7.290 -5.165 -0.283 1.00 0.00 25 ASN A C 19
ATOM 10776 O O . ASN A 1 25 ? 6.210 -5.627 -0.619 1.00 0.00 25 ASN A O 19
ATOM 10787 N N . GLY A 1 26 ? 8.340 -5.920 -0.017 1.00 0.00 26 GLY A N 19
ATOM 10788 C CA . GLY A 1 26 ? 8.258 -7.363 -0.113 1.00 0.00 26 GLY A CA 19
ATOM 10789 C C . GLY A 1 26 ? 6.878 -7.927 0.210 1.00 0.00 26 GLY A C 19
ATOM 10790 O O . GLY A 1 26 ? 6.487 -8.947 -0.358 1.00 0.00 26 GLY A O 19
ATOM 10794 N N . PHE A 1 27 ? 6.135 -7.281 1.116 1.00 0.00 27 PHE A N 19
ATOM 10795 C CA . PHE A 1 27 ? 4.809 -7.765 1.478 1.00 0.00 27 PHE A CA 19
ATOM 10796 C C . PHE A 1 27 ? 3.975 -6.694 2.178 1.00 0.00 27 PHE A C 19
ATOM 10797 O O . PHE A 1 27 ? 3.320 -6.984 3.177 1.00 0.00 27 PHE A O 19
ATOM 10814 N N . ASP A 1 28 ? 3.991 -5.462 1.669 1.00 0.00 28 ASP A N 19
ATOM 10815 C CA . ASP A 1 28 ? 3.208 -4.389 2.301 1.00 0.00 28 ASP A CA 19
ATOM 10816 C C . ASP A 1 28 ? 3.179 -3.118 1.468 1.00 0.00 28 ASP A C 19
ATOM 10817 O O . ASP A 1 28 ? 4.163 -2.767 0.837 1.00 0.00 28 ASP A O 19
ATOM 10826 N N . CYS A 1 29 ? 2.047 -2.420 1.488 1.00 0.00 29 CYS A N 19
ATOM 10827 C CA . CYS A 1 29 ? 1.902 -1.175 0.740 1.00 0.00 29 CYS A CA 19
ATOM 10828 C C . CYS A 1 29 ? 2.058 0.018 1.676 1.00 0.00 29 CYS A C 19
ATOM 10829 O O . CYS A 1 29 ? 1.102 0.430 2.328 1.00 0.00 29 CYS A O 19
ATOM 10836 N N . LYS A 1 30 ? 3.272 0.556 1.756 1.00 0.00 30 LYS A N 19
ATOM 10837 C CA . LYS A 1 30 ? 3.548 1.684 2.646 1.00 0.00 30 LYS A CA 19
ATOM 10838 C C . LYS A 1 30 ? 4.847 2.415 2.286 1.00 0.00 30 LYS A C 19
ATOM 10839 O O . LYS A 1 30 ? 5.831 1.795 1.903 1.00 0.00 30 LYS A O 19
ATOM 10858 N N . SER A 1 31 ? 4.841 3.742 2.414 1.00 0.00 31 SER A N 19
ATOM 10859 C CA . SER A 1 31 ? 6.014 4.556 2.100 1.00 0.00 31 SER A CA 19
ATOM 10860 C C . SER A 1 31 ? 7.305 3.874 2.552 1.00 0.00 31 SER A C 19
ATOM 10861 O O . SER A 1 31 ? 7.277 2.887 3.287 1.00 0.00 31 SER A O 19
ATOM 10869 N N . PRO A 1 32 ? 8.460 4.402 2.117 1.00 0.00 32 PRO A N 19
ATOM 10870 C CA . PRO A 1 32 ? 9.764 3.844 2.471 1.00 0.00 32 PRO A CA 19
ATOM 10871 C C . PRO A 1 32 ? 10.205 4.234 3.867 1.00 0.00 32 PRO A C 19
ATOM 10872 O O . PRO A 1 32 ? 11.032 3.559 4.482 1.00 0.00 32 PRO A O 19
ATOM 10883 N N . PHE A 1 33 ? 9.636 5.312 4.371 1.00 0.00 33 PHE A N 19
ATOM 10884 C CA . PHE A 1 33 ? 9.955 5.778 5.705 1.00 0.00 33 PHE A CA 19
ATOM 10885 C C . PHE A 1 33 ? 9.384 4.826 6.750 1.00 0.00 33 PHE A C 19
ATOM 10886 O O . PHE A 1 33 ? 9.629 4.979 7.946 1.00 0.00 33 PHE A O 19
ATOM 10903 N N . ALA A 1 34 ? 8.610 3.846 6.286 1.00 0.00 34 ALA A N 19
ATOM 10904 C CA . ALA A 1 34 ? 7.993 2.875 7.174 1.00 0.00 34 ALA A CA 19
ATOM 10905 C C . ALA A 1 34 ? 8.302 1.445 6.738 1.00 0.00 34 ALA A C 19
ATOM 10906 O O . ALA A 1 34 ? 7.411 0.597 6.680 1.00 0.00 34 ALA A O 19
ATOM 10913 N N . PHE A 1 35 ? 9.570 1.182 6.444 1.00 0.00 35 PHE A N 19
ATOM 10914 C CA . PHE A 1 35 ? 9.999 -0.150 6.027 1.00 0.00 35 PHE A CA 19
ATOM 10915 C C . PHE A 1 35 ? 11.475 -0.366 6.353 1.00 0.00 35 PHE A C 19
ATOM 10916 O O . PHE A 1 35 ? 12.259 -0.768 5.492 1.00 0.00 35 PHE A O 19
ATOM 10933 N N . SER A 1 36 ? 11.844 -0.097 7.602 1.00 0.00 36 SER A N 19
ATOM 10934 C CA . SER A 1 36 ? 13.225 -0.262 8.046 1.00 0.00 36 SER A CA 19
ATOM 10935 C C . SER A 1 36 ? 14.183 0.520 7.154 1.00 0.00 36 SER A C 19
ATOM 10936 O O . SER A 1 36 ? 15.407 0.298 7.265 1.00 0.00 36 SER A O 19
ATOM 10945 N N . GLU A 1 1 ? -7.809 -8.013 -4.682 1.00 0.00 1 GLU A N 20
ATOM 10946 C CA . GLU A 1 1 ? -6.985 -6.776 -4.682 1.00 0.00 1 GLU A CA 20
ATOM 10947 C C . GLU A 1 1 ? -5.606 -7.033 -4.084 1.00 0.00 1 GLU A C 20
ATOM 10948 O O . GLU A 1 1 ? -5.283 -6.533 -3.006 1.00 0.00 1 GLU A O 20
ATOM 10962 N N . LEU A 1 2 ? -4.794 -7.814 -4.790 1.00 0.00 2 LEU A N 20
ATOM 10963 C CA . LEU A 1 2 ? -3.448 -8.138 -4.330 1.00 0.00 2 LEU A CA 20
ATOM 10964 C C . LEU A 1 2 ? -2.482 -7.002 -4.639 1.00 0.00 2 LEU A C 20
ATOM 10965 O O . LEU A 1 2 ? -1.668 -6.618 -3.798 1.00 0.00 2 LEU A O 20
ATOM 10981 N N . PRO A 1 3 ? -2.565 -6.447 -5.854 1.00 0.00 3 PRO A N 20
ATOM 10982 C CA . PRO A 1 3 ? -1.709 -5.352 -6.284 1.00 0.00 3 PRO A CA 20
ATOM 10983 C C . PRO A 1 3 ? -2.333 -3.993 -5.985 1.00 0.00 3 PRO A C 20
ATOM 10984 O O . PRO A 1 3 ? -2.681 -3.242 -6.896 1.00 0.00 3 PRO A O 20
ATOM 10995 N N . LYS A 1 4 ? -2.487 -3.694 -4.699 1.00 0.00 4 LYS A N 20
ATOM 10996 C CA . LYS A 1 4 ? -3.086 -2.436 -4.271 1.00 0.00 4 LYS A CA 20
ATOM 10997 C C . LYS A 1 4 ? -2.140 -1.258 -4.481 1.00 0.00 4 LYS A C 20
ATOM 10998 O O . LYS A 1 4 ? -0.940 -1.350 -4.225 1.00 0.00 4 LYS A O 20
ATOM 11017 N N . LEU A 1 5 ? -2.700 -0.146 -4.942 1.00 0.00 5 LEU A N 20
ATOM 11018 C CA . LEU A 1 5 ? -1.926 1.060 -5.179 1.00 0.00 5 LEU A CA 20
ATOM 11019 C C . LEU A 1 5 ? -2.757 2.320 -4.909 1.00 0.00 5 LEU A C 20
ATOM 11020 O O . LEU A 1 5 ? -2.549 3.345 -5.559 1.00 0.00 5 LEU A O 20
ATOM 11036 N N . PRO A 1 6 ? -3.708 2.280 -3.945 1.00 0.00 6 PRO A N 20
ATOM 11037 C CA . PRO A 1 6 ? -4.532 3.446 -3.625 1.00 0.00 6 PRO A CA 20
ATOM 11038 C C . PRO A 1 6 ? -3.766 4.462 -2.791 1.00 0.00 6 PRO A C 20
ATOM 11039 O O . PRO A 1 6 ? -2.564 4.313 -2.570 1.00 0.00 6 PRO A O 20
ATOM 11050 N N . ASP A 1 7 ? -4.460 5.495 -2.328 1.00 0.00 7 ASP A N 20
ATOM 11051 C CA . ASP A 1 7 ? -3.823 6.523 -1.520 1.00 0.00 7 ASP A CA 20
ATOM 11052 C C . ASP A 1 7 ? -4.820 7.605 -1.113 1.00 0.00 7 ASP A C 20
ATOM 11053 O O . ASP A 1 7 ? -4.967 7.915 0.069 1.00 0.00 7 ASP A O 20
ATOM 11062 N N . ASP A 1 8 ? -5.498 8.174 -2.100 1.00 0.00 8 ASP A N 20
ATOM 11063 C CA . ASP A 1 8 ? -6.482 9.223 -1.847 1.00 0.00 8 ASP A CA 20
ATOM 11064 C C . ASP A 1 8 ? -7.874 8.794 -2.303 1.00 0.00 8 ASP A C 20
ATOM 11065 O O . ASP A 1 8 ? -8.731 9.633 -2.578 1.00 0.00 8 ASP A O 20
ATOM 11074 N N . LYS A 1 9 ? -8.091 7.486 -2.382 1.00 0.00 9 LYS A N 20
ATOM 11075 C CA . LYS A 1 9 ? -9.380 6.954 -2.808 1.00 0.00 9 LYS A CA 20
ATOM 11076 C C . LYS A 1 9 ? -10.045 6.170 -1.684 1.00 0.00 9 LYS A C 20
ATOM 11077 O O . LYS A 1 9 ? -11.199 6.424 -1.334 1.00 0.00 9 LYS A O 20
ATOM 11096 N N . VAL A 1 10 ? -9.311 5.219 -1.124 1.00 0.00 10 VAL A N 20
ATOM 11097 C CA . VAL A 1 10 ? -9.820 4.395 -0.040 1.00 0.00 10 VAL A CA 20
ATOM 11098 C C . VAL A 1 10 ? -8.777 4.237 1.060 1.00 0.00 10 VAL A C 20
ATOM 11099 O O . VAL A 1 10 ? -9.094 4.310 2.248 1.00 0.00 10 VAL A O 20
ATOM 11112 N N . LEU A 1 11 ? -7.533 4.020 0.647 1.00 0.00 11 LEU A N 20
ATOM 11113 C CA . LEU A 1 11 ? -6.425 3.847 1.580 1.00 0.00 11 LEU A CA 20
ATOM 11114 C C . LEU A 1 11 ? -6.890 3.161 2.861 1.00 0.00 11 LEU A C 20
ATOM 11115 O O . LEU A 1 11 ? -7.250 3.817 3.837 1.00 0.00 11 LEU A O 20
ATOM 11131 N N . ILE A 1 12 ? -6.872 1.835 2.846 1.00 0.00 12 ILE A N 20
ATOM 11132 C CA . ILE A 1 12 ? -7.281 1.047 4.003 1.00 0.00 12 ILE A CA 20
ATOM 11133 C C . ILE A 1 12 ? -6.106 0.285 4.592 1.00 0.00 12 ILE A C 20
ATOM 11134 O O . ILE A 1 12 ? -5.167 -0.079 3.884 1.00 0.00 12 ILE A O 20
ATOM 11150 N N . ARG A 1 13 ? -6.190 0.012 5.885 1.00 0.00 13 ARG A N 20
ATOM 11151 C CA . ARG A 1 13 ? -5.159 -0.749 6.570 1.00 0.00 13 ARG A CA 20
ATOM 11152 C C . ARG A 1 13 ? -5.499 -2.233 6.501 1.00 0.00 13 ARG A C 20
ATOM 11153 O O . ARG A 1 13 ? -4.657 -3.089 6.769 1.00 0.00 13 ARG A O 20
ATOM 11174 N N . SER A 1 14 ? -6.755 -2.513 6.133 1.00 0.00 14 SER A N 20
ATOM 11175 C CA . SER A 1 14 ? -7.263 -3.876 6.006 1.00 0.00 14 SER A CA 20
ATOM 11176 C C . SER A 1 14 ? -6.143 -4.879 5.795 1.00 0.00 14 SER A C 20
ATOM 11177 O O . SER A 1 14 ? -5.621 -5.460 6.747 1.00 0.00 14 SER A O 20
ATOM 11185 N N . ARG A 1 15 ? -5.781 -5.076 4.540 1.00 0.00 15 ARG A N 20
ATOM 11186 C CA . ARG A 1 15 ? -4.722 -6.011 4.194 1.00 0.00 15 ARG A CA 20
ATOM 11187 C C . ARG A 1 15 ? -4.488 -6.020 2.695 1.00 0.00 15 ARG A C 20
ATOM 11188 O O . ARG A 1 15 ? -4.176 -7.054 2.103 1.00 0.00 15 ARG A O 20
ATOM 11209 N N . SER A 1 16 ? -4.641 -4.855 2.091 1.00 0.00 16 SER A N 20
ATOM 11210 C CA . SER A 1 16 ? -4.445 -4.709 0.651 1.00 0.00 16 SER A CA 20
ATOM 11211 C C . SER A 1 16 ? -4.656 -3.270 0.202 1.00 0.00 16 SER A C 20
ATOM 11212 O O . SER A 1 16 ? -5.456 -3.006 -0.696 1.00 0.00 16 SER A O 20
ATOM 11220 N N . ASN A 1 17 ? -3.939 -2.340 0.820 1.00 0.00 17 ASN A N 20
ATOM 11221 C CA . ASN A 1 17 ? -4.066 -0.937 0.462 1.00 0.00 17 ASN A CA 20
ATOM 11222 C C . ASN A 1 17 ? -2.827 -0.147 0.867 1.00 0.00 17 ASN A C 20
ATOM 11223 O O . ASN A 1 17 ? -2.162 -0.474 1.850 1.00 0.00 17 ASN A O 20
ATOM 11234 N N . CYS A 1 18 ? -2.526 0.898 0.103 1.00 0.00 18 CYS A N 20
ATOM 11235 C CA . CYS A 1 18 ? -1.371 1.741 0.381 1.00 0.00 18 CYS A CA 20
ATOM 11236 C C . CYS A 1 18 ? -1.802 3.174 0.687 1.00 0.00 18 CYS A C 20
ATOM 11237 O O . CYS A 1 18 ? -2.591 3.767 -0.048 1.00 0.00 18 CYS A O 20
ATOM 11244 N N . PRO A 1 19 ? -1.287 3.743 1.789 1.00 0.00 19 PRO A N 20
ATOM 11245 C CA . PRO A 1 19 ? -1.615 5.112 2.210 1.00 0.00 19 PRO A CA 20
ATOM 11246 C C . PRO A 1 19 ? -1.290 6.154 1.138 1.00 0.00 19 PRO A C 20
ATOM 11247 O O . PRO A 1 19 ? -1.417 5.890 -0.058 1.00 0.00 19 PRO A O 20
ATOM 11258 N N . LYS A 1 20 ? -0.872 7.340 1.581 1.00 0.00 20 LYS A N 20
ATOM 11259 C CA . LYS A 1 20 ? -0.527 8.431 0.672 1.00 0.00 20 LYS A CA 20
ATOM 11260 C C . LYS A 1 20 ? 0.948 8.375 0.284 1.00 0.00 20 LYS A C 20
ATOM 11261 O O . LYS A 1 20 ? 1.796 8.009 1.098 1.00 0.00 20 LYS A O 20
ATOM 11280 N N . GLY A 1 21 ? 1.245 8.749 -0.962 1.00 0.00 21 GLY A N 20
ATOM 11281 C CA . GLY A 1 21 ? 2.620 8.743 -1.441 1.00 0.00 21 GLY A CA 20
ATOM 11282 C C . GLY A 1 21 ? 3.442 7.648 -0.797 1.00 0.00 21 GLY A C 20
ATOM 11283 O O . GLY A 1 21 ? 4.574 7.872 -0.369 1.00 0.00 21 GLY A O 20
ATOM 11287 N N . LYS A 1 22 ? 2.852 6.465 -0.717 1.00 0.00 22 LYS A N 20
ATOM 11288 C CA . LYS A 1 22 ? 3.502 5.314 -0.108 1.00 0.00 22 LYS A CA 20
ATOM 11289 C C . LYS A 1 22 ? 4.395 4.583 -1.106 1.00 0.00 22 LYS A C 20
ATOM 11290 O O . LYS A 1 22 ? 4.705 5.098 -2.179 1.00 0.00 22 LYS A O 20
ATOM 11309 N N . VAL A 1 23 ? 4.808 3.383 -0.726 1.00 0.00 23 VAL A N 20
ATOM 11310 C CA . VAL A 1 23 ? 5.667 2.550 -1.532 1.00 0.00 23 VAL A CA 20
ATOM 11311 C C . VAL A 1 23 ? 5.591 1.110 -1.048 1.00 0.00 23 VAL A C 20
ATOM 11312 O O . VAL A 1 23 ? 5.962 0.814 0.085 1.00 0.00 23 VAL A O 20
ATOM 11325 N N . TRP A 1 24 ? 5.106 0.210 -1.880 1.00 0.00 24 TRP A N 20
ATOM 11326 C CA . TRP A 1 24 ? 4.990 -1.174 -1.468 1.00 0.00 24 TRP A CA 20
ATOM 11327 C C . TRP A 1 24 ? 6.352 -1.814 -1.280 1.00 0.00 24 TRP A C 20
ATOM 11328 O O . TRP A 1 24 ? 7.380 -1.281 -1.699 1.00 0.00 24 TRP A O 20
ATOM 11349 N N . ASN A 1 25 ? 6.332 -2.948 -0.619 1.00 0.00 25 ASN A N 20
ATOM 11350 C CA . ASN A 1 25 ? 7.540 -3.699 -0.313 1.00 0.00 25 ASN A CA 20
ATOM 11351 C C . ASN A 1 25 ? 7.246 -5.191 -0.373 1.00 0.00 25 ASN A C 20
ATOM 11352 O O . ASN A 1 25 ? 6.117 -5.586 -0.608 1.00 0.00 25 ASN A O 20
ATOM 11363 N N . GLY A 1 26 ? 8.262 -6.010 -0.162 1.00 0.00 26 GLY A N 20
ATOM 11364 C CA . GLY A 1 26 ? 8.074 -7.446 -0.204 1.00 0.00 26 GLY A CA 20
ATOM 11365 C C . GLY A 1 26 ? 6.696 -7.896 0.264 1.00 0.00 26 GLY A C 20
ATOM 11366 O O . GLY A 1 26 ? 6.177 -8.901 -0.221 1.00 0.00 26 GLY A O 20
ATOM 11370 N N . PHE A 1 27 ? 6.095 -7.162 1.204 1.00 0.00 27 PHE A N 20
ATOM 11371 C CA . PHE A 1 27 ? 4.778 -7.520 1.708 1.00 0.00 27 PHE A CA 20
ATOM 11372 C C . PHE A 1 27 ? 4.116 -6.359 2.447 1.00 0.00 27 PHE A C 20
ATOM 11373 O O . PHE A 1 27 ? 3.606 -6.545 3.551 1.00 0.00 27 PHE A O 20
ATOM 11390 N N . ASP A 1 28 ? 4.121 -5.162 1.862 1.00 0.00 28 ASP A N 20
ATOM 11391 C CA . ASP A 1 28 ? 3.504 -4.015 2.537 1.00 0.00 28 ASP A CA 20
ATOM 11392 C C . ASP A 1 28 ? 3.415 -2.793 1.643 1.00 0.00 28 ASP A C 20
ATOM 11393 O O . ASP A 1 28 ? 4.405 -2.378 1.059 1.00 0.00 28 ASP A O 20
ATOM 11402 N N . CYS A 1 29 ? 2.221 -2.219 1.554 1.00 0.00 29 CYS A N 20
ATOM 11403 C CA . CYS A 1 29 ? 1.992 -1.035 0.730 1.00 0.00 29 CYS A CA 20
ATOM 11404 C C . CYS A 1 29 ? 1.997 0.230 1.584 1.00 0.00 29 CYS A C 20
ATOM 11405 O O . CYS A 1 29 ? 0.949 0.656 2.065 1.00 0.00 29 CYS A O 20
ATOM 11412 N N . LYS A 1 30 ? 3.165 0.837 1.757 1.00 0.00 30 LYS A N 20
ATOM 11413 C CA . LYS A 1 30 ? 3.266 2.066 2.550 1.00 0.00 30 LYS A CA 20
ATOM 11414 C C . LYS A 1 30 ? 4.580 2.781 2.321 1.00 0.00 30 LYS A C 20
ATOM 11415 O O . LYS A 1 30 ? 5.536 2.216 1.803 1.00 0.00 30 LYS A O 20
ATOM 11434 N N . SER A 1 31 ? 4.611 4.029 2.727 1.00 0.00 31 SER A N 20
ATOM 11435 C CA . SER A 1 31 ? 5.803 4.851 2.584 1.00 0.00 31 SER A CA 20
ATOM 11436 C C . SER A 1 31 ? 7.065 4.026 2.819 1.00 0.00 31 SER A C 20
ATOM 11437 O O . SER A 1 31 ? 7.016 2.967 3.445 1.00 0.00 31 SER A O 20
ATOM 11445 N N . PRO A 1 32 ? 8.215 4.502 2.314 1.00 0.00 32 PRO A N 20
ATOM 11446 C CA . PRO A 1 32 ? 9.492 3.805 2.463 1.00 0.00 32 PRO A CA 20
ATOM 11447 C C . PRO A 1 32 ? 10.137 4.052 3.815 1.00 0.00 32 PRO A C 20
ATOM 11448 O O . PRO A 1 32 ? 11.212 3.532 4.108 1.00 0.00 32 PRO A O 20
ATOM 11459 N N . PHE A 1 33 ? 9.469 4.842 4.639 1.00 0.00 33 PHE A N 20
ATOM 11460 C CA . PHE A 1 33 ? 9.969 5.150 5.965 1.00 0.00 33 PHE A CA 20
ATOM 11461 C C . PHE A 1 33 ? 9.586 4.049 6.940 1.00 0.00 33 PHE A C 20
ATOM 11462 O O . PHE A 1 33 ? 10.186 3.907 8.004 1.00 0.00 33 PHE A O 20
ATOM 11479 N N . ALA A 1 34 ? 8.576 3.271 6.566 1.00 0.00 34 ALA A N 20
ATOM 11480 C CA . ALA A 1 34 ? 8.109 2.182 7.409 1.00 0.00 34 ALA A CA 20
ATOM 11481 C C . ALA A 1 34 ? 8.688 0.852 6.953 1.00 0.00 34 ALA A C 20
ATOM 11482 O O . ALA A 1 34 ? 8.082 -0.203 7.139 1.00 0.00 34 ALA A O 20
ATOM 11489 N N . PHE A 1 35 ? 9.872 0.925 6.367 1.00 0.00 35 PHE A N 20
ATOM 11490 C CA . PHE A 1 35 ? 10.576 -0.257 5.873 1.00 0.00 35 PHE A CA 20
ATOM 11491 C C . PHE A 1 35 ? 12.033 0.073 5.567 1.00 0.00 35 PHE A C 20
ATOM 11492 O O . PHE A 1 35 ? 12.657 -0.560 4.716 1.00 0.00 35 PHE A O 20
ATOM 11509 N N . SER A 1 36 ? 12.569 1.073 6.261 1.00 0.00 36 SER A N 20
ATOM 11510 C CA . SER A 1 36 ? 13.951 1.489 6.054 1.00 0.00 36 SER A CA 20
ATOM 11511 C C . SER A 1 36 ? 14.332 2.611 7.013 1.00 0.00 36 SER A C 20
ATOM 11512 O O . SER A 1 36 ? 15.525 2.704 7.369 1.00 0.00 36 SER A O 20
#

Solvent-accessible surface area: 2993 Å² total; per-residue (Å²): 171,166,60,69,104,14,46,105,131,92,68,67,185,88,194,24,19,0,23,160,62,42,71,128,59,64,151,49,4,46,17,42,176,70,86,140

GO terms:
  GO:0008061 chitin binding (F, IDA)
  GO:0005576 extracellular region (C, IDA)
  GO:0050829 defense response to Gram-negative bacterium (P, IDA)
  GO:0050832 defense response to fungus (P, IDA)

Radius of gyration: 8.74 Å; Cα contacts (8 Å, |Δi|>4): 58; chains: 1; bounding box: 23×17×15 Å

Sequence (36 aa):
ELPKLPDDKVLIRSRSNCPKGKVWNGFDCKSPFAFSELPKLPDDKVLIRSRSNCPKGKVWNGFDCKSPFAFSELPKLPDDKVLIRSRSNCPKGKVWNGFDCKSPFAFSELPKLPDDKVLIRSRSNCPKGKVWNGFDCKSPFAFSELPKLPDDKVLIRSRSNCPKGKVWNGFDCKSPFAFSELPKLPDDKVLIRSRSNCPKGKVWNGFDCKSPFAFSELPKLPDDKVLIRSRSNCPKGKVWNGFDCKSPFAFSELPKLPDDKVLIRSRSNCPKGKVWNGFDCKSPFAFSELPKLPDDKVLIRSRSNCPKGKVWNGFDCKSPFAFSELPKLPDDKVLIRSRSNCPKGKVWNGFDCKSPFAFSELPKLPDDKVLIRSRSNCPKGKVWNGFDCKSPFAFSELPKLPDDKVLIRSRSNCPKGKVWNGFDCKSPFAFSELPKLPDDKVLIRSRSNCPKGKVWNGFDCKSPFAFSELPKLPDDKVLIRSRSNCPKGKVWNGFDCKSPFAFSELPKLPDDKVLIRSRSNCPKGKVWNGFDCKSPFAFSELPKLPDDKVLIRSRSNCPKGKVWNGFDCKSPFAFSELPKLPDDKVLIRSRSNCPKGKVWNGFDCKSPFAFSELPKLPDDKVLIRSRSNCPKGKVWNGFDCKSPFAFSELPKLPDDKVLIRSRSNCPKGKVWNGFDCKSPFAFSELPKLPDDKVLIRSRSNCPKGKVWNGFDCKSPFAFS

Nearest PDB structures (foldseek):
  1iyc-assembly1_A  TM=8.903E-01  e=1.446E-04  unclassified
  1iyc-assembly1_A  TM=8.686E-01  e=3.182E-04  unclassified
  1iyc-assembly1_A  TM=1.029E+00  e=6.942E-07  unclassified
  1iyc-assembly1_A  TM=8.714E-01  e=1.629E-05  unclassified
  1iyc-assembly1_A  TM=8.874E-01  e=1.226E-04  unclassified

Organism: Oryctes rhinoceros (NCBI:txid72550)

Foldseek 3Di:
DQAEDDAPPQADPPQGYEHHPAPDDPGGHGHCVVPD

=== Feature glossary ===
The record interleaves many kinds of information about one protein. Here is each kind framed as the question it answers.

Q: What does the local fold look like, residue by residue?
A: A 3Di character summarizes, for each residue, the relative orientation of the Cα frame of its nearest spatial neighbor. Because it encodes fold topology rather than chemistry, 3Di alignments detect remote structural similarity that sequence alignment misses.

Q: Which residues are in helices, strands, or loops?
A: Secondary structure is the local, repeating backbone conformation. DSSP classifies it into eight states by reading the hydrogen-bond network: three helix types (H, G, I), two β types (E, B), two non-regular types (T, S), and unstructured coil (-).

Q: How big and how compact is the whole molecule?
A: Three whole-structure scalars: the radius of gyration (RMS distance of Cα from centroid, in Å), the count of Cα–Cα contacts (pairs closer than 8 Å and separated by more than four residues in sequence — i.e. tertiary, not local, contacts), and the bounding-box dimensions. Together they distinguish compact globular folds from extended fibres or disordered chains.

Q: How confident is the AlphaFold model at each residue?
A: For AlphaFold models, the B-factor field carries pLDDT — the model's own estimate of local accuracy on a 0–100 scale. Regions with pLDDT<50 should be treated as essentially unmodeled; they often correspond to intrinsically disordered segments.

Q: What family and function is it annotated with?
A: Functional annotations link the protein to curated databases. InterPro entries identify conserved domains and families by matching the sequence against member-database signatures (Pfam, PROSITE, CDD, …). Gene Ontology (GO) terms describe molecular function, biological process, and cellular component in a controlled vocabulary. CATH places the structure in a hierarchical fold classification (Class/Architecture/Topology/Homologous-superfamily). The organism is the source species.

Q: What known structures does this most resemble?
A: Nearest PDB neighbors are the top structural matches found by Foldseek when searching this structure against the entire Protein Data Bank. Each hit reports a TM-score (0 to 1; >0.5 almost always implies the same fold) and an E-value. These are *structural* homologs — they may share no detectable sequence similarity.

Q: Which residues are buried vs exposed?
A: Solvent-accessible surface area (SASA) is the area in Å² traced out by the centre of a 1.4 Å probe sphere (a water molecule) rolled over the protein's van der Waals surface (Shrake–Rupley / Lee–Richards construction). Buried residues have near-zero SASA; fully exposed residues can exceed 200 Å². The total SASA scales roughly with the number of surface residues.

Q: What are the backbone torsion angles?
A: φ (phi) and ψ (psi) are the two rotatable backbone dihedrals per residue: φ is the C(i-1)–N–Cα–C torsion, ψ is the N–Cα–C–N(i+1) torsion, both in degrees on (−180°, 180°]. α-helical residues cluster near (−60°, −45°); β-strand residues near (−120°, +130°). A Ramachandran plot is simply a scatter of (φ, ψ) for every residue.

Q: Are the domains correctly placed relative to each other?
A: Predicted aligned error is AlphaFold's pairwise confidence. Unlike pLDDT (per-residue), PAE is per-residue-pair and captures whether two parts of the structure are correctly placed relative to each other. Units are ångströms of expected positional error.

Q: What if only a Cα trace is available?
A: P-SEA three-state annotation labels each residue as helix, strand, or coil based purely on the geometry of the Cα trace. It serves as a fallback when the full backbone (and thus DSSP) is unavailable.

Q: What is the amino-acid chain?
A: This is the polypeptide sequence — one letter per residue, N-terminus first. Length ranges from a few dozen residues for small domains to over a thousand for large multi-domain proteins.

Q: What do the rendered images show?
A: The six renders are orthographic views along the three Cartesian axes in both directions. Representation (cartoon, sticks, or surface) and color scheme (sequence-rainbow or by-chain) vary across proteins so the training set covers all the common visualization conventions.

Q: What do the diagnostic plots show?
A: Plot images: a contact map (which residues are close in 3D, as an N×N binary image), a Ramachandran scatter (backbone torsion angles, revealing secondary-structure composition at a glance), and — for AlphaFold structures — a PAE heatmap (pairwise prediction confidence).

Q: How mobile is each atom in the crystal?
A: B-factor (Debye–Waller factor) reflects atomic displacement in the crystal lattice. It is an experimental observable (units Å²), not a prediction; low values mean the atom is pinned down, high values mean it moves or is heterogeneous across the crystal.

Q: Where is each backbone atom in 3D?
A: The mmCIF table is the protein's shape written out atom by atom. For each backbone N, Cα, C, and carbonyl O, it records an (x, y, z) coordinate triple in Å plus the residue type, chain letter, and residue number.